Protein AF-A0A960XD65-F1 (afdb_monomer_lite)

Radius of gyration: 32.15 Å; chains: 1; bounding box: 104×64×82 Å

pLDDT: mean 71.73, std 25.84, range [21.05, 98.31]

Foldseek 3Di:
DDDDDDDDDDDDDDDDDPPPPPPPPDPDDDDDDDDDDDDDDDDPDPDPVVVVVVPDDDDDPPVVPPDDDDDDDDDPPVVVVVVVLVVVVVVVVVVVVCCVVDPDPPLVVVLVVLPPDDDPPDPVVVVVSVVVNVLSVVLVVCVVVVNPVVNVVSVVVVVVVRDDPVVVVVPPPPDPDDAPDVVVVVVLVVVQVVLVVCLVVLDLDDPDPPPDDVVVVVVVVVLLPQADEPQVVCVVVPHDLEAECAEAAQAERYENESHEYEQYEAECYECYEYESYEYAQYEYENYEAYEYECYEAHQYEYAFEYYPYEYANYEYHCYEQELYEQEQYEAHNYEDYQYEAEQYENENHEHHCYEYYCYEAYLYEHHNYHYHNYAYEVYENELYFCQVPDHHYYVYHHYRQFFEEEAEDASRCSRDDDLFVVVLLVVLGHRYPYDYLDDVADLVLVLVLLLVCQVVLLVPLPLAFSLLSLLVCLVPPGDRSVSLNVSLLSSLVRGLAYEAEDDDAAQQQGQDSHSVSHDSVSRSVHGSSNNNLLSNLLVCVVVVRAYEYEQNSQQSNQSNQSWHKDFDPPDDVQFDFAWDWWAFDPVLCVQQVLCVPPGTDIFGADHGMATDPVTDGQWDQGIDDPNGGAWIDDPRYTYGSTDLSVPLVPDVSSSSSSNVRRVSSSVSVVVD

Sequence (672 aa):
MENILNFNLLKIDYKSDELCKYARIAAGFISLNSTGSKVVAISNNYLSVIDHFINGEKLKAADCFISGTLIAISTPASQVYSMAKQTVVIAYYVLYRKWSEAGSHFIECAVSLSFLKLDQTHPEEAKVLKITSALAQKIYTSFKRDRLEFGCNLLQSAIKLYLSKDDFSKLKLKHFGKTLKQDELDLIQKRVDLAFTQSQQGQAIQFGKKGRNPELERAEADDVGHMFDIGGYLFANGYSNYLKGMIIKNGNGLHFRNLYMKECKFNYSQNIRITDSILDQCRFRDIVHVKAVRSIFSKCAFKGIAAACSFSNVSFVASELKNVAFLRVKFEDVIFANCNIKWAVFNGSEFVRSIFYKSQLIESSFFLAKVKASKIIMSNAIDSVFANADFLFQRSTRLNQKPVIAYPTDLSGFADWGNDPKKALRDTGAVLMPFDYYPNANDKMLKNELEKLQPKVQDSLNGRSIIVTLNELAEEGTKELAHIKKFIDQAVMYSDGIFLHGGANVSKCLYSQSPQNFNPENFRHISKRDLIDGLLAAEAAKQGVKAMGVCRGCQMLWAVHGGEIKTVDGAIHGGQYGDQKIEVSKEAQDLLPFLNGTEVINGYSCHGQMCDPSTKSALEIVLSYNGVPKAIVGKNVIATQFHPEEYYQTDPVNRGFYTSFVEQAKRRLTRN

Secondary structure (DSSP, 8-state):
-------PPPP----TTSTTSSTTS---------SSS---------STTTHHHHTT----TTTT-SSS----SS--HHHHHHHHHHHHHHHHHHHHHHHTTS-TTHHHHHHHGGG----TT-HHHHHHHHHHHHHHHHHHHHHTTT-HHHHHHHHHHHHHHHS-HHHHHHS-------PPPHHHHHHHHHHHHHHHHHHHHT------STT--HHHHHHHHHHHTTSEEHHHHHHHTT--SEEES-EEES-EEEEEES-EEES-EEES-EEEEEES-EEES-EEEEEES-EEES-EEES-EEEEEEES-EEES-EEES-EEEEEEEES-EEES-EEES-EEES-B-TT-EEES-EEES-EEES-B-TT-EEES-EEES-EEES-B-TT---EEES-EEE--S-EEEEE--GGGTT--SS-HHHHHHHTTPEEEEE-S--S--HHHHHHHHHHHHHHHHHT-SS--HHHHHHHHTTSS-SHHHHHHHHHHHHHHT-SEEEE---SPPPGGGT--SGGG--HHHHTT--HHHHHHHHHHHHHHHTT-EEEEETHHHHHHHHHTT--EEEPTT-GGGSEEEEEEEE--HHHHHHSGGGTT--EEEEEEEESEEE-TTS--SSEEEEEETTEEEEEEETTEEEESS-GGGTTTT-HHHHHHHHHHHHHHHHHHTT-

Structure (mmCIF, N/CA/C/O backbone):
data_AF-A0A960XD65-F1
#
_entry.id   AF-A0A960XD65-F1
#
loop_
_atom_site.group_PDB
_atom_site.id
_atom_site.type_symbol
_atom_site.label_atom_id
_atom_site.label_alt_id
_atom_site.label_comp_id
_atom_site.label_asym_id
_atom_site.label_entity_id
_atom_site.label_seq_id
_atom_site.pdbx_PDB_ins_code
_atom_site.Cartn_x
_atom_site.Cartn_y
_atom_site.Cartn_z
_atom_site.occupancy
_atom_site.B_iso_or_equiv
_atom_site.auth_seq_id
_atom_site.auth_comp_id
_atom_site.auth_asym_id
_atom_site.auth_atom_id
_atom_site.pdbx_PDB_model_num
ATOM 1 N N . MET A 1 1 ? -58.454 -36.891 -7.626 1.00 25.75 1 MET A N 1
ATOM 2 C CA . MET A 1 1 ? -57.033 -36.755 -7.997 1.00 25.75 1 MET A CA 1
ATOM 3 C C . MET A 1 1 ? -56.827 -35.292 -8.373 1.00 25.75 1 MET A C 1
ATOM 5 O O . MET A 1 1 ? -57.091 -34.934 -9.509 1.00 25.75 1 MET A O 1
ATOM 9 N N . GLU A 1 2 ? -56.872 -34.394 -7.381 1.00 22.38 2 GLU A N 1
ATOM 10 C CA . GLU A 1 2 ? -55.736 -33.912 -6.546 1.00 22.38 2 GLU A CA 1
ATOM 11 C C . GLU A 1 2 ? -54.944 -32.815 -7.288 1.00 22.38 2 GLU A C 1
ATOM 13 O O . GLU A 1 2 ? -54.491 -33.072 -8.392 1.00 22.38 2 GLU A O 1
ATOM 18 N N . ASN A 1 3 ? -54.707 -31.585 -6.813 1.00 24.66 3 ASN A N 1
ATOM 19 C CA . ASN A 1 3 ? -55.078 -30.812 -5.615 1.00 24.66 3 ASN A CA 1
ATOM 20 C C . ASN A 1 3 ? -54.937 -29.301 -5.991 1.00 24.66 3 ASN A C 1
ATOM 22 O O . ASN A 1 3 ? -53.985 -28.956 -6.682 1.00 24.66 3 ASN A O 1
ATOM 26 N N . ILE A 1 4 ? -55.951 -28.432 -5.811 1.00 24.69 4 ILE A N 1
ATOM 27 C CA . ILE A 1 4 ? -56.131 -27.412 -4.731 1.00 24.69 4 ILE A CA 1
ATOM 28 C C . ILE A 1 4 ? -54.881 -26.495 -4.572 1.00 24.69 4 ILE A C 1
ATOM 30 O O . ILE A 1 4 ? -53.819 -26.982 -4.213 1.00 24.69 4 ILE A O 1
ATOM 34 N N . LEU A 1 5 ? -54.906 -25.179 -4.861 1.00 23.05 5 LEU A N 1
ATOM 35 C CA . LEU A 1 5 ? -55.422 -24.122 -3.965 1.00 23.05 5 LEU A CA 1
ATOM 36 C C . LEU A 1 5 ? -55.604 -22.749 -4.649 1.00 23.05 5 LEU A C 1
ATOM 38 O O . LEU A 1 5 ? -54.666 -22.153 -5.171 1.00 23.05 5 LEU A O 1
ATOM 42 N N . ASN A 1 6 ? -56.828 -22.226 -4.522 1.00 22.23 6 ASN A N 1
ATOM 43 C CA . ASN A 1 6 ? -57.179 -20.804 -4.543 1.00 22.23 6 ASN A CA 1
ATOM 44 C C . ASN A 1 6 ? -56.507 -20.055 -3.380 1.00 22.23 6 ASN A C 1
ATOM 46 O O . ASN A 1 6 ? -56.466 -20.592 -2.276 1.00 22.23 6 ASN A O 1
ATOM 50 N N . PHE A 1 7 ? -56.161 -18.774 -3.565 1.00 22.80 7 PHE A N 1
ATOM 51 C CA . PHE A 1 7 ? -56.199 -17.801 -2.466 1.00 22.80 7 PHE A CA 1
ATOM 52 C C . PHE A 1 7 ? -56.784 -16.453 -2.905 1.00 22.80 7 PHE A C 1
ATOM 54 O O . PHE A 1 7 ? -56.480 -15.921 -3.970 1.00 22.80 7 PHE A O 1
ATOM 61 N N . ASN A 1 8 ? -57.681 -15.964 -2.048 1.00 22.33 8 ASN A N 1
ATOM 62 C CA . ASN A 1 8 ? -58.577 -14.826 -2.211 1.00 22.33 8 ASN A CA 1
ATOM 63 C C . ASN A 1 8 ? -57.886 -13.460 -2.077 1.00 22.33 8 ASN A C 1
ATOM 65 O O . ASN A 1 8 ? -56.951 -13.276 -1.302 1.00 22.33 8 ASN A O 1
ATOM 69 N N . LEU A 1 9 ? -58.463 -12.489 -2.789 1.00 21.94 9 LEU A N 1
ATOM 70 C CA . LEU A 1 9 ? -58.226 -11.049 -2.704 1.00 21.94 9 LEU A CA 1
ATOM 71 C C . LEU A 1 9 ? -58.611 -10.483 -1.324 1.00 21.94 9 LEU A C 1
ATOM 73 O O . LEU A 1 9 ? -59.763 -10.594 -0.908 1.00 21.94 9 LEU A O 1
ATOM 77 N N . LEU A 1 10 ? -57.677 -9.786 -0.671 1.00 21.05 10 LEU A N 1
ATOM 78 C CA . LEU A 1 10 ? -57.966 -8.831 0.402 1.00 21.05 10 LEU A CA 1
ATOM 79 C C . LEU A 1 10 ? -58.119 -7.433 -0.209 1.00 21.05 10 LEU A C 1
ATOM 81 O O . LEU A 1 10 ? -57.209 -6.908 -0.848 1.00 21.05 10 LEU A O 1
ATOM 85 N N . LYS A 1 11 ? -59.308 -6.858 -0.031 1.00 22.22 11 LYS A N 1
ATOM 86 C CA . LYS A 1 11 ? -59.713 -5.522 -0.475 1.00 22.22 11 LYS A CA 1
ATOM 87 C C . LYS A 1 11 ? -59.431 -4.546 0.674 1.00 22.22 11 LYS A C 1
ATOM 89 O O . LYS A 1 11 ? -59.982 -4.733 1.754 1.00 22.22 11 LYS A O 1
ATOM 94 N N . ILE A 1 12 ? -58.589 -3.535 0.461 1.00 23.55 12 ILE A N 1
ATOM 95 C CA . ILE A 1 12 ? -58.382 -2.442 1.424 1.00 23.55 12 ILE A CA 1
ATOM 96 C C . ILE A 1 12 ? -58.695 -1.125 0.705 1.00 23.55 12 ILE A C 1
ATOM 98 O O . ILE A 1 12 ? -57.983 -0.739 -0.218 1.00 23.55 12 ILE A O 1
ATOM 102 N N . ASP A 1 13 ? -59.787 -0.478 1.114 1.00 24.61 13 ASP A N 1
ATOM 103 C CA . ASP A 1 13 ? -60.181 0.871 0.694 1.00 24.61 13 ASP A CA 1
ATOM 104 C C . ASP A 1 13 ? -59.454 1.908 1.560 1.00 24.61 13 ASP A C 1
ATOM 106 O O . ASP A 1 13 ? -59.565 1.874 2.786 1.00 24.61 13 ASP A O 1
ATOM 110 N N . TYR A 1 14 ? -58.775 2.874 0.936 1.00 27.11 14 TYR A N 1
ATOM 111 C CA . TYR A 1 14 ? -58.336 4.098 1.612 1.00 27.11 14 TYR A CA 1
ATOM 112 C C . TYR A 1 14 ? -59.033 5.321 1.009 1.00 27.11 14 TYR A C 1
ATOM 114 O O . TYR A 1 14 ? -59.056 5.514 -0.207 1.00 27.11 14 TYR A O 1
ATOM 122 N N . LYS A 1 15 ? -59.614 6.137 1.897 1.00 27.23 15 LYS A N 1
ATOM 123 C CA . LYS A 1 15 ? -60.265 7.424 1.608 1.00 27.23 15 LYS A CA 1
ATOM 124 C C . LYS A 1 15 ? -59.225 8.504 1.264 1.00 27.23 15 LYS A C 1
ATOM 126 O O . LYS A 1 15 ? -58.103 8.480 1.759 1.00 27.23 15 LYS A O 1
ATOM 131 N N . SER A 1 16 ? -59.629 9.449 0.421 1.00 33.09 16 SER A N 1
ATOM 132 C CA . SER A 1 16 ? -58.805 10.281 -0.469 1.00 33.09 16 SER A CA 1
ATOM 133 C C . SER A 1 16 ? -57.951 11.408 0.131 1.00 33.09 16 SER A C 1
ATOM 135 O O . SER A 1 16 ? -57.302 12.102 -0.645 1.00 33.09 16 SER A O 1
ATOM 137 N N . ASP A 1 17 ? -57.879 11.611 1.449 1.00 31.31 17 ASP A N 1
ATOM 138 C CA . ASP A 1 17 ? -57.427 12.921 1.966 1.00 31.31 17 ASP A CA 1
ATOM 139 C C . ASP A 1 17 ? -56.048 12.946 2.664 1.00 31.31 17 ASP A C 1
ATOM 141 O O . ASP A 1 17 ? -55.579 14.015 3.049 1.00 31.31 17 ASP A O 1
ATOM 145 N N . GLU A 1 18 ? -55.312 11.830 2.742 1.00 31.73 18 GLU A N 1
ATOM 146 C CA . GLU A 1 18 ? -53.950 11.802 3.333 1.00 31.73 18 GLU A CA 1
ATOM 147 C C . GLU A 1 18 ? -52.783 11.753 2.318 1.00 31.73 18 GLU A C 1
ATOM 149 O O . GLU A 1 18 ? -51.611 11.738 2.698 1.00 31.73 18 GLU A O 1
ATOM 154 N N . LEU A 1 19 ? -53.049 11.809 1.008 1.00 30.69 19 LEU A N 1
ATOM 155 C CA . LEU A 1 19 ? -52.011 11.680 -0.034 1.00 30.69 19 LEU A CA 1
ATOM 156 C C . LEU A 1 19 ? -51.207 12.968 -0.323 1.00 30.69 19 LEU A C 1
ATOM 158 O O . LEU A 1 19 ? -50.214 12.931 -1.050 1.00 30.69 19 LEU A O 1
ATOM 162 N N . CYS A 1 20 ? -51.562 14.104 0.284 1.00 28.83 20 CYS A N 1
ATOM 163 C CA . CYS A 1 20 ? -50.952 15.403 -0.038 1.00 28.83 20 CYS A CA 1
ATOM 164 C C . CYS A 1 20 ? -49.719 15.803 0.796 1.00 28.83 20 CYS A C 1
ATOM 166 O O . CYS A 1 20 ? -49.149 16.861 0.535 1.00 28.83 20 CYS A O 1
ATOM 168 N N . LYS A 1 21 ? -49.243 14.992 1.756 1.00 27.97 21 LYS A N 1
ATOM 169 C CA . LYS A 1 21 ? -48.046 15.346 2.560 1.00 27.97 21 LYS A CA 1
ATOM 170 C C . LYS A 1 21 ? -46.742 14.625 2.193 1.00 27.97 21 LYS A C 1
ATOM 172 O O . LYS A 1 21 ? -45.686 15.096 2.601 1.00 27.97 21 LYS A O 1
ATOM 177 N N . TYR A 1 22 ? -46.767 13.595 1.342 1.00 27.50 22 TYR A N 1
ATOM 178 C CA . TYR A 1 22 ? -45.548 12.888 0.891 1.00 27.50 22 TYR A CA 1
ATOM 179 C C . TYR A 1 22 ? -45.169 13.101 -0.591 1.00 27.50 22 TYR A C 1
ATOM 181 O O . TYR A 1 22 ? -44.145 12.601 -1.057 1.00 27.50 22 TYR A O 1
ATOM 189 N N . ALA A 1 23 ? -45.911 13.922 -1.337 1.00 26.09 23 ALA A N 1
ATOM 190 C CA . ALA A 1 23 ? -45.722 14.125 -2.778 1.00 26.09 23 ALA A CA 1
ATOM 191 C C . ALA A 1 23 ? -44.668 15.194 -3.165 1.00 26.09 23 ALA A C 1
ATOM 193 O O . ALA A 1 23 ? -44.886 15.975 -4.090 1.00 26.09 23 ALA A O 1
ATOM 194 N N . ARG A 1 24 ? -43.508 15.255 -2.487 1.00 25.45 24 ARG A N 1
ATOM 195 C CA . ARG A 1 24 ? -42.388 16.140 -2.903 1.00 25.45 24 ARG A CA 1
ATOM 196 C C . ARG A 1 24 ? -41.047 15.463 -3.211 1.00 25.45 24 ARG A C 1
ATOM 198 O O . ARG A 1 24 ? -40.110 16.175 -3.549 1.00 25.45 24 ARG A O 1
ATOM 205 N N . ILE A 1 25 ? -40.936 14.127 -3.197 1.00 25.89 25 ILE A N 1
ATOM 206 C CA . ILE A 1 25 ? -39.687 13.427 -3.603 1.00 25.89 25 ILE A CA 1
ATOM 207 C C . ILE A 1 25 ? -39.894 12.310 -4.657 1.00 25.89 25 ILE A C 1
ATOM 209 O O . ILE A 1 25 ? -38.937 11.694 -5.109 1.00 25.89 25 ILE A O 1
ATOM 213 N N . ALA A 1 26 ? -41.102 12.108 -5.187 1.00 23.14 26 ALA A N 1
ATOM 214 C CA . ALA A 1 26 ? -41.317 11.182 -6.304 1.00 23.14 26 ALA A CA 1
ATOM 215 C C . ALA A 1 26 ? -42.251 11.798 -7.350 1.00 23.14 26 ALA A C 1
ATOM 217 O O . ALA A 1 26 ? -43.460 11.864 -7.154 1.00 23.14 26 ALA A O 1
ATOM 218 N N . ALA A 1 27 ? -41.696 12.257 -8.473 1.00 22.38 27 ALA A N 1
ATOM 219 C CA . ALA A 1 27 ? -42.492 12.627 -9.638 1.00 22.38 27 ALA A CA 1
ATOM 220 C C . ALA A 1 27 ? -42.887 11.352 -10.404 1.00 22.38 27 ALA A C 1
ATOM 222 O O . ALA A 1 27 ? -42.199 10.935 -11.332 1.00 22.38 27 ALA A O 1
ATOM 223 N N . GLY A 1 28 ? -43.981 10.716 -9.982 1.00 25.83 28 GLY A N 1
ATOM 224 C CA . GLY A 1 28 ? -44.727 9.734 -10.769 1.00 25.83 28 GLY A CA 1
ATOM 225 C C . GLY A 1 28 ? -46.112 10.302 -11.073 1.00 25.83 28 GLY A C 1
ATOM 226 O O . GLY A 1 28 ? -46.864 10.602 -10.151 1.00 25.83 28 GLY A O 1
ATOM 227 N N . PHE A 1 29 ? -46.438 10.499 -12.351 1.00 24.66 29 PHE A N 1
ATOM 228 C CA . PHE A 1 29 ? -47.764 10.959 -12.771 1.00 24.66 29 PHE A CA 1
ATOM 229 C C . PHE A 1 29 ? -48.794 9.828 -12.616 1.00 24.66 29 PHE A C 1
ATOM 231 O O . PHE A 1 29 ? -48.622 8.754 -13.187 1.00 24.66 29 PHE A O 1
ATOM 238 N N . ILE A 1 30 ? -49.879 10.091 -11.881 1.00 25.42 30 ILE A N 1
ATOM 239 C CA . ILE A 1 30 ? -51.104 9.279 -11.867 1.00 25.42 30 ILE A CA 1
ATOM 240 C C . ILE A 1 30 ? -52.086 9.925 -12.849 1.00 25.42 30 ILE A C 1
ATOM 242 O O . ILE A 1 30 ? -52.422 11.098 -12.702 1.00 25.42 30 ILE A O 1
ATOM 246 N N . SER A 1 31 ? -52.567 9.162 -13.831 1.00 25.36 31 SER A N 1
ATOM 247 C CA . SER A 1 31 ? -53.770 9.496 -14.597 1.00 25.36 31 SER A CA 1
ATOM 248 C C . SER A 1 31 ? -54.885 8.555 -14.150 1.00 25.36 31 SER A C 1
ATOM 250 O O . SER A 1 31 ? -54.771 7.338 -14.283 1.00 25.36 31 SER A O 1
ATOM 252 N N . LEU A 1 32 ? -55.947 9.127 -13.583 1.00 28.91 32 LEU A N 1
ATOM 253 C CA . LEU A 1 32 ? -57.238 8.465 -13.435 1.00 28.91 32 LEU A CA 1
ATOM 254 C C . LEU A 1 32 ? -57.980 8.608 -14.761 1.00 28.91 32 LEU A C 1
ATOM 256 O O . LEU A 1 32 ? -58.171 9.732 -15.224 1.00 28.91 32 LEU A O 1
ATOM 260 N N . ASN A 1 33 ? -58.462 7.503 -15.332 1.00 25.22 33 ASN A N 1
ATOM 261 C CA . ASN A 1 33 ? -59.689 7.597 -16.108 1.00 25.22 33 ASN A CA 1
ATOM 262 C C . ASN A 1 33 ? -60.569 6.350 -16.030 1.00 25.22 33 ASN A C 1
ATOM 264 O O . ASN A 1 33 ? -60.114 5.209 -15.963 1.00 25.22 33 ASN A O 1
ATOM 268 N N . SER A 1 34 ? -61.860 6.651 -15.982 1.00 32.50 34 SER A N 1
ATOM 269 C CA . SER A 1 34 ? -63.013 5.799 -15.757 1.00 32.50 34 SER A CA 1
ATOM 270 C C . SER A 1 34 ? -63.300 4.882 -16.942 1.00 32.50 34 SER A C 1
ATOM 272 O O . SER A 1 34 ? -63.688 5.374 -17.992 1.00 32.50 34 SER A O 1
ATOM 274 N N . THR A 1 35 ? -63.148 3.573 -16.741 1.00 27.47 35 THR A N 1
ATOM 275 C CA . THR A 1 35 ? -64.079 2.490 -17.122 1.00 27.47 35 THR A CA 1
ATOM 276 C C . THR A 1 35 ? -63.368 1.158 -16.886 1.00 27.47 35 THR A C 1
ATOM 278 O O . THR A 1 35 ? -62.387 0.865 -17.554 1.00 27.47 35 THR A O 1
ATOM 281 N N . GLY A 1 36 ? -63.876 0.362 -15.941 1.00 28.83 36 GLY A N 1
ATOM 282 C CA . GLY A 1 36 ? -63.729 -1.098 -15.906 1.00 28.83 36 GLY A CA 1
ATOM 283 C C . GLY A 1 36 ? -62.316 -1.701 -15.951 1.00 28.83 36 GLY A C 1
ATOM 284 O O . GLY A 1 36 ? -61.812 -2.040 -17.011 1.00 28.83 36 GLY A O 1
ATOM 285 N N . SER A 1 37 ? -61.797 -2.028 -14.764 1.00 29.58 37 SER A N 1
ATOM 286 C CA . SER A 1 37 ? -61.051 -3.274 -14.499 1.00 29.58 37 SER A CA 1
ATOM 287 C C . SER A 1 37 ? -59.657 -3.465 -15.130 1.00 29.58 37 SER A C 1
ATOM 289 O O . SER A 1 37 ? -59.508 -4.209 -16.094 1.00 29.58 37 SER A O 1
ATOM 291 N N . LYS A 1 38 ? -58.624 -2.915 -14.467 1.00 22.83 38 LYS A N 1
ATOM 292 C CA . LYS A 1 38 ? -57.350 -3.559 -14.035 1.00 22.83 38 LYS A CA 1
ATOM 293 C C . LYS A 1 38 ? -56.268 -2.487 -13.843 1.00 22.83 38 LYS A C 1
ATOM 295 O O . LYS A 1 38 ? -55.820 -1.872 -14.802 1.00 22.83 38 LYS A O 1
ATOM 300 N N . VAL A 1 39 ? -55.815 -2.303 -12.604 1.00 24.34 39 VAL A N 1
ATOM 301 C CA . VAL A 1 39 ? -54.606 -1.528 -12.285 1.00 24.34 39 VAL A CA 1
ATOM 302 C C . VAL A 1 39 ? -53.435 -2.507 -12.247 1.00 24.34 39 VAL A C 1
ATOM 304 O O . VAL A 1 39 ? -53.425 -3.411 -11.416 1.00 24.34 39 VAL A O 1
ATOM 307 N N . VAL A 1 40 ? -52.456 -2.345 -13.138 1.00 24.17 40 VAL A N 1
ATOM 308 C CA . VAL A 1 40 ? -51.145 -3.001 -13.020 1.00 24.17 40 VAL A CA 1
ATOM 309 C C . VAL A 1 40 ? -50.160 -1.941 -12.546 1.00 24.17 40 VAL A C 1
ATOM 311 O O . VAL A 1 40 ? -49.802 -1.036 -13.295 1.00 24.17 40 VAL A O 1
ATOM 314 N N . ALA A 1 41 ? -49.746 -2.032 -11.284 1.00 24.22 41 ALA A N 1
ATOM 315 C CA . ALA A 1 41 ? -48.636 -1.247 -10.767 1.00 24.22 41 ALA A CA 1
ATOM 316 C C . ALA A 1 41 ? -47.326 -1.886 -11.247 1.00 24.22 41 ALA A C 1
ATOM 318 O O . ALA A 1 41 ? -46.997 -3.002 -10.849 1.00 24.22 41 ALA A O 1
ATOM 319 N N . ILE A 1 42 ? -46.584 -1.194 -12.111 1.00 24.77 42 ILE A N 1
ATOM 320 C CA . ILE A 1 42 ? -45.235 -1.606 -12.512 1.00 24.77 42 ILE A CA 1
ATOM 321 C C . ILE A 1 42 ? -44.256 -0.926 -11.554 1.00 24.77 42 ILE A C 1
ATOM 323 O O . ILE A 1 42 ? -44.058 0.287 -11.616 1.00 24.77 42 ILE A O 1
ATOM 327 N N . SER A 1 43 ? -43.664 -1.699 -10.642 1.00 25.03 43 SER A N 1
ATOM 328 C CA . SER A 1 43 ? -42.515 -1.249 -9.857 1.00 25.03 43 SER A CA 1
ATOM 329 C C . SER A 1 43 ? -41.229 -1.454 -10.663 1.00 25.03 43 SER A C 1
ATOM 331 O O . SER A 1 43 ? -41.089 -2.416 -11.419 1.00 25.03 43 SER A O 1
ATOM 333 N N . ASN A 1 44 ? -40.281 -0.527 -10.520 1.00 29.19 44 ASN A N 1
ATOM 334 C CA . ASN A 1 44 ? -38.946 -0.642 -11.102 1.00 29.19 44 ASN A CA 1
ATOM 335 C C . ASN A 1 44 ? -38.203 -1.830 -10.472 1.00 29.19 44 ASN A C 1
ATOM 337 O O . ASN A 1 44 ? -37.522 -1.660 -9.467 1.00 29.19 44 ASN A O 1
ATOM 341 N N . ASN A 1 45 ? -38.298 -3.013 -11.075 1.00 26.97 45 ASN A N 1
ATOM 342 C CA . ASN A 1 45 ? -37.418 -4.139 -10.774 1.00 26.97 45 ASN A CA 1
ATOM 343 C C . ASN A 1 45 ? -36.957 -4.807 -12.075 1.00 26.97 45 ASN A C 1
ATOM 345 O O . ASN A 1 45 ? -37.582 -5.720 -12.598 1.00 26.97 45 ASN A O 1
ATOM 349 N N . TYR A 1 46 ? -35.812 -4.343 -12.577 1.00 28.62 46 TYR A N 1
ATOM 350 C CA . TYR A 1 46 ? -35.114 -4.873 -13.757 1.00 28.62 46 TYR A CA 1
ATOM 351 C C . TYR A 1 46 ? -34.382 -6.209 -13.506 1.00 28.62 46 TYR A C 1
ATOM 353 O O . TYR A 1 46 ? -33.738 -6.729 -14.414 1.00 28.62 46 TYR A O 1
ATOM 361 N N . LEU A 1 47 ? -34.439 -6.756 -12.287 1.00 27.70 47 LEU A N 1
ATOM 362 C CA . LEU A 1 47 ? -33.610 -7.892 -11.869 1.00 27.70 47 LEU A CA 1
ATOM 363 C C . LEU A 1 47 ? -34.241 -9.270 -12.140 1.00 27.70 47 LEU A C 1
ATOM 365 O O . LEU A 1 47 ? -33.507 -10.207 -12.424 1.00 27.70 47 LEU A O 1
ATOM 369 N N . SER A 1 48 ? -35.571 -9.413 -12.151 1.00 29.59 48 SER A N 1
ATOM 370 C CA . SER A 1 48 ? -36.208 -10.741 -12.263 1.00 29.59 48 SER A CA 1
ATOM 371 C C . SER A 1 48 ? -36.222 -11.334 -13.678 1.00 29.59 48 SER A C 1
ATOM 373 O O . SER A 1 48 ? -36.336 -12.545 -13.834 1.00 29.59 48 SER A O 1
ATOM 375 N N . VAL A 1 49 ? -36.067 -10.510 -14.718 1.00 30.66 49 VAL A N 1
ATOM 376 C CA . VAL A 1 49 ? -36.032 -10.977 -16.119 1.00 30.66 49 VAL A CA 1
ATOM 377 C C . VAL A 1 49 ? -34.631 -11.466 -16.520 1.00 30.66 49 VAL A C 1
ATOM 379 O O . VAL A 1 49 ? -34.487 -12.258 -17.447 1.00 30.66 49 VAL A O 1
ATOM 382 N N . ILE A 1 50 ? -33.588 -11.037 -15.800 1.00 31.78 50 ILE A N 1
ATOM 383 C CA . ILE A 1 50 ? -32.189 -11.380 -16.101 1.00 31.78 50 ILE A CA 1
ATOM 384 C C . ILE A 1 50 ? -31.821 -12.772 -15.561 1.00 31.78 50 ILE A C 1
ATOM 386 O O . ILE A 1 50 ? -31.087 -13.495 -16.234 1.00 31.78 50 ILE A O 1
ATOM 390 N N . ASP A 1 51 ? -32.392 -13.200 -14.430 1.00 27.97 51 ASP A N 1
ATOM 391 C CA . ASP A 1 51 ? -32.116 -14.531 -13.861 1.00 27.97 51 ASP A CA 1
ATOM 392 C C . ASP A 1 51 ? -32.606 -15.686 -14.753 1.00 27.97 51 ASP A C 1
ATOM 394 O O . ASP A 1 51 ? -31.993 -16.752 -14.780 1.00 27.97 51 ASP A O 1
ATOM 398 N N . HIS A 1 52 ? -33.643 -15.473 -15.570 1.00 30.86 52 HIS A N 1
ATOM 399 C CA . HIS A 1 52 ? -34.083 -16.477 -16.550 1.00 30.86 52 HIS A CA 1
ATOM 400 C C . HIS A 1 52 ? -33.142 -16.610 -17.757 1.00 30.86 52 HIS A C 1
ATOM 402 O O . HIS A 1 52 ? -33.131 -17.647 -18.416 1.00 30.86 52 HIS A O 1
ATOM 408 N N . PHE A 1 53 ? -32.312 -15.600 -18.037 1.00 31.25 53 PHE A N 1
ATOM 409 C CA . PHE A 1 53 ? -31.386 -15.619 -19.174 1.00 31.25 53 PHE A CA 1
ATOM 410 C C . PHE A 1 53 ? -30.114 -16.438 -18.894 1.00 31.25 53 PHE A C 1
ATOM 412 O O . PHE A 1 53 ? -29.447 -16.877 -19.828 1.00 31.25 53 PHE A O 1
ATOM 419 N N . ILE A 1 54 ? -29.781 -16.658 -17.616 1.00 32.78 54 ILE A N 1
ATOM 420 C CA . ILE A 1 54 ? -28.557 -17.358 -17.193 1.00 32.78 54 ILE A CA 1
ATOM 421 C C . ILE A 1 54 ? -28.754 -18.886 -17.130 1.00 32.78 54 ILE A C 1
ATOM 423 O O . ILE A 1 54 ? -27.786 -19.623 -17.295 1.00 32.78 54 ILE A O 1
ATOM 427 N N . ASN A 1 55 ? -29.993 -19.380 -17.011 1.00 29.98 55 ASN A N 1
ATOM 428 C CA . ASN A 1 55 ? -30.275 -20.812 -16.814 1.00 29.98 55 ASN A CA 1
ATOM 429 C C . ASN A 1 55 ? -30.772 -21.581 -18.057 1.00 29.98 55 ASN A C 1
ATOM 431 O O . ASN A 1 55 ? -31.213 -22.719 -17.940 1.00 29.98 55 ASN A O 1
ATOM 435 N N . GLY A 1 56 ? -30.629 -21.024 -19.263 1.00 30.53 56 GLY A N 1
ATOM 436 C CA . GLY A 1 56 ? -30.633 -21.828 -20.496 1.00 30.53 56 GLY A CA 1
ATOM 437 C C . GLY A 1 56 ? -31.991 -22.255 -21.071 1.00 30.53 56 GLY A C 1
ATOM 438 O O . GLY A 1 56 ? -32.004 -23.036 -22.024 1.00 30.53 56 GLY A O 1
ATOM 439 N N . GLU A 1 57 ? -33.122 -21.727 -20.599 1.00 31.56 57 GLU A N 1
ATOM 440 C CA . GLU A 1 57 ? -34.424 -21.980 -21.235 1.00 31.56 57 GLU A CA 1
ATOM 441 C C . GLU A 1 57 ? -34.796 -20.890 -22.256 1.00 31.56 57 GLU A C 1
ATOM 443 O O . GLU A 1 57 ? -34.762 -19.689 -21.986 1.00 31.56 57 GLU A O 1
ATOM 448 N N . LYS A 1 58 ? -35.150 -21.310 -23.479 1.00 29.86 58 LYS A N 1
ATOM 449 C CA . LYS A 1 58 ? -35.567 -20.413 -24.568 1.00 29.86 58 LYS A CA 1
ATOM 450 C C . LYS A 1 58 ? -36.971 -19.862 -24.303 1.00 29.86 58 LYS A C 1
ATOM 452 O O . LYS A 1 58 ? -37.957 -20.551 -24.557 1.00 29.86 58 LYS A O 1
ATOM 457 N N . LEU A 1 59 ? -37.074 -18.593 -23.913 1.00 29.55 59 LEU A N 1
ATOM 458 C CA . LEU A 1 59 ? -38.336 -17.851 -23.992 1.00 29.55 59 LEU A CA 1
ATOM 459 C C . LEU A 1 59 ? -38.731 -17.621 -25.461 1.00 29.55 59 LEU A C 1
ATOM 461 O O . LEU A 1 59 ? -37.919 -17.200 -26.290 1.00 29.55 59 LEU A O 1
ATOM 465 N N . LYS A 1 60 ? -39.991 -17.923 -25.797 1.00 28.75 60 LYS A N 1
ATOM 466 C CA . LYS A 1 60 ? -40.567 -17.668 -27.124 1.00 28.75 60 LYS A CA 1
ATOM 467 C C . LYS A 1 60 ? -40.783 -16.162 -27.291 1.00 28.75 60 LYS A C 1
ATOM 469 O O . LYS A 1 60 ? -41.289 -15.495 -26.398 1.00 28.75 60 LYS A O 1
ATOM 474 N N . ALA A 1 61 ? -40.442 -15.641 -28.469 1.00 27.09 61 ALA A N 1
ATOM 475 C CA . ALA A 1 61 ? -40.389 -14.213 -28.805 1.00 27.09 61 ALA A CA 1
ATOM 476 C C . ALA A 1 61 ? -41.698 -13.402 -28.619 1.00 27.09 61 ALA A C 1
ATOM 478 O O . ALA A 1 61 ? -41.694 -12.193 -28.835 1.00 27.09 61 ALA A O 1
ATOM 479 N N . ALA A 1 62 ? -42.808 -14.034 -28.228 1.00 26.58 62 ALA A N 1
ATOM 480 C CA . ALA A 1 62 ? -44.097 -13.377 -28.033 1.00 26.58 62 ALA A CA 1
ATOM 481 C C . ALA A 1 62 ? -44.237 -12.673 -26.666 1.00 26.58 62 ALA A C 1
ATOM 483 O O . ALA A 1 62 ? -45.002 -11.718 -26.567 1.00 26.58 62 ALA A O 1
ATOM 484 N N . ASP A 1 63 ? -43.463 -13.055 -25.643 1.00 27.16 63 ASP A N 1
ATOM 485 C CA . ASP A 1 63 ? -43.666 -12.541 -24.275 1.00 27.16 63 ASP A CA 1
ATOM 486 C C . ASP A 1 63 ? -42.876 -11.256 -23.952 1.00 27.16 63 ASP A C 1
ATOM 488 O O . ASP A 1 63 ? -43.124 -10.603 -22.941 1.00 27.16 63 ASP A O 1
ATOM 492 N N . CYS A 1 64 ? -41.971 -10.811 -24.832 1.00 27.50 64 CYS A N 1
ATOM 493 C CA . CYS A 1 64 ? -41.266 -9.527 -24.676 1.00 27.50 64 CYS A CA 1
ATOM 494 C C . CYS A 1 64 ? -42.045 -8.315 -25.221 1.00 27.50 64 CYS A C 1
ATOM 496 O O . CYS A 1 64 ? -41.534 -7.195 -25.195 1.00 27.50 64 CYS A O 1
ATOM 498 N N . PHE A 1 65 ? -43.267 -8.507 -25.725 1.00 25.19 65 PHE A N 1
ATOM 499 C CA . PHE A 1 65 ? -43.987 -7.472 -26.474 1.00 25.19 65 PHE A CA 1
ATOM 500 C C . PHE A 1 65 ? -44.758 -6.446 -25.625 1.00 25.19 65 PHE A C 1
ATOM 502 O O . PHE A 1 65 ? -45.401 -5.561 -26.184 1.00 25.19 65 PHE A O 1
ATOM 509 N N . ILE A 1 66 ? -44.672 -6.490 -24.291 1.00 27.42 66 ILE A N 1
ATOM 510 C CA . ILE A 1 66 ? -45.386 -5.552 -23.405 1.00 27.42 66 ILE A CA 1
ATOM 511 C C . ILE A 1 66 ? -44.400 -4.847 -22.469 1.00 27.42 66 ILE A C 1
ATOM 513 O O . ILE A 1 66 ? -44.382 -5.078 -21.268 1.00 27.42 66 ILE A O 1
ATOM 517 N N . SER A 1 67 ? -43.532 -3.992 -23.011 1.00 28.47 67 SER A N 1
ATOM 518 C CA . SER A 1 67 ? -42.752 -3.042 -22.191 1.00 28.47 67 SER A CA 1
ATOM 519 C C . SER A 1 67 ? -42.180 -1.870 -23.000 1.00 28.47 67 SER A C 1
ATOM 521 O O . SER A 1 67 ? -41.183 -1.252 -22.623 1.00 28.47 67 SER A O 1
ATOM 523 N N . GLY A 1 68 ? -42.787 -1.528 -24.130 1.00 29.17 68 GLY A N 1
ATOM 524 C CA . GLY A 1 68 ? -42.319 -0.390 -24.902 1.00 29.17 68 GLY A CA 1
ATOM 525 C C . GLY A 1 68 ? -43.324 -0.004 -25.958 1.00 29.17 68 GLY A C 1
ATOM 526 O O . GLY A 1 68 ? -43.286 -0.568 -27.044 1.00 29.17 68 GLY A O 1
ATOM 527 N N . THR A 1 69 ? -44.159 0.982 -25.619 1.00 27.17 69 THR A N 1
ATOM 528 C CA . THR A 1 69 ? -45.022 1.813 -26.486 1.00 27.17 69 THR A CA 1
ATOM 529 C C . THR A 1 69 ? -46.511 1.645 -26.191 1.00 27.17 69 THR A C 1
ATOM 531 O O . THR A 1 69 ? -47.106 0.662 -26.612 1.00 27.17 69 THR A O 1
ATOM 534 N N . LEU A 1 70 ? -47.106 2.640 -25.516 1.00 25.08 70 LEU A N 1
ATOM 535 C CA . LEU A 1 70 ? -48.376 3.294 -25.888 1.00 25.08 70 LEU A CA 1
ATOM 536 C C . LEU A 1 70 ? -48.818 4.277 -24.792 1.00 25.08 70 LEU A C 1
ATOM 538 O O . LEU A 1 70 ? -49.373 3.846 -23.793 1.00 25.08 70 LEU A O 1
ATOM 542 N N . ILE A 1 71 ? -48.635 5.585 -25.018 1.00 24.00 71 ILE A N 1
ATOM 543 C CA . ILE A 1 71 ? -49.671 6.600 -24.749 1.00 24.00 71 ILE A CA 1
ATOM 544 C C . ILE A 1 71 ? -49.547 7.666 -25.846 1.00 24.00 71 ILE A C 1
ATOM 546 O O . ILE A 1 71 ? -48.669 8.523 -25.804 1.00 24.00 71 ILE A O 1
ATOM 550 N N . ALA A 1 72 ? -50.437 7.600 -26.833 1.00 31.06 72 ALA A N 1
ATOM 551 C CA . ALA A 1 72 ? -50.809 8.734 -27.665 1.00 31.06 72 ALA A CA 1
ATOM 552 C C . ALA A 1 72 ? -52.275 9.030 -27.350 1.00 31.06 72 ALA A C 1
ATOM 554 O O . ALA A 1 72 ? -53.163 8.465 -27.977 1.00 31.06 72 ALA A O 1
ATOM 555 N N . ILE A 1 73 ? -52.533 9.855 -26.333 1.00 28.23 73 ILE A N 1
ATOM 556 C CA . ILE A 1 73 ? -53.857 10.447 -26.124 1.00 28.23 73 ILE A CA 1
ATOM 557 C C . ILE A 1 73 ? -53.661 11.926 -25.767 1.00 28.23 73 ILE A C 1
ATOM 559 O O . ILE A 1 73 ? -53.086 12.260 -24.736 1.00 28.23 73 ILE A O 1
ATOM 563 N N . SER A 1 74 ? -54.121 12.770 -26.697 1.00 28.42 74 SER A N 1
ATOM 564 C CA . SER A 1 74 ? -54.354 14.220 -26.614 1.00 28.42 74 SER A CA 1
ATOM 565 C C . SER A 1 74 ? -53.203 15.129 -26.159 1.00 28.42 74 SER A C 1
ATOM 567 O O . SER A 1 74 ? -53.392 15.964 -25.274 1.00 28.42 74 SER A O 1
ATOM 569 N N . THR A 1 75 ? -52.045 15.061 -26.818 1.00 29.33 75 THR A N 1
ATOM 570 C CA . THR A 1 75 ? -50.973 16.056 -26.627 1.00 29.33 75 THR A CA 1
ATOM 571 C C . THR A 1 75 ? -50.647 16.745 -27.956 1.00 29.33 75 THR A C 1
ATOM 573 O O . THR A 1 75 ? -50.523 16.050 -28.966 1.00 29.33 75 THR A O 1
ATOM 576 N N . PRO A 1 76 ? -50.514 18.088 -28.013 1.00 31.05 76 PRO A N 1
ATOM 577 C CA . PRO A 1 76 ? -50.228 18.793 -29.264 1.00 31.05 76 PRO A CA 1
ATOM 578 C C . PRO A 1 76 ? -48.924 18.301 -29.910 1.00 31.05 76 PRO A C 1
ATOM 580 O O . PRO A 1 76 ? -47.936 18.055 -29.212 1.00 31.05 76 PRO A O 1
ATOM 583 N N . ALA A 1 77 ? -48.898 18.207 -31.245 1.00 34.56 77 ALA A N 1
ATOM 584 C CA . ALA A 1 77 ? -47.797 17.635 -32.035 1.00 34.56 77 ALA A CA 1
ATOM 585 C C . ALA A 1 77 ? -46.399 18.213 -31.705 1.00 34.56 77 ALA A C 1
ATOM 587 O O . ALA A 1 77 ? -45.388 17.518 -31.803 1.00 34.56 77 ALA A O 1
ATOM 588 N N . SER A 1 78 ? -46.327 19.459 -31.229 1.00 36.06 78 SER A N 1
ATOM 589 C CA . SER A 1 78 ? -45.080 20.111 -30.810 1.00 36.06 78 SER A CA 1
ATOM 590 C C . SER A 1 78 ? -44.449 19.507 -29.544 1.00 36.06 78 SER A C 1
ATOM 592 O O . SER A 1 78 ? -43.224 19.514 -29.411 1.00 36.06 78 SER A O 1
ATOM 594 N N . GLN A 1 79 ? -45.241 18.935 -28.631 1.00 33.50 79 GLN A N 1
ATOM 595 C CA . GLN A 1 79 ? -44.736 18.272 -27.421 1.00 33.50 79 GLN A CA 1
ATOM 596 C C . GLN A 1 79 ? -44.335 16.815 -27.682 1.00 33.50 79 GLN A C 1
ATOM 598 O O . GLN A 1 79 ? -43.327 16.357 -27.139 1.00 33.50 79 GLN A O 1
ATOM 603 N N . VAL A 1 80 ? -45.034 16.123 -28.588 1.00 34.94 80 VAL A N 1
ATOM 604 C CA . VAL A 1 80 ? -44.661 14.771 -29.044 1.00 34.94 80 VAL A CA 1
ATOM 605 C C . VAL A 1 80 ? -43.286 14.790 -29.725 1.00 34.94 80 VAL A C 1
ATOM 607 O O . VAL A 1 80 ? -42.455 13.924 -29.461 1.00 34.94 80 VAL A O 1
ATOM 610 N N . TYR A 1 81 ? -42.983 15.835 -30.503 1.00 35.31 81 TYR A N 1
ATOM 611 C CA . TYR A 1 81 ? -41.683 16.008 -31.163 1.00 35.31 81 TYR A CA 1
ATOM 612 C C . TYR A 1 81 ? -40.516 16.209 -30.173 1.00 35.31 81 TYR A C 1
ATOM 614 O O . TYR A 1 81 ? -39.416 15.690 -30.377 1.00 35.31 81 TYR A O 1
ATOM 622 N N . SER A 1 82 ? -40.755 16.921 -29.066 1.00 35.56 82 SER A N 1
ATOM 623 C CA . SER A 1 82 ? -39.773 17.117 -27.987 1.00 35.56 82 SER A CA 1
ATOM 624 C C . SER A 1 82 ? -39.522 15.823 -27.202 1.00 35.56 82 SER A C 1
ATOM 626 O O . SER A 1 82 ? -38.371 15.439 -26.974 1.00 35.56 82 SER A O 1
ATOM 628 N N . MET A 1 83 ? -40.593 15.093 -26.869 1.00 31.52 83 MET A N 1
ATOM 629 C CA . MET A 1 83 ? -40.505 13.819 -26.149 1.00 31.52 83 MET A CA 1
ATOM 630 C C . MET A 1 83 ? -39.878 12.711 -27.004 1.00 31.52 83 MET A C 1
ATOM 632 O O . MET A 1 83 ? -39.064 11.941 -26.493 1.00 31.52 83 MET A O 1
ATOM 636 N N . ALA A 1 84 ? -40.160 12.659 -28.309 1.00 34.97 84 ALA A N 1
ATOM 637 C CA . ALA A 1 84 ? -39.511 11.730 -29.236 1.00 34.97 84 ALA A CA 1
ATOM 638 C C . ALA A 1 84 ? -38.003 12.016 -29.367 1.00 34.97 84 ALA A C 1
ATOM 640 O O . ALA A 1 84 ? -37.193 11.090 -29.297 1.00 34.97 84 ALA A O 1
ATOM 641 N N . LYS A 1 85 ? -37.600 13.297 -29.447 1.00 35.28 85 LYS A N 1
ATOM 642 C CA . LYS A 1 85 ? -36.182 13.710 -29.417 1.00 35.28 85 LYS A CA 1
ATOM 643 C C . LYS A 1 85 ? -35.470 13.224 -28.154 1.00 35.28 85 LYS A C 1
ATOM 645 O O . LYS A 1 85 ? -34.372 12.679 -28.241 1.00 35.28 85 LYS A O 1
ATOM 650 N N . GLN A 1 86 ? -36.086 13.408 -26.988 1.00 33.09 86 GLN A N 1
ATOM 651 C CA . GLN A 1 86 ? -35.493 13.009 -25.709 1.00 33.09 86 GLN A CA 1
ATOM 652 C C . GLN A 1 86 ? -35.438 11.484 -25.550 1.00 33.09 86 GLN A C 1
ATOM 654 O O . GLN A 1 86 ? -34.420 10.951 -25.114 1.00 33.09 86 GLN A O 1
ATOM 659 N N . THR A 1 87 ? -36.476 10.769 -25.986 1.00 34.22 87 THR A N 1
ATOM 660 C CA . THR A 1 87 ? -36.553 9.303 -25.884 1.00 34.22 87 THR A CA 1
ATOM 661 C C . THR A 1 87 ? -35.520 8.614 -26.779 1.00 34.22 87 THR A C 1
ATOM 663 O O . THR A 1 87 ? -34.860 7.675 -26.338 1.00 34.22 87 THR A O 1
ATOM 666 N N . VAL A 1 88 ? -35.289 9.120 -27.998 1.00 35.88 88 VAL A N 1
ATOM 667 C CA . VAL A 1 88 ? -34.251 8.596 -28.905 1.00 35.88 88 VAL A CA 1
ATOM 668 C C . VAL A 1 88 ? -32.849 8.838 -28.337 1.00 35.88 88 VAL A C 1
ATOM 670 O O . VAL A 1 88 ? -32.017 7.934 -28.349 1.00 35.88 88 VAL A O 1
ATOM 673 N N . VAL A 1 89 ? -32.581 10.017 -27.770 1.00 35.03 89 VAL A N 1
ATOM 674 C CA . VAL A 1 89 ? -31.272 10.326 -27.165 1.00 35.03 89 VAL A CA 1
ATOM 675 C C . VAL A 1 89 ? -31.000 9.453 -25.934 1.00 35.03 89 VAL A C 1
ATOM 677 O O . VAL A 1 89 ? -29.888 8.943 -25.782 1.00 35.03 89 VAL A O 1
ATOM 680 N N . ILE A 1 90 ? -32.009 9.217 -25.090 1.00 33.62 90 ILE A N 1
ATOM 681 C CA . ILE A 1 90 ? -31.884 8.362 -23.901 1.00 33.62 90 ILE A CA 1
ATOM 682 C C . ILE A 1 90 ? -31.698 6.892 -24.303 1.00 33.62 90 ILE A C 1
ATOM 684 O O . ILE A 1 90 ? -30.802 6.232 -23.777 1.00 33.62 90 ILE A O 1
ATOM 688 N N . ALA A 1 91 ? -32.463 6.392 -25.278 1.00 34.06 91 ALA A N 1
ATOM 689 C CA . ALA A 1 91 ? -32.329 5.020 -25.768 1.00 34.06 91 ALA A CA 1
AT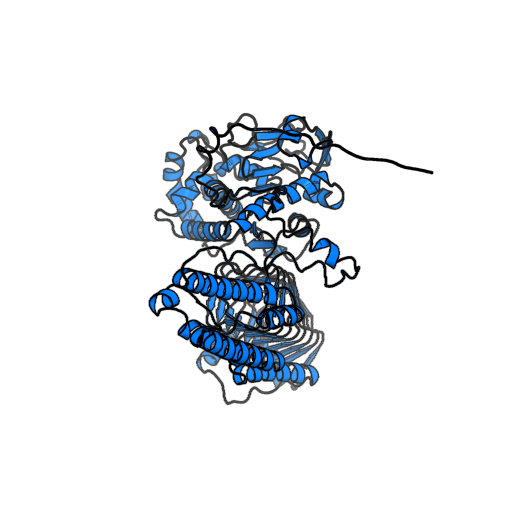OM 690 C C . ALA A 1 91 ? -30.927 4.749 -26.345 1.00 34.06 91 ALA A C 1
ATOM 692 O O . ALA A 1 91 ? -30.310 3.739 -26.007 1.00 34.06 91 ALA A O 1
ATOM 693 N N . TYR A 1 92 ? -30.369 5.677 -27.132 1.00 36.66 92 TYR A N 1
ATOM 694 C CA . TYR A 1 92 ? -29.010 5.549 -27.676 1.00 36.66 92 TYR A CA 1
ATOM 695 C C . TYR A 1 92 ? -27.914 5.666 -26.604 1.00 36.66 92 TYR A C 1
ATOM 697 O O . TYR A 1 92 ? -26.903 4.968 -26.689 1.00 36.66 92 TYR A O 1
ATOM 705 N N . TYR A 1 93 ? -28.107 6.496 -25.573 1.00 36.19 93 TYR A N 1
ATOM 706 C CA . TYR A 1 93 ? -27.159 6.620 -24.461 1.00 36.19 93 TYR A CA 1
ATOM 707 C C . TYR A 1 93 ? -27.121 5.355 -23.586 1.00 36.19 93 TYR A C 1
ATOM 709 O O . TYR A 1 93 ? -26.045 4.887 -23.209 1.00 36.19 93 TYR A O 1
ATOM 717 N N . VAL A 1 94 ? -28.286 4.754 -23.318 1.00 34.31 94 VAL A N 1
ATOM 718 C CA . VAL A 1 94 ? -28.408 3.495 -22.564 1.00 34.31 94 VAL A CA 1
ATOM 719 C C . VAL A 1 94 ? -27.850 2.313 -23.364 1.00 34.31 94 VAL A C 1
ATOM 721 O O . VAL A 1 94 ? -27.104 1.504 -22.810 1.00 34.31 94 VAL A O 1
ATOM 724 N N . LEU A 1 95 ? -28.128 2.245 -24.672 1.00 36.81 95 LEU A N 1
ATOM 725 C CA . LEU A 1 95 ? -27.571 1.227 -25.573 1.00 36.81 95 LEU A CA 1
ATOM 726 C C . LEU A 1 95 ? -26.039 1.315 -25.676 1.00 36.81 95 LEU A C 1
ATOM 728 O O . LEU A 1 95 ? -25.369 0.285 -25.672 1.00 36.81 95 LEU A O 1
ATOM 732 N N . TYR A 1 96 ? -25.468 2.524 -25.697 1.00 40.03 96 TYR A N 1
ATOM 733 C CA . TYR A 1 96 ? -24.015 2.721 -25.710 1.00 40.03 96 TYR A CA 1
ATOM 734 C C . TYR A 1 96 ? -23.351 2.321 -24.382 1.00 40.03 96 TYR A C 1
ATOM 736 O O . TYR A 1 96 ? -22.309 1.667 -24.398 1.00 40.03 96 TYR A O 1
ATOM 74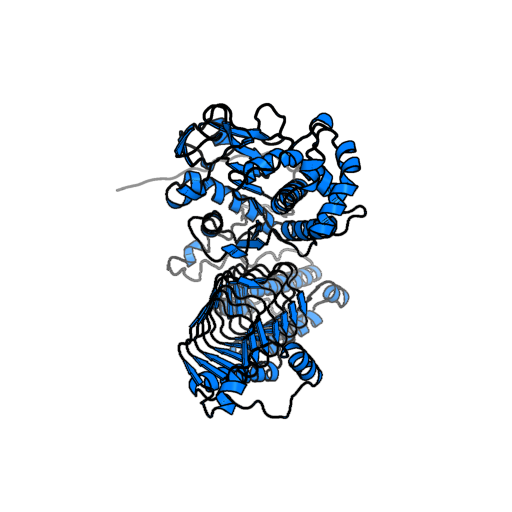4 N N . ARG A 1 97 ? -23.965 2.646 -23.231 1.00 34.09 97 ARG A N 1
ATOM 745 C CA . ARG A 1 97 ? -23.464 2.202 -21.915 1.00 34.09 97 ARG A CA 1
ATOM 746 C C . ARG A 1 97 ? -23.501 0.681 -21.761 1.00 34.09 97 ARG A C 1
ATOM 748 O O . ARG A 1 97 ? -22.565 0.116 -21.214 1.00 34.09 97 ARG A O 1
ATOM 755 N N . LYS A 1 98 ? -24.544 0.013 -22.264 1.00 36.09 98 LYS A N 1
ATOM 756 C CA . LYS A 1 98 ? -24.642 -1.453 -22.185 1.00 36.09 98 LYS A CA 1
ATOM 757 C C . LYS A 1 98 ? -23.804 -2.190 -23.236 1.00 36.09 98 LYS A C 1
ATOM 759 O O . LYS A 1 98 ? -23.432 -3.333 -22.997 1.00 36.09 98 LYS A O 1
ATOM 764 N N . TRP A 1 99 ? -23.412 -1.544 -24.340 1.00 38.91 99 TRP A N 1
ATOM 765 C CA . TRP A 1 99 ? -22.453 -2.115 -25.301 1.00 38.91 99 TRP A CA 1
ATOM 766 C C . TRP A 1 99 ? -21.042 -2.276 -24.716 1.00 38.91 99 TRP A C 1
ATOM 768 O O . TRP A 1 99 ? -20.334 -3.204 -25.101 1.00 38.91 99 TRP A O 1
ATOM 778 N N . SER A 1 100 ? -20.635 -1.445 -23.743 1.00 39.78 100 SER A N 1
ATOM 779 C CA . SER A 1 100 ? -19.374 -1.692 -23.025 1.00 39.78 100 SER A CA 1
ATOM 780 C C . SER A 1 100 ? -19.436 -2.896 -22.078 1.00 39.78 100 SER A C 1
ATOM 782 O O . SER A 1 100 ? -18.394 -3.315 -21.583 1.00 39.78 100 SER A O 1
ATOM 784 N N . GLU A 1 101 ? -20.629 -3.446 -21.826 1.00 35.12 101 GLU A N 1
ATOM 785 C CA . GLU A 1 101 ? -20.862 -4.535 -20.868 1.00 35.12 101 GLU A CA 1
ATOM 786 C C . GLU A 1 101 ? -21.280 -5.861 -21.535 1.00 35.12 101 GLU A C 1
ATOM 788 O O . GLU A 1 101 ? -20.941 -6.922 -21.018 1.00 35.12 101 GLU A O 1
ATOM 793 N N . ALA A 1 102 ? -21.957 -5.843 -22.690 1.00 34.38 102 ALA A N 1
ATOM 794 C CA . ALA A 1 102 ? -22.431 -7.048 -23.376 1.00 34.38 102 ALA A CA 1
ATOM 795 C C . ALA A 1 102 ? -22.158 -6.975 -24.889 1.00 34.38 102 ALA A C 1
ATOM 797 O O . ALA A 1 102 ? -22.629 -6.071 -25.579 1.00 34.38 102 ALA A O 1
ATOM 798 N N . GLY A 1 103 ? -21.382 -7.928 -25.412 1.00 38.03 103 GLY A N 1
ATOM 799 C CA . GLY A 1 103 ? -20.991 -7.995 -26.824 1.00 38.03 103 GLY A CA 1
ATOM 800 C C . GLY A 1 103 ? -22.153 -8.047 -27.836 1.00 38.03 103 GLY A C 1
ATOM 801 O O . GLY A 1 103 ? -23.315 -8.221 -27.485 1.00 38.03 103 GLY A O 1
ATOM 802 N N . SER A 1 104 ? -21.772 -7.891 -29.111 1.00 35.84 104 SER A N 1
ATOM 803 C CA . SER A 1 104 ? -22.489 -7.749 -30.406 1.00 35.84 104 SER A CA 1
ATOM 804 C C . SER A 1 104 ? -23.989 -8.080 -30.603 1.00 35.84 104 SER A C 1
ATOM 806 O O . SER A 1 104 ? -24.543 -7.619 -31.599 1.00 35.84 104 SER A O 1
ATOM 808 N N . HIS A 1 105 ? -24.684 -8.815 -29.735 1.00 35.78 105 HIS A N 1
ATOM 809 C CA . HIS A 1 105 ? -26.066 -9.277 -29.972 1.00 35.78 105 HIS A CA 1
ATOM 810 C C . HIS A 1 105 ? -27.156 -8.220 -29.708 1.00 35.78 105 HIS A C 1
ATOM 812 O O . HIS A 1 105 ? -28.276 -8.348 -30.193 1.00 35.78 105 HIS A O 1
ATOM 818 N N . PHE A 1 106 ? -26.845 -7.132 -28.999 1.00 35.00 106 PHE A N 1
ATOM 819 C CA . PHE A 1 106 ? -27.847 -6.127 -28.610 1.00 35.00 106 PHE A CA 1
ATOM 820 C C . PHE A 1 106 ? -28.326 -5.223 -29.770 1.00 35.00 106 PHE A C 1
ATOM 822 O O . PHE A 1 106 ? -29.375 -4.584 -29.683 1.00 35.00 106 PHE A O 1
ATOM 829 N N . ILE A 1 107 ? -27.571 -5.158 -30.873 1.00 37.97 107 ILE A N 1
ATOM 830 C CA . ILE A 1 107 ? -27.833 -4.227 -31.985 1.00 37.97 107 ILE A CA 1
ATOM 831 C C . ILE A 1 107 ? -28.924 -4.748 -32.941 1.00 37.97 107 ILE A C 1
ATOM 833 O O . ILE A 1 107 ? -29.636 -3.938 -33.536 1.00 37.97 107 ILE A O 1
ATOM 837 N N . GLU A 1 108 ? -29.133 -6.064 -33.057 1.00 33.00 108 GLU A N 1
ATOM 838 C CA . GLU A 1 108 ? -30.180 -6.617 -33.939 1.00 33.00 108 GLU A CA 1
ATOM 839 C C . GLU A 1 108 ? -31.606 -6.264 -33.468 1.00 33.00 108 GLU A C 1
ATOM 841 O O . GLU A 1 108 ? -32.483 -5.994 -34.294 1.00 33.00 108 GLU A O 1
ATOM 846 N N . CYS A 1 109 ? -31.830 -6.130 -32.156 1.00 32.44 109 CYS A N 1
ATOM 847 C CA . CYS A 1 109 ? -33.129 -5.720 -31.606 1.00 32.44 109 CYS A CA 1
ATOM 848 C C . CYS A 1 109 ? -33.418 -4.218 -31.787 1.00 32.44 109 CYS A C 1
ATOM 850 O O . CYS A 1 109 ? -34.548 -3.838 -32.091 1.00 32.44 109 CYS A O 1
ATOM 852 N N . ALA A 1 110 ? -32.409 -3.350 -31.649 1.00 38.47 110 ALA A N 1
ATOM 853 C CA . ALA A 1 110 ? -32.595 -1.896 -31.726 1.00 38.47 110 ALA A CA 1
ATOM 854 C C . ALA A 1 110 ? -32.869 -1.399 -33.159 1.00 38.47 110 ALA A C 1
ATOM 856 O O . ALA A 1 110 ? -33.629 -0.451 -33.357 1.00 38.47 110 ALA A O 1
ATOM 857 N N . VAL A 1 111 ? -32.295 -2.058 -34.171 1.00 36.16 111 VAL A N 1
ATOM 858 C CA . VAL A 1 111 ? -32.559 -1.731 -35.584 1.00 36.16 111 VAL A CA 1
ATOM 859 C C . VAL A 1 111 ? -33.954 -2.207 -36.012 1.00 36.16 111 VAL A C 1
ATOM 861 O O . VAL A 1 111 ? -34.613 -1.539 -36.808 1.00 36.16 111 VAL A O 1
ATOM 864 N N . SER A 1 112 ? -34.464 -3.286 -35.412 1.00 32.44 112 SER A N 1
ATOM 865 C CA . SER A 1 112 ? -35.812 -3.809 -35.682 1.00 32.44 112 SER A CA 1
ATOM 866 C C . SER A 1 112 ? -36.935 -2.881 -35.182 1.00 32.44 112 SER A C 1
ATOM 868 O O . SER A 1 112 ? -37.983 -2.787 -35.817 1.00 32.44 112 SER A O 1
ATOM 870 N N . LEU A 1 113 ? -36.693 -2.100 -34.120 1.00 35.88 113 LEU A N 1
ATOM 871 C CA . LEU A 1 113 ? -37.625 -1.078 -33.607 1.00 35.88 113 LEU A CA 1
ATOM 872 C C . LEU A 1 113 ? -37.883 0.082 -34.588 1.00 35.88 113 LEU A C 1
ATOM 874 O O . LEU A 1 113 ? -38.884 0.782 -34.458 1.00 35.88 113 LEU A O 1
ATOM 878 N N . SER A 1 114 ? -37.029 0.267 -35.601 1.00 39.09 114 SER A N 1
ATOM 879 C CA . SER A 1 114 ? -37.176 1.340 -36.600 1.00 39.09 114 SER A CA 1
ATOM 880 C C . SER A 1 114 ? -38.197 1.024 -37.707 1.00 39.09 114 SER A C 1
ATOM 882 O O . SER A 1 114 ? -38.389 1.841 -38.605 1.00 39.09 114 SER A O 1
ATOM 884 N N . PHE A 1 115 ? -38.843 -0.149 -37.663 1.00 31.92 115 PHE A N 1
ATOM 885 C CA . PHE A 1 115 ? -39.789 -0.619 -38.685 1.00 31.92 115 PHE A CA 1
ATOM 886 C C . PHE A 1 115 ? -41.256 -0.676 -38.225 1.00 31.92 115 PHE A C 1
ATOM 888 O O . PHE A 1 115 ? -42.106 -1.187 -38.958 1.00 31.92 115 PHE A O 1
ATOM 895 N N . LEU A 1 116 ? -41.595 -0.132 -37.050 1.00 34.19 116 LEU A N 1
ATOM 896 C CA . LEU A 1 116 ? -42.996 0.024 -36.649 1.00 34.19 116 LEU A CA 1
ATOM 897 C C . LEU A 1 116 ? -43.681 1.071 -37.544 1.00 34.19 116 LEU A C 1
ATOM 899 O O . LEU A 1 116 ? -43.285 2.236 -37.574 1.00 34.19 116 LEU A O 1
ATOM 903 N N . LYS A 1 117 ? -44.696 0.625 -38.299 1.00 36.66 117 LYS A N 1
ATOM 904 C CA . LYS A 1 117 ? -45.564 1.447 -39.157 1.00 36.66 117 LYS A CA 1
ATOM 905 C C . LYS A 1 117 ? -46.223 2.557 -38.327 1.00 36.66 117 LYS A C 1
ATOM 907 O O . LYS A 1 117 ? -47.230 2.314 -37.670 1.00 36.66 117 LYS A O 1
ATOM 912 N N . LEU A 1 118 ? -45.667 3.762 -38.388 1.00 39.12 118 LEU A N 1
ATOM 913 C CA . LEU A 1 118 ? -46.378 4.994 -38.057 1.00 39.12 118 LEU A CA 1
ATOM 914 C C . LEU A 1 118 ? -47.043 5.528 -39.330 1.00 39.12 118 LEU A C 1
ATOM 916 O O . LEU A 1 118 ? -46.500 5.388 -40.430 1.00 39.12 118 LEU A O 1
ATOM 920 N N . ASP A 1 119 ? -48.256 6.043 -39.163 1.00 37.25 119 ASP A N 1
ATOM 921 C CA . ASP A 1 119 ? -49.174 6.426 -40.232 1.00 37.25 119 ASP A CA 1
ATOM 922 C C . ASP A 1 119 ? -48.546 7.467 -41.184 1.00 37.25 119 ASP A C 1
ATOM 924 O O . ASP A 1 119 ? -47.967 8.460 -40.752 1.00 37.25 119 ASP A O 1
ATOM 928 N N . GLN A 1 120 ? -48.602 7.215 -42.497 1.00 39.09 120 GLN A N 1
ATOM 929 C CA . GLN A 1 120 ? -47.835 7.942 -43.529 1.00 39.09 120 GLN A CA 1
ATOM 930 C C . GLN A 1 120 ? -48.506 9.243 -44.001 1.00 39.09 120 GLN A C 1
ATOM 932 O O . GLN A 1 120 ? -48.240 9.730 -45.101 1.00 39.09 120 GLN A O 1
ATOM 937 N N . THR A 1 121 ? -49.395 9.814 -43.198 1.00 37.31 121 THR A N 1
ATOM 938 C CA . THR A 1 121 ? -50.277 10.908 -43.621 1.00 37.31 121 THR A CA 1
ATOM 939 C C . THR A 1 121 ? -49.640 12.299 -43.511 1.00 37.31 121 THR A C 1
ATOM 941 O O . THR A 1 121 ? -50.159 13.240 -44.110 1.00 37.31 121 THR A O 1
ATOM 944 N N . HIS A 1 122 ? -48.469 12.442 -42.868 1.00 44.53 122 HIS A N 1
ATOM 945 C CA . HIS A 1 122 ? -47.728 13.710 -42.798 1.00 44.53 122 HIS A CA 1
ATOM 946 C C . HIS A 1 122 ? -46.398 13.703 -43.599 1.00 44.53 122 HIS A C 1
ATOM 948 O O . HIS A 1 122 ? -45.481 12.938 -43.281 1.00 44.53 122 HIS A O 1
ATOM 954 N N . PRO A 1 123 ? -46.225 14.598 -44.603 1.00 43.16 123 PRO A N 1
ATOM 955 C CA . PRO A 1 123 ? -45.048 14.618 -45.489 1.00 43.16 123 PRO A CA 1
ATOM 956 C C . PRO A 1 123 ? -43.704 14.848 -44.782 1.00 43.16 123 PRO A C 1
ATOM 958 O O . PRO A 1 123 ? -42.679 14.320 -45.213 1.00 43.16 123 PRO A O 1
ATOM 961 N N . GLU A 1 124 ? -43.698 15.627 -43.699 1.00 42.69 124 GLU A N 1
ATOM 962 C CA . GLU A 1 124 ? -42.500 15.926 -42.902 1.00 42.69 124 GLU A CA 1
ATOM 963 C C . GLU A 1 124 ? -42.064 14.712 -42.058 1.00 42.69 124 GLU A C 1
ATOM 965 O O . GLU A 1 124 ? -40.876 14.392 -41.996 1.00 42.69 124 GLU A O 1
ATOM 970 N N . GLU A 1 125 ? -43.015 13.953 -41.502 1.00 39.09 125 GLU A N 1
ATOM 971 C CA . GLU A 1 125 ? -42.743 12.745 -40.708 1.00 39.09 125 GLU A CA 1
ATOM 972 C C . GLU A 1 125 ? -42.224 11.599 -41.583 1.00 39.09 125 GLU A C 1
ATOM 974 O O . GLU A 1 125 ? -41.243 10.942 -41.228 1.00 39.09 125 GLU A O 1
ATOM 979 N N . ALA A 1 126 ? -42.779 11.429 -42.788 1.00 41.81 126 ALA A N 1
ATOM 980 C CA . ALA A 1 126 ? -42.273 10.474 -43.774 1.00 41.81 126 ALA A CA 1
ATOM 981 C C . ALA A 1 126 ? -40.823 10.784 -44.198 1.00 41.81 126 ALA A C 1
ATOM 983 O O . ALA A 1 126 ? -40.026 9.870 -44.435 1.00 41.81 126 ALA A O 1
ATOM 984 N N . LYS A 1 127 ? -40.451 12.070 -44.260 1.00 43.00 127 LYS A N 1
ATOM 985 C CA . LYS A 1 127 ? -39.099 12.536 -44.604 1.00 43.00 127 LYS A CA 1
ATOM 986 C C . LYS A 1 127 ? -38.108 12.255 -43.475 1.00 43.00 127 LYS A C 1
ATOM 988 O O . LYS A 1 127 ? -37.023 11.731 -43.736 1.00 43.00 127 LYS A O 1
ATOM 993 N N . VAL A 1 128 ? -38.503 12.522 -42.229 1.00 42.47 128 VAL A N 1
ATOM 994 C CA . VAL A 1 128 ? -37.722 12.181 -41.032 1.00 42.47 128 VAL A CA 1
ATOM 995 C C . VAL A 1 128 ? -37.528 10.669 -40.950 1.00 42.47 128 VAL A C 1
ATOM 997 O O . VAL A 1 128 ? -36.391 10.215 -40.843 1.00 42.47 128 VAL A O 1
ATOM 1000 N N . LEU A 1 129 ? -38.575 9.860 -41.118 1.00 43.28 129 LEU A N 1
ATOM 1001 C CA . LEU A 1 129 ? -38.464 8.400 -41.047 1.00 43.28 129 LEU A CA 1
ATOM 1002 C C . LEU A 1 129 ? -37.498 7.836 -42.106 1.00 43.28 129 LEU A C 1
ATOM 1004 O O . LEU A 1 129 ? -36.652 6.997 -41.791 1.00 43.28 129 LEU A O 1
ATOM 1008 N N . LYS A 1 130 ? -37.551 8.358 -43.341 1.00 45.69 130 LYS A N 1
ATOM 1009 C CA . LYS A 1 130 ? -36.639 7.974 -44.435 1.00 45.69 130 LYS A CA 1
ATOM 1010 C C . LYS A 1 130 ? -35.180 8.295 -44.112 1.00 45.69 130 LYS A C 1
ATOM 1012 O O . LYS A 1 130 ? -34.296 7.481 -44.375 1.00 45.69 130 LYS A O 1
ATOM 1017 N N . ILE A 1 131 ? -34.927 9.465 -43.525 1.00 47.28 131 ILE A N 1
ATOM 1018 C CA . ILE A 1 131 ? -33.581 9.896 -43.128 1.00 47.28 131 ILE A CA 1
ATOM 1019 C C . ILE A 1 131 ? -33.076 9.054 -41.953 1.00 47.28 131 ILE A C 1
ATOM 1021 O O . ILE A 1 131 ? -31.930 8.611 -41.976 1.00 47.28 131 ILE A O 1
ATOM 1025 N N . THR A 1 132 ? -33.926 8.777 -40.962 1.00 45.09 132 THR A N 1
ATOM 1026 C CA . THR A 1 132 ? -33.539 8.034 -39.752 1.00 45.09 132 THR A CA 1
ATOM 1027 C C . THR A 1 132 ? -33.264 6.562 -40.065 1.00 45.09 132 THR A C 1
ATOM 1029 O O . THR A 1 132 ? -32.261 6.020 -39.611 1.00 45.09 132 THR A O 1
ATOM 1032 N N . SER A 1 133 ? -34.078 5.948 -40.930 1.00 44.09 133 SER A N 1
ATOM 1033 C CA . SER A 1 133 ? -33.873 4.594 -41.464 1.00 44.09 133 SER A CA 1
ATOM 1034 C C . SER A 1 133 ? -32.579 4.486 -42.285 1.00 44.09 133 SER A C 1
ATOM 1036 O O . SER A 1 133 ? -31.736 3.630 -42.010 1.00 44.09 133 SER A O 1
ATOM 1038 N N . ALA A 1 134 ? -32.337 5.416 -43.219 1.00 48.28 134 ALA A N 1
ATOM 1039 C CA . ALA A 1 134 ? -31.110 5.431 -44.019 1.00 48.28 134 ALA A CA 1
ATOM 1040 C C . ALA A 1 134 ? -29.846 5.659 -43.167 1.00 48.28 134 ALA A C 1
ATOM 1042 O O . ALA A 1 134 ? -28.783 5.097 -43.452 1.00 48.28 134 ALA A O 1
ATOM 1043 N N . LEU A 1 135 ? -29.953 6.471 -42.112 1.00 47.28 135 LEU A N 1
ATOM 1044 C CA . LEU A 1 135 ? -28.869 6.726 -41.171 1.00 47.28 135 LEU A CA 1
ATOM 1045 C C . LEU A 1 135 ? -28.596 5.496 -40.296 1.00 47.28 135 LEU A C 1
ATOM 1047 O O . LEU A 1 135 ? -27.445 5.078 -40.194 1.00 47.28 135 LEU A O 1
ATOM 1051 N N . ALA A 1 136 ? -29.638 4.873 -39.738 1.00 46.53 136 ALA A N 1
ATOM 1052 C CA . ALA A 1 136 ? -29.533 3.654 -38.940 1.00 46.53 136 ALA A CA 1
ATOM 1053 C C . ALA A 1 136 ? -28.913 2.506 -39.749 1.00 46.53 136 ALA A C 1
ATOM 1055 O O . ALA A 1 136 ? -28.016 1.819 -39.265 1.00 46.53 136 ALA A O 1
ATOM 1056 N N . GLN A 1 137 ? -29.299 2.359 -41.018 1.00 45.44 137 GLN A N 1
ATOM 1057 C CA . GLN A 1 137 ? -28.750 1.333 -41.899 1.00 45.44 137 GLN A CA 1
ATOM 1058 C C . GLN A 1 137 ? -27.280 1.601 -42.254 1.00 45.44 137 GLN A C 1
ATOM 1060 O O . GLN A 1 137 ? -26.461 0.681 -42.222 1.00 45.44 137 GLN A O 1
ATOM 1065 N N . LYS A 1 138 ? -26.885 2.858 -42.504 1.00 46.91 138 LYS A N 1
ATOM 1066 C CA . LYS A 1 138 ? -25.468 3.226 -42.708 1.00 46.91 138 LYS A CA 1
ATOM 1067 C C . LYS A 1 138 ? -24.623 3.034 -41.449 1.00 46.91 138 LYS A C 1
ATOM 1069 O O . LYS A 1 138 ? -23.490 2.566 -41.548 1.00 46.91 138 LYS A O 1
ATOM 1074 N N . ILE A 1 139 ? -25.174 3.354 -40.281 1.00 47.78 139 ILE A N 1
ATOM 1075 C CA . ILE A 1 139 ? -24.536 3.143 -38.979 1.00 47.78 139 ILE A CA 1
ATOM 1076 C C . ILE A 1 139 ? -24.331 1.642 -38.735 1.00 47.78 139 ILE A C 1
ATOM 1078 O O . ILE A 1 139 ? -23.202 1.218 -38.500 1.00 47.78 139 ILE A O 1
ATOM 1082 N N . TYR A 1 140 ? -25.375 0.826 -38.907 1.00 44.00 140 TYR A N 1
ATOM 1083 C CA . TYR A 1 140 ? -25.316 -0.635 -38.790 1.00 44.00 140 TYR A CA 1
ATOM 1084 C C . TYR A 1 140 ? -24.279 -1.253 -39.744 1.00 44.00 140 TYR A C 1
ATOM 1086 O O . TYR A 1 140 ? -23.456 -2.071 -39.336 1.00 44.00 140 TYR A O 1
ATOM 1094 N N . THR A 1 141 ? -24.241 -0.804 -41.003 1.00 44.16 141 THR A N 1
ATOM 1095 C CA . THR A 1 141 ? -23.296 -1.327 -42.007 1.00 44.16 141 THR A CA 1
ATOM 1096 C C . THR A 1 141 ? -21.842 -0.921 -41.719 1.00 44.16 141 THR A C 1
ATOM 1098 O O . THR A 1 141 ? -20.926 -1.700 -41.984 1.00 44.16 141 THR A O 1
ATOM 1101 N N . SER A 1 142 ? -21.605 0.268 -41.148 1.00 44.78 142 SER A N 1
ATOM 1102 C CA . SER A 1 142 ? -20.266 0.697 -40.704 1.00 44.78 142 SER A CA 1
ATOM 1103 C C . SER A 1 142 ? -19.807 -0.008 -39.428 1.00 44.78 142 SER A C 1
ATOM 1105 O O . SER A 1 142 ? -18.626 -0.343 -39.323 1.00 44.78 142 SER A O 1
ATOM 1107 N N . PHE A 1 143 ? -20.722 -0.293 -38.496 1.00 45.25 143 PHE A N 1
ATOM 1108 C CA . PHE A 1 143 ? -20.421 -1.081 -37.297 1.00 45.25 143 PHE A CA 1
ATOM 1109 C C . PHE A 1 143 ? -20.112 -2.546 -37.625 1.00 45.25 143 PHE A C 1
ATOM 1111 O O . PHE A 1 143 ? -19.194 -3.106 -37.041 1.00 45.25 143 PHE A O 1
ATOM 1118 N N . LYS A 1 144 ? -20.773 -3.141 -38.629 1.00 39.31 144 LYS A N 1
ATOM 1119 C CA . LYS A 1 144 ? -20.469 -4.501 -39.117 1.00 39.31 144 LYS A CA 1
ATOM 1120 C C . LYS A 1 144 ? -19.114 -4.614 -39.845 1.00 39.31 144 LYS A C 1
ATOM 1122 O O . LYS A 1 144 ? -18.655 -5.718 -40.111 1.00 39.31 144 LYS A O 1
ATOM 1127 N N . ARG A 1 145 ? -18.480 -3.486 -40.195 1.00 39.12 145 ARG A N 1
ATOM 1128 C CA . ARG A 1 145 ? -17.187 -3.406 -40.909 1.00 39.12 145 ARG A CA 1
ATOM 1129 C C . ARG A 1 145 ? -16.037 -2.874 -40.037 1.00 39.12 145 ARG A C 1
ATOM 1131 O O . ARG A 1 145 ? -15.048 -2.400 -40.591 1.00 39.12 145 ARG A O 1
ATOM 1138 N N . ASP A 1 146 ? -16.181 -2.882 -38.710 1.00 43.53 146 ASP A N 1
ATOM 1139 C CA . ASP A 1 146 ? -15.203 -2.355 -37.738 1.00 43.53 146 ASP A CA 1
ATOM 1140 C C . ASP A 1 146 ? -14.778 -0.885 -37.963 1.00 43.53 146 ASP A C 1
ATOM 1142 O O . ASP A 1 146 ? -13.726 -0.436 -37.505 1.00 43.53 146 ASP A O 1
ATOM 1146 N N . ARG A 1 147 ? -15.612 -0.067 -38.624 1.00 40.97 147 ARG A N 1
ATOM 1147 C CA . ARG A 1 147 ? -15.349 1.371 -38.833 1.00 40.97 147 ARG A CA 1
ATOM 1148 C C . ARG A 1 147 ? -16.055 2.229 -37.781 1.00 40.97 147 ARG A C 1
ATOM 1150 O O . ARG A 1 147 ? -16.908 3.058 -38.105 1.00 40.97 147 ARG A O 1
ATOM 1157 N N . LEU A 1 148 ? -15.664 2.045 -36.517 1.00 42.69 148 LEU A N 1
ATOM 1158 C CA . LEU A 1 148 ? -16.164 2.785 -35.340 1.00 42.69 148 LEU A CA 1
ATOM 1159 C C . LEU A 1 148 ? -16.108 4.316 -35.512 1.00 42.69 148 LEU A C 1
ATOM 1161 O O . LEU A 1 148 ? -17.029 5.023 -35.112 1.00 42.69 148 LEU A O 1
ATOM 1165 N N . GLU A 1 149 ? -15.067 4.832 -36.167 1.00 39.19 149 GLU A N 1
ATOM 1166 C CA . GLU A 1 149 ? -14.880 6.270 -36.404 1.00 39.19 149 GLU A CA 1
ATOM 1167 C C . GLU A 1 149 ? -15.955 6.864 -37.329 1.00 39.19 149 GLU A C 1
ATOM 1169 O O . GLU A 1 149 ? -16.470 7.952 -37.071 1.00 39.19 149 GLU A O 1
ATOM 1174 N N . PHE A 1 150 ? -16.371 6.127 -38.365 1.00 39.94 150 PHE A N 1
ATOM 1175 C CA . PHE A 1 150 ? -17.414 6.591 -39.281 1.00 39.94 150 PHE A CA 1
ATOM 1176 C C . PHE A 1 150 ? -18.790 6.586 -38.607 1.00 39.94 150 PHE A C 1
ATOM 1178 O O . PHE A 1 150 ? -19.554 7.530 -38.785 1.00 39.94 150 PHE A O 1
ATOM 1185 N N . GLY A 1 151 ? -19.083 5.568 -37.788 1.00 42.22 151 GLY A N 1
ATOM 1186 C CA . GLY A 1 151 ? -20.318 5.490 -37.000 1.00 42.22 151 GLY A CA 1
ATOM 1187 C C . GLY A 1 151 ? -20.439 6.629 -35.984 1.00 42.22 151 GLY A C 1
ATOM 1188 O O . GLY A 1 151 ? -21.467 7.302 -35.939 1.00 42.22 151 GLY A O 1
ATOM 1189 N N . CYS A 1 152 ? -19.369 6.915 -35.234 1.00 42.31 152 CYS A N 1
ATOM 1190 C CA . CYS A 1 152 ? -19.337 8.000 -34.249 1.00 42.31 152 CYS A CA 1
ATOM 1191 C C . CYS A 1 152 ? -19.407 9.398 -34.887 1.00 42.31 152 CYS A C 1
ATOM 1193 O O . CYS A 1 152 ? -20.104 10.267 -34.365 1.00 42.31 152 CYS A O 1
ATOM 1195 N N . ASN A 1 153 ? -18.752 9.617 -36.033 1.00 42.66 153 ASN A N 1
ATOM 1196 C CA . ASN A 1 153 ? -18.821 10.889 -36.763 1.00 42.66 153 ASN A CA 1
ATOM 1197 C C . ASN A 1 153 ? -20.205 11.125 -37.390 1.00 42.66 153 ASN A C 1
ATOM 1199 O O . ASN A 1 153 ? -20.680 12.265 -37.415 1.00 42.66 153 ASN A O 1
ATOM 1203 N N . LEU A 1 154 ? -20.888 10.059 -37.829 1.00 44.12 154 LEU A N 1
ATOM 1204 C CA . LEU A 1 154 ? -22.281 10.130 -38.278 1.00 44.12 154 LEU A CA 1
ATOM 1205 C C . LEU A 1 154 ? -23.219 10.451 -37.108 1.00 44.12 154 LEU A C 1
ATOM 1207 O O . LEU A 1 154 ? -24.094 11.301 -37.251 1.00 44.12 154 LEU A O 1
ATOM 1211 N N . LEU A 1 155 ? -22.998 9.824 -35.946 1.00 42.88 155 LEU A N 1
ATOM 1212 C CA . LEU A 1 155 ? -23.778 10.065 -34.731 1.00 42.88 155 LEU A CA 1
ATOM 1213 C C . LEU A 1 155 ? -23.588 11.503 -34.221 1.00 42.88 155 LEU A C 1
ATOM 1215 O O . LEU A 1 155 ? -24.563 12.182 -33.921 1.00 42.88 155 LEU A O 1
ATOM 1219 N N . GLN A 1 156 ? -22.353 12.014 -34.199 1.00 43.56 156 GLN A N 1
ATOM 1220 C CA . GLN A 1 156 ? -22.073 13.412 -33.852 1.00 43.56 156 GLN A CA 1
ATOM 1221 C C . GLN A 1 156 ? -22.699 14.395 -34.843 1.00 43.56 156 GLN A C 1
ATOM 1223 O O . GLN A 1 156 ? -23.226 15.425 -34.427 1.00 43.56 156 GLN A O 1
ATOM 1228 N N . SER A 1 157 ? -22.660 14.090 -36.141 1.00 45.12 157 SER A N 1
ATOM 1229 C CA . SER A 1 157 ? -23.297 14.921 -37.170 1.00 45.12 157 SER A CA 1
ATOM 1230 C C . SER A 1 157 ? -24.820 14.926 -37.025 1.00 45.12 157 SER A C 1
ATOM 1232 O O . SER A 1 157 ? -25.439 15.982 -37.123 1.00 45.12 157 SER A O 1
ATOM 1234 N N . ALA A 1 158 ? -25.420 13.777 -36.704 1.00 44.50 158 ALA A N 1
ATOM 1235 C CA . ALA A 1 158 ? -26.851 13.650 -36.449 1.00 44.50 158 ALA A CA 1
ATOM 1236 C C . ALA A 1 158 ? -27.284 14.378 -35.165 1.00 44.50 158 ALA A C 1
ATOM 1238 O O . ALA A 1 158 ? -28.290 15.081 -35.168 1.00 44.50 158 ALA A O 1
ATOM 1239 N N . ILE A 1 159 ? -26.492 14.299 -34.092 1.00 44.28 159 ILE A N 1
ATOM 1240 C CA . ILE A 1 159 ? -26.747 15.026 -32.840 1.00 44.28 159 ILE A CA 1
ATOM 1241 C C . ILE A 1 159 ? -26.612 16.545 -33.051 1.00 44.28 159 ILE A C 1
ATOM 1243 O O . ILE A 1 159 ? -27.447 17.303 -32.560 1.00 44.28 159 ILE A O 1
ATOM 1247 N N . LYS A 1 160 ? -25.624 17.000 -33.839 1.00 42.16 160 LYS A N 1
ATOM 1248 C CA . LYS A 1 160 ? -25.467 18.416 -34.231 1.00 42.16 160 LYS A CA 1
ATOM 1249 C C . LYS A 1 160 ? -26.625 18.947 -35.080 1.00 42.16 160 LYS A C 1
ATOM 1251 O O . LYS A 1 160 ? -26.908 20.136 -35.018 1.00 42.16 160 LYS A O 1
ATOM 1256 N N . LEU A 1 161 ? -27.277 18.089 -35.864 1.00 42.16 161 LEU A N 1
ATOM 1257 C CA . LEU A 1 161 ? -28.469 18.436 -36.644 1.00 42.16 161 LEU A CA 1
ATOM 1258 C C . LEU A 1 161 ? -29.735 18.555 -35.776 1.00 42.16 161 LEU A C 1
ATOM 1260 O O . LEU A 1 161 ? -30.678 19.229 -36.180 1.00 42.16 161 LEU A O 1
ATOM 1264 N N . TYR A 1 162 ? -29.769 17.922 -34.596 1.00 39.59 162 TYR A N 1
ATOM 1265 C CA . TYR A 1 162 ? -30.968 17.829 -33.753 1.00 39.59 162 TYR A CA 1
ATOM 1266 C C . TYR A 1 162 ? -30.932 18.690 -32.474 1.00 39.59 162 TYR A C 1
ATOM 1268 O O . TYR A 1 162 ? -32.002 18.974 -31.931 1.00 39.59 162 TYR A O 1
ATOM 1276 N N . LEU A 1 163 ? -29.770 19.141 -31.992 1.00 38.22 163 LEU A N 1
ATOM 1277 C CA . LEU A 1 163 ? -29.656 19.998 -30.799 1.00 38.22 163 LEU A CA 1
ATOM 1278 C C . LEU A 1 163 ? -29.308 21.449 -31.158 1.00 38.22 163 LEU A C 1
ATOM 1280 O O . LEU A 1 163 ? -28.524 21.702 -32.072 1.00 38.22 163 LEU A O 1
ATOM 1284 N N . SER A 1 164 ? -29.871 22.405 -30.412 1.00 45.72 164 SER A N 1
ATOM 1285 C CA . SER A 1 164 ? -29.457 23.809 -30.501 1.00 45.72 164 SER A CA 1
ATOM 1286 C C . SER A 1 164 ? -27.980 23.944 -30.087 1.00 45.72 164 SER A C 1
ATOM 1288 O O . SER A 1 164 ? -27.469 23.145 -29.293 1.00 45.72 164 SER A O 1
ATOM 1290 N N . LYS A 1 165 ? -27.268 24.952 -30.616 1.00 40.53 165 LYS A N 1
ATOM 1291 C CA . LYS A 1 165 ? -25.845 25.196 -30.292 1.00 40.53 165 LYS A CA 1
ATOM 1292 C C . LYS A 1 165 ? -25.590 25.316 -28.778 1.00 40.53 165 LYS A C 1
ATOM 1294 O O . LYS A 1 165 ? -24.525 24.900 -28.321 1.00 40.53 165 LYS A O 1
ATOM 1299 N N . ASP A 1 166 ? -26.566 25.817 -28.020 1.00 38.19 166 ASP A N 1
ATOM 1300 C CA . ASP A 1 166 ? -26.470 26.037 -26.572 1.00 38.19 166 ASP A CA 1
ATOM 1301 C C . ASP A 1 166 ? -26.737 24.784 -25.727 1.00 38.19 166 ASP A C 1
ATOM 1303 O O . ASP A 1 166 ? -26.216 24.667 -24.618 1.00 38.19 166 ASP A O 1
ATOM 1307 N N . ASP A 1 167 ? -27.487 23.806 -26.237 1.00 38.19 167 ASP A N 1
ATOM 1308 C CA . ASP A 1 167 ? -27.683 22.529 -25.535 1.00 38.19 167 ASP A CA 1
ATOM 1309 C C . ASP A 1 167 ? -26.509 21.572 -25.773 1.00 38.19 167 ASP A C 1
ATOM 1311 O O . ASP A 1 167 ? -26.114 20.813 -24.883 1.00 38.19 167 ASP A O 1
ATOM 1315 N N . PHE A 1 168 ? -25.878 21.656 -26.949 1.00 37.78 168 PHE A N 1
ATOM 1316 C CA . PHE A 1 168 ? -24.675 20.884 -27.262 1.00 37.78 168 PHE A CA 1
ATOM 1317 C C . PHE A 1 168 ? -23.463 21.322 -26.424 1.00 37.78 168 PHE A C 1
ATOM 1319 O O . PHE A 1 168 ? -22.649 20.487 -26.038 1.00 37.78 168 PHE A O 1
ATOM 1326 N N . SER A 1 169 ? -23.343 22.614 -26.101 1.00 38.09 169 SER A N 1
ATOM 1327 C CA . SER A 1 169 ? -22.250 23.137 -25.268 1.00 38.09 169 SER A CA 1
ATOM 1328 C C . SER A 1 169 ? -22.375 22.738 -23.787 1.00 38.09 169 SER A C 1
ATOM 1330 O O . SER A 1 169 ? -21.362 22.628 -23.091 1.00 38.09 169 SER A O 1
ATOM 1332 N N . LYS A 1 170 ? -23.597 22.449 -23.312 1.00 35.97 170 LYS A N 1
ATOM 1333 C CA . LYS A 1 170 ? -23.877 21.946 -21.953 1.00 35.97 170 LYS A CA 1
ATOM 1334 C C . LYS A 1 170 ? -23.605 20.449 -21.793 1.00 35.97 170 LYS A C 1
ATOM 1336 O O . LYS A 1 170 ? -23.273 20.003 -20.693 1.00 35.97 170 LYS A O 1
ATOM 1341 N N . LEU A 1 171 ? -23.667 19.676 -22.879 1.00 33.19 171 LEU A N 1
ATOM 1342 C CA . LEU A 1 171 ? -23.134 18.315 -22.932 1.00 33.19 171 LEU A CA 1
ATOM 1343 C C . LEU A 1 171 ? -21.604 18.388 -22.845 1.00 33.19 171 LEU A C 1
ATOM 1345 O O . LEU A 1 171 ? -20.903 18.473 -23.851 1.00 33.19 171 LEU A O 1
ATOM 1349 N N . LYS A 1 172 ? -21.061 18.339 -21.623 1.00 32.22 172 LYS A N 1
ATOM 1350 C CA . LYS A 1 172 ? -19.622 18.155 -21.374 1.00 32.22 172 LYS A CA 1
ATOM 1351 C C . LYS A 1 172 ? -19.182 16.755 -21.829 1.00 32.22 172 LYS A C 1
ATOM 1353 O O . LYS A 1 172 ? -18.807 15.915 -21.019 1.00 32.22 172 LYS A O 1
ATOM 1358 N N . LEU A 1 173 ? -19.156 16.513 -23.136 1.00 35.25 173 LEU A N 1
ATOM 1359 C CA . LEU A 1 173 ? -18.462 15.393 -23.767 1.00 35.25 173 LEU A CA 1
ATOM 1360 C C . LEU A 1 173 ? -16.954 15.682 -23.765 1.00 35.25 173 LEU A C 1
ATOM 1362 O O . LEU A 1 173 ? -16.306 15.809 -24.803 1.00 35.25 173 LEU A O 1
ATOM 1366 N N . LYS A 1 174 ? -16.372 15.829 -22.570 1.00 32.56 174 LYS A N 1
ATOM 1367 C CA . LYS A 1 174 ? -14.922 15.746 -22.414 1.00 32.56 174 LYS A CA 1
ATOM 1368 C C . LYS A 1 174 ? -14.562 14.272 -22.594 1.00 32.56 174 LYS A C 1
ATOM 1370 O O . LYS A 1 174 ? -14.884 13.472 -21.732 1.00 32.56 174 LYS A O 1
ATOM 1375 N N . HIS A 1 175 ? -13.856 13.977 -23.688 1.00 35.50 175 HIS A N 1
ATOM 1376 C CA . HIS A 1 175 ? -13.299 12.674 -24.099 1.00 35.50 175 HIS A CA 1
ATOM 1377 C C . HIS A 1 175 ? -14.148 11.853 -25.085 1.00 35.50 175 HIS A C 1
ATOM 1379 O O . HIS A 1 175 ? -14.548 10.730 -24.804 1.00 35.50 175 HIS A O 1
ATOM 1385 N N . PHE A 1 176 ? -14.280 12.347 -26.318 1.00 33.06 176 PHE A N 1
ATOM 1386 C CA . PHE A 1 176 ? -14.153 11.443 -27.465 1.00 33.06 176 PHE A CA 1
ATOM 1387 C C . PHE A 1 176 ? -12.663 11.360 -27.803 1.00 33.06 176 PHE A C 1
ATOM 1389 O O . PHE A 1 176 ? -12.049 12.356 -28.188 1.00 33.06 176 PHE A O 1
ATOM 1396 N N . GLY A 1 177 ? -12.057 10.209 -27.505 1.00 35.31 177 GLY A N 1
ATOM 1397 C CA . GLY A 1 177 ? -10.614 10.007 -27.566 1.00 35.31 177 GLY A CA 1
ATOM 1398 C C . GLY A 1 177 ? -10.044 10.348 -28.940 1.00 35.31 177 GLY A C 1
ATOM 1399 O O . GLY A 1 177 ? -10.576 9.922 -29.960 1.00 35.31 177 GLY A O 1
ATOM 1400 N N . LYS A 1 178 ? -8.922 11.078 -28.967 1.00 36.59 178 LYS A N 1
ATOM 1401 C CA . LYS A 1 178 ? -8.048 11.066 -30.143 1.00 36.59 178 LYS A CA 1
ATOM 1402 C C . LYS A 1 178 ? -7.686 9.605 -30.408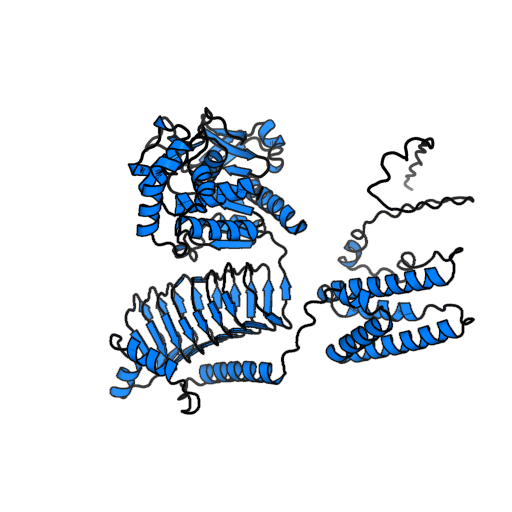 1.00 36.59 178 LYS A C 1
ATOM 1404 O O . LYS A 1 178 ? -7.063 8.960 -29.558 1.00 36.59 178 LYS A O 1
ATOM 1409 N N . THR A 1 179 ? -8.108 9.077 -31.550 1.00 41.78 179 THR A N 1
ATOM 1410 C CA . THR A 1 179 ? -7.663 7.781 -32.056 1.00 41.78 179 THR A CA 1
ATOM 1411 C C . THR A 1 179 ? -6.136 7.831 -32.147 1.00 41.78 179 THR A C 1
ATOM 1413 O O . THR A 1 179 ? -5.585 8.812 -32.653 1.00 41.78 179 THR A O 1
ATOM 1416 N N . LEU A 1 180 ? -5.432 6.829 -31.604 1.00 48.53 180 LEU A N 1
ATOM 1417 C CA . LEU A 1 180 ? -4.002 6.668 -31.896 1.00 48.53 180 LEU A CA 1
ATOM 1418 C C . LEU A 1 180 ? -3.840 6.653 -33.416 1.00 48.53 180 LEU A C 1
ATOM 1420 O O . LEU A 1 180 ? -4.562 5.918 -34.093 1.00 48.53 180 LEU A O 1
ATOM 1424 N N . LYS A 1 181 ? -2.898 7.439 -33.942 1.00 60.28 181 LYS A N 1
ATOM 1425 C CA . LYS A 1 181 ? -2.480 7.272 -35.335 1.00 60.28 181 LYS A CA 1
ATOM 1426 C C . LYS A 1 181 ? -1.919 5.858 -35.470 1.00 60.28 181 LYS A C 1
ATOM 1428 O O . LYS A 1 181 ? -1.162 5.432 -34.598 1.00 60.28 181 LYS A O 1
ATOM 1433 N N . GLN A 1 182 ? -2.300 5.143 -36.525 1.00 62.56 182 GLN A N 1
ATOM 1434 C CA . GLN A 1 182 ? -1.836 3.774 -36.764 1.00 62.56 182 GLN A CA 1
ATOM 1435 C C . GLN A 1 182 ? -0.299 3.695 -36.716 1.00 62.56 182 GLN A C 1
ATOM 1437 O O . GLN A 1 182 ? 0.240 2.818 -36.054 1.00 62.56 182 GLN A O 1
ATOM 1442 N N . ASP A 1 183 ? 0.381 4.722 -37.227 1.00 55.94 183 ASP A N 1
ATOM 1443 C CA . ASP A 1 183 ? 1.838 4.876 -37.175 1.00 55.94 183 ASP A CA 1
ATOM 1444 C C . ASP A 1 183 ? 2.437 4.806 -35.752 1.00 55.94 183 ASP A C 1
ATOM 1446 O O . ASP A 1 183 ? 3.525 4.264 -35.563 1.00 55.94 183 ASP A O 1
ATOM 1450 N N . GLU A 1 184 ? 1.749 5.335 -34.726 1.00 61.25 184 GLU A N 1
ATOM 1451 C CA . GLU A 1 184 ? 2.216 5.250 -33.330 1.00 61.25 184 GLU A CA 1
ATOM 1452 C C . GLU A 1 184 ? 2.120 3.810 -32.803 1.00 61.25 184 GLU A C 1
ATOM 1454 O O . GLU A 1 184 ? 3.021 3.345 -32.102 1.00 61.25 184 GLU A O 1
ATOM 1459 N N . LEU A 1 185 ? 1.040 3.097 -33.143 1.00 65.62 185 LEU A N 1
ATOM 1460 C CA . LEU A 1 185 ? 0.866 1.687 -32.784 1.00 65.62 185 LEU A CA 1
ATOM 1461 C C . LEU A 1 185 ? 1.884 0.808 -33.506 1.00 65.62 185 LEU A C 1
ATOM 1463 O O . LEU A 1 185 ? 2.485 -0.058 -32.873 1.00 65.62 185 LEU A O 1
ATOM 1467 N N . ASP A 1 186 ? 2.118 1.069 -34.789 1.00 68.44 186 ASP A N 1
ATOM 1468 C CA . ASP A 1 186 ? 3.084 0.338 -35.604 1.00 68.44 186 ASP A CA 1
ATOM 1469 C C . ASP A 1 186 ? 4.508 0.546 -35.080 1.00 68.44 186 ASP A C 1
ATOM 1471 O O . ASP A 1 186 ? 5.285 -0.404 -34.999 1.00 68.44 186 ASP A O 1
ATOM 1475 N N . LEU A 1 187 ? 4.851 1.759 -34.632 1.00 65.62 187 LEU A N 1
ATOM 1476 C CA . LEU A 1 187 ? 6.148 2.040 -34.017 1.00 65.62 187 LEU A CA 1
ATOM 1477 C C . LEU A 1 187 ? 6.335 1.295 -32.686 1.00 65.62 187 LEU A C 1
ATOM 1479 O O . LEU A 1 187 ? 7.408 0.738 -32.438 1.00 65.62 187 LEU A O 1
ATOM 1483 N N . ILE A 1 188 ? 5.307 1.270 -31.830 1.00 67.69 188 ILE A N 1
ATOM 1484 C CA . ILE A 1 188 ? 5.333 0.517 -30.567 1.00 67.69 188 ILE A CA 1
ATOM 1485 C C . ILE A 1 188 ? 5.465 -0.978 -30.859 1.00 67.69 188 ILE A C 1
ATOM 1487 O O . ILE A 1 188 ? 6.343 -1.629 -30.295 1.00 67.69 188 ILE A O 1
ATOM 1491 N N . GLN A 1 189 ? 4.643 -1.511 -31.763 1.00 69.44 189 GLN A N 1
ATOM 1492 C CA . GLN A 1 189 ? 4.667 -2.920 -32.144 1.00 69.44 189 GLN A CA 1
ATOM 1493 C C . GLN A 1 189 ? 6.029 -3.300 -32.736 1.00 69.44 189 GLN A C 1
ATOM 1495 O O . GLN A 1 189 ? 6.625 -4.270 -32.287 1.00 69.44 189 GLN A O 1
ATOM 1500 N N . LYS A 1 190 ? 6.605 -2.468 -33.609 1.00 71.00 190 LYS A N 1
ATOM 1501 C CA . LYS A 1 190 ? 7.953 -2.669 -34.155 1.00 71.00 190 LYS A CA 1
ATOM 1502 C C . LYS A 1 190 ? 9.031 -2.705 -33.070 1.00 71.00 190 LYS A C 1
ATOM 1504 O O . LYS A 1 190 ? 9.929 -3.539 -33.143 1.00 71.00 190 LYS A O 1
ATOM 1509 N N . ARG A 1 191 ? 8.966 -1.830 -32.055 1.00 66.81 191 ARG A N 1
ATOM 1510 C CA . ARG A 1 191 ? 9.898 -1.866 -30.907 1.00 66.81 191 ARG A CA 1
ATOM 1511 C C . ARG A 1 191 ? 9.750 -3.157 -30.102 1.00 66.81 191 ARG A C 1
ATOM 1513 O O . ARG A 1 191 ? 10.754 -3.717 -29.672 1.00 66.81 191 ARG A O 1
ATOM 1520 N N . VAL A 1 192 ? 8.519 -3.627 -29.915 1.00 68.44 192 VAL A N 1
ATOM 1521 C CA . VAL A 1 192 ? 8.214 -4.877 -29.208 1.00 68.44 192 VAL A CA 1
ATOM 1522 C C . VAL A 1 192 ? 8.710 -6.093 -29.992 1.00 68.44 192 VAL A C 1
ATOM 1524 O O . VAL A 1 192 ? 9.398 -6.937 -29.424 1.00 68.44 192 VAL A O 1
ATOM 1527 N N . ASP A 1 193 ? 8.431 -6.160 -31.292 1.00 72.19 193 ASP A N 1
ATOM 1528 C CA . ASP A 1 193 ? 8.849 -7.260 -32.166 1.00 72.19 193 ASP A CA 1
ATOM 1529 C C . ASP A 1 193 ? 10.372 -7.319 -32.291 1.00 72.19 193 ASP A C 1
ATOM 1531 O O . ASP A 1 193 ? 10.962 -8.398 -32.220 1.00 72.19 193 ASP A O 1
ATOM 1535 N N . LEU A 1 194 ? 11.024 -6.156 -32.395 1.00 68.31 194 LEU A N 1
ATOM 1536 C CA . LEU A 1 194 ? 12.479 -6.059 -32.372 1.00 68.31 194 LEU A CA 1
ATOM 1537 C C . LEU A 1 194 ? 13.039 -6.596 -31.051 1.00 68.31 194 LEU A C 1
ATOM 1539 O O . LEU A 1 194 ? 13.952 -7.414 -31.074 1.00 68.31 194 LEU A O 1
ATOM 1543 N N . ALA A 1 195 ? 12.460 -6.203 -29.915 1.00 64.31 195 ALA A N 1
ATOM 1544 C CA . ALA A 1 195 ? 12.889 -6.677 -28.605 1.00 64.31 195 ALA A CA 1
ATOM 1545 C C . ALA A 1 195 ? 12.717 -8.196 -28.432 1.00 64.31 195 ALA A C 1
ATOM 1547 O O . ALA A 1 195 ? 13.617 -8.861 -27.916 1.00 64.31 195 ALA A O 1
ATOM 1548 N N . PHE A 1 196 ? 11.605 -8.766 -28.906 1.00 66.62 196 PHE A N 1
ATOM 1549 C CA . PHE A 1 196 ? 11.406 -10.218 -28.924 1.00 66.62 196 PHE A CA 1
ATOM 1550 C C . PHE A 1 196 ? 12.411 -10.925 -29.833 1.00 66.62 196 PHE A C 1
ATOM 1552 O O . PHE A 1 196 ? 13.008 -11.918 -29.421 1.00 66.62 196 PHE A O 1
ATOM 1559 N N . THR A 1 197 ? 12.622 -10.407 -31.043 1.00 69.50 197 THR A N 1
ATOM 1560 C CA . THR A 1 197 ? 13.548 -10.988 -32.024 1.00 69.50 197 THR A CA 1
ATOM 1561 C C . THR A 1 197 ? 14.977 -10.983 -31.488 1.00 69.50 197 THR A C 1
ATOM 1563 O O . THR A 1 197 ? 15.644 -12.014 -31.492 1.00 69.50 197 THR A O 1
ATOM 1566 N N . GLN A 1 198 ? 15.427 -9.857 -30.931 1.00 66.12 198 GLN A N 1
ATOM 1567 C CA . GLN A 1 198 ? 16.755 -9.723 -30.329 1.00 66.12 198 GLN A CA 1
ATOM 1568 C C . GLN A 1 198 ? 16.931 -10.643 -29.112 1.00 66.12 198 GLN A C 1
ATOM 1570 O O . GLN A 1 198 ? 17.971 -11.284 -28.961 1.00 66.12 198 GLN A O 1
ATOM 1575 N N . SER A 1 199 ? 15.894 -10.772 -28.278 1.00 60.31 199 SER A N 1
ATOM 1576 C CA . SER A 1 199 ? 15.862 -11.730 -27.168 1.00 60.31 199 SER A CA 1
ATOM 1577 C C . SER A 1 199 ? 15.913 -13.189 -27.637 1.00 60.31 199 SER A C 1
ATOM 1579 O O . SER A 1 199 ? 16.410 -14.036 -26.907 1.00 60.31 199 SER A O 1
ATOM 1581 N N . GLN A 1 200 ? 15.402 -13.527 -28.821 1.00 63.50 200 GLN A N 1
ATOM 1582 C CA . GLN A 1 200 ? 15.495 -14.892 -29.351 1.00 63.50 200 GLN A CA 1
ATOM 1583 C C . GLN A 1 200 ? 16.847 -15.172 -30.011 1.00 63.50 200 GLN A C 1
ATOM 1585 O O . GLN A 1 200 ? 17.372 -16.275 -29.881 1.00 63.50 200 GLN A O 1
ATOM 1590 N N . GLN A 1 201 ? 17.413 -14.182 -30.700 1.00 63.38 201 GLN A N 1
ATOM 1591 C CA . GLN A 1 201 ? 18.649 -14.333 -31.468 1.00 63.38 201 GLN A CA 1
ATOM 1592 C C . GLN A 1 201 ? 19.919 -14.249 -30.611 1.00 63.38 201 GLN A C 1
ATOM 1594 O O . GLN A 1 201 ? 20.987 -14.624 -31.086 1.00 63.38 201 GLN A O 1
ATOM 1599 N N . GLY A 1 202 ? 19.840 -13.771 -29.362 1.00 55.84 202 GLY A N 1
ATOM 1600 C CA . GLY A 1 202 ? 21.006 -13.698 -28.472 1.00 55.84 202 GLY A CA 1
ATOM 1601 C C . GLY A 1 202 ? 22.070 -12.685 -28.908 1.00 55.84 202 GLY A C 1
ATOM 1602 O O . GLY A 1 202 ? 23.187 -12.715 -28.399 1.00 55.84 202 GLY A O 1
ATOM 1603 N N . GLN A 1 203 ? 21.747 -11.802 -29.856 1.00 54.00 203 GLN A N 1
ATOM 1604 C CA . GLN A 1 203 ? 22.670 -10.810 -30.398 1.00 54.00 203 GLN A CA 1
ATOM 1605 C C . GLN A 1 203 ? 22.361 -9.436 -29.800 1.00 54.00 203 GLN A C 1
ATOM 1607 O O . GLN A 1 203 ? 21.301 -8.858 -30.047 1.00 54.00 203 GLN A O 1
ATOM 1612 N N . ALA A 1 204 ? 23.298 -8.895 -29.017 1.00 44.06 204 ALA A N 1
ATOM 1613 C CA . ALA A 1 204 ? 23.264 -7.485 -28.646 1.00 44.06 204 ALA A CA 1
ATOM 1614 C C . ALA A 1 204 ? 23.557 -6.646 -29.900 1.00 44.06 204 ALA A C 1
ATOM 1616 O O . ALA A 1 204 ? 24.619 -6.782 -30.508 1.00 44.06 204 ALA A O 1
ATOM 1617 N N . ILE A 1 205 ? 22.614 -5.801 -30.318 1.00 42.78 205 ILE A N 1
ATOM 1618 C CA . ILE A 1 205 ? 22.834 -4.890 -31.445 1.00 42.78 205 ILE A CA 1
ATOM 1619 C C . ILE A 1 205 ? 23.502 -3.614 -30.927 1.00 42.78 205 ILE A C 1
ATOM 1621 O O . ILE A 1 205 ? 23.002 -2.985 -29.996 1.00 42.78 205 ILE A O 1
ATOM 1625 N N . GLN A 1 206 ? 24.586 -3.190 -31.587 1.00 41.62 206 GLN A N 1
ATOM 1626 C CA . GLN A 1 206 ? 25.085 -1.817 -31.503 1.00 41.62 206 GLN A CA 1
ATOM 1627 C C . GLN A 1 206 ? 23.951 -0.856 -31.879 1.00 41.62 206 GLN A C 1
ATOM 1629 O O . GLN A 1 206 ? 23.596 -0.749 -33.056 1.00 41.62 206 GLN A O 1
ATOM 1634 N N . PHE A 1 207 ? 23.385 -0.138 -30.907 1.00 36.03 207 PHE A N 1
ATOM 1635 C CA . PHE A 1 207 ? 22.464 0.957 -31.202 1.00 36.03 207 PHE A CA 1
ATOM 1636 C C . PHE A 1 207 ? 23.162 1.930 -32.166 1.00 36.03 207 PHE A C 1
ATOM 1638 O O . PHE A 1 207 ? 24.189 2.534 -31.843 1.00 36.03 207 PHE A O 1
ATOM 1645 N N . GLY A 1 208 ? 22.649 2.013 -33.398 1.00 35.59 208 GLY A N 1
ATOM 1646 C CA . GLY A 1 208 ? 23.252 2.799 -34.469 1.00 35.59 208 GLY A CA 1
ATOM 1647 C C . GLY A 1 208 ? 23.473 4.252 -34.041 1.00 35.59 208 GLY A C 1
ATOM 1648 O O . GLY A 1 208 ? 22.643 4.848 -33.362 1.00 35.59 208 GLY A O 1
ATOM 1649 N N . LYS A 1 209 ? 24.598 4.842 -34.466 1.00 37.59 209 LYS A N 1
ATOM 1650 C CA . LYS A 1 209 ? 25.048 6.210 -34.124 1.00 37.59 209 LYS A CA 1
ATOM 1651 C C . LYS A 1 209 ? 24.005 7.329 -34.333 1.00 37.59 209 LYS A C 1
ATOM 1653 O O . LYS A 1 209 ? 24.187 8.419 -33.799 1.00 37.59 209 LYS A O 1
ATOM 1658 N N . LYS A 1 210 ? 22.930 7.100 -35.093 1.00 36.34 210 LYS A N 1
ATOM 1659 C CA . LYS A 1 210 ? 21.858 8.078 -35.335 1.00 36.34 210 LYS A CA 1
ATOM 1660 C C . LYS A 1 210 ? 20.779 7.971 -34.254 1.00 36.34 210 LYS A C 1
ATOM 1662 O O . LYS A 1 210 ? 19.942 7.079 -34.309 1.00 36.34 210 LYS A O 1
ATOM 1667 N N . GLY A 1 211 ? 20.801 8.901 -33.300 1.00 42.22 211 GLY A N 1
ATOM 1668 C CA . GLY A 1 211 ? 19.799 9.007 -32.227 1.00 42.22 211 GLY A CA 1
ATOM 1669 C C . GLY A 1 211 ? 20.367 9.277 -30.830 1.00 42.22 211 GLY A C 1
ATOM 1670 O O . GLY A 1 211 ? 19.612 9.303 -29.863 1.00 42.22 211 GLY A O 1
ATOM 1671 N N . ARG A 1 212 ? 21.685 9.467 -30.706 1.00 50.03 212 ARG A N 1
ATOM 1672 C CA . ARG A 1 212 ? 22.349 9.790 -29.438 1.00 50.03 212 ARG A CA 1
ATOM 1673 C C . ARG A 1 212 ? 21.899 11.163 -28.941 1.00 50.03 212 ARG A C 1
ATOM 1675 O O . ARG A 1 212 ? 22.094 12.154 -29.639 1.00 50.03 212 ARG A O 1
ATOM 1682 N N . ASN A 1 213 ? 21.293 11.212 -27.755 1.00 49.31 213 ASN A N 1
ATOM 1683 C CA . ASN A 1 213 ? 21.035 12.464 -27.050 1.00 49.31 213 ASN A CA 1
ATOM 1684 C C . ASN A 1 213 ? 22.310 12.850 -26.265 1.00 49.31 213 ASN A C 1
ATOM 1686 O O . ASN A 1 213 ? 22.649 12.138 -25.316 1.00 49.31 213 ASN A O 1
ATOM 1690 N N . PRO A 1 214 ? 22.998 13.952 -26.617 1.00 49.00 214 PRO A N 1
ATOM 1691 C CA . PRO A 1 214 ? 24.261 14.350 -25.987 1.00 49.00 214 PRO A CA 1
ATOM 1692 C C . PRO A 1 214 ? 24.144 14.693 -24.496 1.00 49.00 214 PRO A C 1
ATOM 1694 O O . PRO A 1 214 ? 25.139 14.660 -23.774 1.00 49.00 214 PRO A O 1
ATOM 1697 N N . GLU A 1 215 ? 22.949 15.063 -24.029 1.00 47.78 215 GLU A N 1
ATOM 1698 C CA . GLU A 1 215 ? 22.695 15.354 -22.613 1.00 47.78 215 GLU A CA 1
ATOM 1699 C C . GLU A 1 215 ? 22.577 14.072 -21.792 1.00 47.78 215 GLU A C 1
ATOM 1701 O O . GLU A 1 215 ? 23.116 14.003 -20.688 1.00 47.78 215 GLU A O 1
ATOM 1706 N N . LEU A 1 216 ? 21.936 13.037 -22.356 1.00 48.88 216 LEU A N 1
ATOM 1707 C CA . LEU A 1 216 ? 21.917 11.716 -21.735 1.00 48.88 216 LEU A CA 1
ATOM 1708 C C . LEU A 1 216 ? 23.345 11.184 -21.636 1.00 48.88 216 LEU A C 1
ATOM 1710 O O . LEU A 1 216 ? 23.739 10.818 -20.541 1.00 48.88 216 LEU A O 1
ATOM 1714 N N . GLU A 1 217 ? 24.134 11.231 -22.719 1.00 56.22 217 GLU A N 1
ATOM 1715 C CA . GLU A 1 217 ? 25.533 10.762 -22.734 1.00 56.22 217 GLU A CA 1
ATOM 1716 C C . GLU A 1 217 ? 26.414 11.439 -21.673 1.00 56.22 217 GLU A C 1
ATOM 1718 O O . GLU A 1 217 ? 27.149 10.744 -20.973 1.00 56.22 217 GLU A O 1
ATOM 1723 N N . ARG A 1 218 ? 26.309 12.767 -21.507 1.00 55.12 218 ARG A N 1
ATOM 1724 C CA . ARG A 1 218 ? 27.028 13.496 -20.446 1.00 55.12 218 ARG A CA 1
ATOM 1725 C C . ARG A 1 218 ? 26.625 13.019 -19.050 1.00 55.12 218 ARG A C 1
ATOM 1727 O O . ARG A 1 218 ? 27.491 12.669 -18.258 1.00 55.12 218 ARG A O 1
ATOM 1734 N N . ALA A 1 219 ? 25.323 12.894 -18.793 1.00 50.53 219 ALA A N 1
ATOM 1735 C CA . ALA A 1 219 ? 24.824 12.366 -17.525 1.00 50.53 219 ALA A CA 1
ATOM 1736 C C . ALA A 1 219 ? 25.195 10.885 -17.290 1.00 50.53 219 ALA A C 1
ATOM 1738 O O . ALA A 1 219 ? 25.232 10.437 -16.145 1.00 50.53 219 ALA A O 1
ATOM 1739 N N . GLU A 1 220 ? 25.451 10.097 -18.345 1.00 58.62 220 GLU A N 1
ATOM 1740 C CA . GLU A 1 220 ? 25.986 8.738 -18.196 1.00 58.62 220 GLU A CA 1
ATOM 1741 C C . GLU A 1 220 ? 27.465 8.743 -17.830 1.00 58.62 220 GLU A C 1
ATOM 1743 O O . GLU A 1 220 ? 27.856 7.983 -16.950 1.00 58.62 220 GLU A O 1
ATOM 1748 N N . ALA A 1 221 ? 28.269 9.583 -18.482 1.00 58.44 221 ALA A N 1
ATOM 1749 C CA . ALA A 1 221 ? 29.710 9.644 -18.267 1.00 58.44 221 ALA A CA 1
ATOM 1750 C C . ALA A 1 221 ? 30.072 10.102 -16.843 1.00 58.44 221 ALA A C 1
ATOM 1752 O O . ALA A 1 221 ? 30.922 9.479 -16.207 1.00 58.44 221 ALA A O 1
ATOM 1753 N N . ASP A 1 222 ? 29.379 11.118 -16.320 1.00 56.47 222 ASP A N 1
ATOM 1754 C CA . ASP A 1 222 ? 29.650 11.691 -14.991 1.00 56.47 222 ASP A CA 1
ATOM 1755 C C . ASP A 1 222 ? 29.356 10.710 -13.836 1.00 56.47 222 ASP A C 1
ATOM 1757 O O . ASP A 1 222 ? 29.927 10.805 -12.754 1.00 56.47 222 ASP A O 1
ATOM 1761 N N . ASP A 1 223 ? 28.479 9.733 -14.069 1.00 59.00 223 ASP A N 1
ATOM 1762 C CA . ASP A 1 223 ? 27.943 8.813 -13.056 1.00 59.00 223 ASP A CA 1
ATOM 1763 C C . ASP A 1 223 ? 28.673 7.446 -13.063 1.00 59.00 223 ASP A C 1
ATOM 1765 O O . ASP A 1 223 ? 28.489 6.634 -12.160 1.00 59.00 223 ASP A O 1
ATOM 1769 N N . VAL A 1 224 ? 29.517 7.177 -14.075 1.00 61.41 224 VAL A N 1
ATOM 1770 C CA . VAL A 1 224 ? 30.263 5.907 -14.250 1.00 61.41 224 VAL A CA 1
ATOM 1771 C C . VAL A 1 224 ? 31.645 5.923 -13.582 1.00 61.41 224 VAL A C 1
ATOM 1773 O O . VAL A 1 224 ? 32.196 4.856 -13.324 1.00 61.41 224 VAL A O 1
ATOM 1776 N N . GLY A 1 225 ? 32.193 7.093 -13.230 1.00 58.75 225 GLY A N 1
ATOM 1777 C CA . GLY A 1 225 ? 33.574 7.259 -12.735 1.00 58.75 225 GLY A CA 1
ATOM 1778 C C . GLY A 1 225 ? 33.977 6.434 -11.496 1.00 58.75 225 GLY A C 1
ATOM 1779 O O . GLY A 1 225 ? 35.165 6.326 -11.205 1.00 58.75 225 GLY A O 1
ATOM 1780 N N . HIS A 1 226 ? 33.021 5.812 -10.796 1.00 70.69 226 HIS A N 1
ATOM 1781 C CA . HIS A 1 226 ? 33.251 4.961 -9.621 1.00 70.69 226 HIS A CA 1
ATOM 1782 C C . HIS A 1 226 ? 32.698 3.526 -9.751 1.00 70.69 226 HIS A C 1
ATOM 1784 O O . HIS A 1 226 ? 32.681 2.791 -8.765 1.00 70.69 226 HIS A O 1
ATOM 1790 N N . MET A 1 227 ? 32.222 3.115 -10.932 1.00 87.94 227 MET A N 1
ATOM 1791 C CA . MET A 1 227 ? 31.581 1.810 -11.144 1.00 87.94 227 MET A CA 1
ATOM 1792 C C . MET A 1 227 ? 32.480 0.846 -11.925 1.00 87.94 227 MET A C 1
ATOM 1794 O O . MET A 1 227 ? 33.192 1.247 -12.843 1.00 87.94 227 MET A O 1
ATOM 1798 N N . PHE A 1 228 ? 32.412 -0.450 -11.610 1.00 89.25 228 PHE A N 1
ATOM 1799 C CA . PHE A 1 228 ? 33.121 -1.478 -12.373 1.00 89.25 228 PHE A CA 1
ATOM 1800 C C . PHE A 1 228 ? 32.352 -1.829 -13.655 1.00 89.25 228 PHE A C 1
ATOM 1802 O O . PHE A 1 228 ? 31.267 -2.416 -13.591 1.00 89.25 228 PHE A O 1
ATOM 1809 N N . ASP A 1 229 ? 32.910 -1.474 -14.817 1.00 90.56 229 ASP A N 1
ATOM 1810 C CA . ASP A 1 229 ? 32.340 -1.787 -16.134 1.00 90.56 229 ASP A CA 1
ATOM 1811 C C . ASP A 1 229 ? 32.658 -3.226 -16.556 1.00 90.56 229 ASP A C 1
ATOM 1813 O O . ASP A 1 229 ? 33.714 -3.529 -17.116 1.00 90.56 229 ASP A O 1
ATOM 1817 N N . ILE A 1 230 ? 31.694 -4.113 -16.320 1.00 89.69 230 ILE A N 1
ATOM 1818 C CA . ILE A 1 230 ? 31.790 -5.537 -16.647 1.00 89.69 230 ILE A CA 1
ATOM 1819 C C . ILE A 1 230 ? 31.860 -5.738 -18.160 1.00 89.69 230 ILE A C 1
ATOM 1821 O O . ILE A 1 230 ? 32.619 -6.577 -18.637 1.00 89.69 230 ILE A O 1
ATOM 1825 N N . GLY A 1 231 ? 31.092 -4.968 -18.931 1.00 84.88 231 GLY A N 1
ATOM 1826 C CA . GLY A 1 231 ? 31.077 -5.096 -20.387 1.00 84.88 231 GLY A CA 1
ATOM 1827 C C . GLY A 1 231 ? 32.394 -4.660 -21.015 1.00 84.88 231 GLY A C 1
ATOM 1828 O O . GLY A 1 231 ? 32.955 -5.375 -21.847 1.00 84.88 231 GLY A O 1
ATOM 1829 N N . GLY A 1 232 ? 32.915 -3.517 -20.568 1.00 84.69 232 GLY A N 1
ATOM 1830 C CA . GLY A 1 232 ? 34.231 -3.022 -20.961 1.00 84.69 232 GLY A CA 1
ATOM 1831 C C . GLY A 1 232 ? 35.349 -3.992 -20.587 1.00 84.69 232 GLY A C 1
ATOM 1832 O O . GLY A 1 232 ? 36.204 -4.280 -21.422 1.00 84.69 232 GLY A O 1
ATOM 1833 N N . TYR A 1 233 ? 35.303 -4.554 -19.375 1.00 86.94 233 TYR A N 1
ATOM 1834 C CA . TYR A 1 233 ? 36.268 -5.555 -18.923 1.00 86.94 233 TYR A CA 1
ATOM 1835 C C . TYR A 1 233 ? 36.249 -6.815 -19.797 1.00 86.94 233 TYR A C 1
ATOM 1837 O O . TYR A 1 233 ? 37.302 -7.260 -20.251 1.00 86.94 233 TYR A O 1
ATOM 1845 N N . LEU A 1 234 ? 35.068 -7.378 -20.076 1.00 81.88 234 LEU A N 1
ATOM 1846 C CA . LEU A 1 234 ? 34.942 -8.570 -20.919 1.00 81.88 234 LEU A CA 1
ATOM 1847 C C . LEU A 1 234 ? 35.488 -8.316 -22.326 1.00 81.88 234 LEU A C 1
ATOM 1849 O O . LEU A 1 234 ? 36.298 -9.099 -22.816 1.00 81.88 234 LEU A O 1
ATOM 1853 N N . PHE A 1 235 ? 35.111 -7.188 -22.933 1.00 81.75 235 PHE A N 1
ATOM 1854 C CA . PHE A 1 235 ? 35.586 -6.800 -24.258 1.00 81.75 235 PHE A CA 1
ATOM 1855 C C . PHE A 1 235 ? 37.110 -6.626 -24.307 1.00 81.75 235 PHE A C 1
ATOM 1857 O O . PHE A 1 235 ? 37.760 -7.175 -25.194 1.00 81.75 235 PHE A O 1
ATOM 1864 N N . ALA A 1 236 ? 37.691 -5.909 -23.339 1.00 82.06 236 ALA A N 1
ATOM 1865 C CA . ALA A 1 236 ? 39.133 -5.661 -23.277 1.00 82.06 236 ALA A CA 1
ATOM 1866 C C . ALA A 1 236 ? 39.960 -6.950 -23.137 1.00 82.06 236 ALA A C 1
ATOM 1868 O O . ALA A 1 236 ? 41.114 -6.986 -23.553 1.00 82.06 236 ALA A O 1
ATOM 1869 N N . ASN A 1 237 ? 39.364 -8.010 -22.586 1.00 86.81 237 ASN A N 1
ATOM 1870 C CA . ASN A 1 237 ? 40.000 -9.313 -22.410 1.00 86.81 237 ASN A CA 1
ATOM 1871 C C . ASN A 1 237 ? 39.576 -10.344 -23.477 1.00 86.81 237 ASN A C 1
ATOM 1873 O O . ASN A 1 237 ? 39.846 -11.531 -23.324 1.00 86.81 237 ASN A O 1
ATOM 1877 N N . GLY A 1 238 ? 38.907 -9.915 -24.555 1.00 84.31 238 GLY A N 1
ATOM 1878 C CA . GLY A 1 238 ? 38.532 -10.788 -25.672 1.00 84.31 238 GLY A CA 1
ATOM 1879 C C . GLY A 1 238 ? 37.382 -11.760 -25.382 1.00 84.31 238 GLY A C 1
ATOM 1880 O O . GLY A 1 238 ? 37.164 -12.692 -26.155 1.00 84.31 238 GLY A O 1
ATOM 1881 N N . TYR A 1 239 ? 36.630 -11.561 -24.297 1.00 80.38 239 TYR A N 1
ATOM 1882 C CA . TYR A 1 239 ? 35.454 -12.371 -23.986 1.00 80.38 239 TYR A CA 1
ATOM 1883 C C . TYR A 1 239 ? 34.220 -11.913 -24.768 1.00 80.38 239 TYR A C 1
ATOM 1885 O O . TYR A 1 239 ? 34.063 -10.742 -25.121 1.00 80.38 239 TYR A O 1
ATOM 1893 N N . SER A 1 240 ? 33.288 -12.845 -24.989 1.00 86.50 240 SER A N 1
ATOM 1894 C CA . SER A 1 240 ? 31.971 -12.515 -25.541 1.00 86.50 240 SER A CA 1
ATOM 1895 C C . SER A 1 240 ? 31.171 -11.626 -24.584 1.00 86.50 240 SER A C 1
ATOM 1897 O O . SER A 1 240 ? 31.307 -11.727 -23.366 1.00 86.50 240 SER A O 1
ATOM 1899 N N . ASN A 1 241 ? 30.248 -10.835 -25.125 1.00 83.19 241 ASN A N 1
ATOM 1900 C CA . ASN A 1 241 ? 29.311 -10.024 -24.347 1.00 83.19 241 ASN A CA 1
ATOM 1901 C C . ASN A 1 241 ? 28.065 -10.798 -23.867 1.00 83.19 241 ASN A C 1
ATOM 1903 O O . ASN A 1 241 ? 27.056 -10.192 -23.503 1.00 83.19 241 ASN A O 1
ATOM 1907 N N . TYR A 1 242 ? 28.124 -12.130 -23.883 1.00 87.62 242 TYR A N 1
ATOM 1908 C CA . TYR A 1 242 ? 27.047 -13.022 -23.476 1.00 87.62 242 TYR A CA 1
ATOM 1909 C C . TYR A 1 242 ? 27.291 -13.554 -22.060 1.00 87.62 242 TYR A C 1
ATOM 1911 O O . TYR A 1 242 ? 28.290 -14.221 -21.802 1.00 87.62 242 TYR A O 1
ATOM 1919 N N . LEU A 1 243 ? 26.353 -13.302 -21.147 1.00 87.19 243 LEU A N 1
ATOM 1920 C CA . LEU A 1 243 ? 26.362 -13.827 -19.781 1.00 87.19 243 LEU A CA 1
ATOM 1921 C C . LEU A 1 243 ? 25.130 -14.698 -19.554 1.00 87.19 243 LEU A C 1
ATOM 1923 O O . LEU A 1 243 ? 24.008 -14.270 -19.819 1.00 87.19 243 LEU A O 1
ATOM 1927 N N . LYS A 1 244 ? 25.314 -15.904 -19.011 1.00 91.31 244 LYS A N 1
ATOM 1928 C CA . LYS A 1 244 ? 24.205 -16.806 -18.680 1.00 91.31 244 LYS A CA 1
ATOM 1929 C C . LYS A 1 244 ? 24.280 -17.292 -17.240 1.00 91.31 244 LYS A C 1
ATOM 1931 O O . LYS A 1 244 ? 25.339 -17.701 -16.780 1.00 91.31 244 LYS A O 1
ATOM 1936 N N . GLY A 1 245 ? 23.143 -17.279 -16.545 1.00 88.94 245 GLY A N 1
ATOM 1937 C CA . GLY A 1 245 ? 22.979 -17.918 -15.236 1.00 88.94 245 GLY A CA 1
ATOM 1938 C C . GLY A 1 245 ? 23.759 -17.261 -14.094 1.00 88.94 245 GLY A C 1
ATOM 1939 O O . GLY A 1 245 ? 23.846 -17.829 -13.008 1.00 88.94 245 GLY A O 1
ATOM 1940 N N . MET A 1 246 ? 24.318 -16.070 -14.314 1.00 92.19 246 MET A N 1
ATOM 1941 C CA . MET A 1 246 ? 25.087 -15.350 -13.305 1.00 92.19 246 MET A CA 1
ATOM 1942 C C . MET A 1 246 ? 24.189 -14.964 -12.126 1.00 92.19 246 MET A C 1
ATOM 1944 O O . MET A 1 246 ? 23.090 -14.438 -12.310 1.00 92.19 246 MET A O 1
ATOM 1948 N N . ILE A 1 247 ? 24.663 -15.199 -10.903 1.00 94.19 247 ILE A N 1
ATOM 1949 C CA . ILE A 1 247 ? 23.949 -14.837 -9.677 1.00 94.19 247 ILE A CA 1
ATOM 1950 C C . ILE A 1 247 ? 24.730 -13.740 -8.966 1.00 94.19 247 ILE A C 1
ATOM 1952 O O . ILE A 1 247 ? 25.820 -13.974 -8.457 1.00 94.19 247 ILE A O 1
ATOM 1956 N N . ILE A 1 248 ? 24.126 -12.563 -8.883 1.00 91.56 248 ILE A N 1
ATOM 1957 C CA . ILE A 1 248 ? 24.639 -11.416 -8.150 1.00 91.56 248 ILE A CA 1
ATOM 1958 C C . ILE A 1 248 ? 23.825 -11.297 -6.866 1.00 91.56 248 ILE A C 1
ATOM 1960 O O . ILE A 1 248 ? 22.609 -11.090 -6.891 1.00 91.56 248 ILE A O 1
ATOM 1964 N N . LYS A 1 249 ? 24.498 -11.484 -5.732 1.00 91.56 249 LYS A N 1
ATOM 1965 C CA . LYS A 1 249 ? 23.942 -11.265 -4.394 1.00 91.56 249 LYS A CA 1
ATOM 1966 C C . LYS A 1 249 ? 24.680 -10.092 -3.774 1.00 91.56 249 LYS A C 1
ATOM 1968 O O . LYS A 1 249 ? 25.906 -10.102 -3.791 1.00 91.56 249 LYS A O 1
ATOM 1973 N N . ASN A 1 250 ? 23.951 -9.120 -3.231 1.00 88.44 250 ASN A N 1
ATOM 1974 C CA . ASN A 1 250 ? 24.538 -7.926 -2.617 1.00 88.44 250 ASN A CA 1
ATOM 1975 C C . ASN A 1 250 ? 25.480 -7.162 -3.567 1.00 88.44 250 ASN A C 1
ATOM 1977 O O . ASN A 1 250 ? 26.482 -6.595 -3.136 1.00 88.44 250 ASN A O 1
ATOM 1981 N N . GLY A 1 251 ? 25.188 -7.179 -4.875 1.00 85.12 251 GLY A N 1
ATOM 1982 C CA . GLY A 1 251 ? 25.993 -6.462 -5.862 1.00 85.12 251 GLY A CA 1
ATOM 1983 C C . GLY A 1 251 ? 25.932 -4.958 -5.616 1.00 85.12 251 GLY A C 1
ATOM 1984 O O . GLY A 1 251 ? 24.857 -4.435 -5.329 1.00 85.12 251 GLY A O 1
ATOM 1985 N N . ASN A 1 252 ? 27.070 -4.276 -5.729 1.00 90.75 252 ASN A N 1
ATOM 1986 C CA . ASN A 1 252 ? 27.180 -2.834 -5.534 1.00 90.75 252 ASN A CA 1
ATOM 1987 C C . ASN A 1 252 ? 28.185 -2.236 -6.524 1.00 90.75 252 ASN A C 1
ATOM 1989 O O . ASN A 1 252 ? 29.250 -2.814 -6.725 1.00 90.75 252 ASN A O 1
ATOM 1993 N N . GLY A 1 253 ? 27.852 -1.093 -7.130 1.00 90.69 253 GLY A N 1
ATOM 1994 C CA . GLY A 1 253 ? 28.773 -0.347 -7.993 1.00 90.69 253 GLY A CA 1
ATOM 1995 C C . GLY A 1 253 ? 29.111 -1.061 -9.305 1.00 90.69 253 GLY A C 1
ATOM 1996 O O . GLY A 1 253 ? 30.243 -0.983 -9.774 1.00 90.69 253 GLY A O 1
ATOM 1997 N N . LEU A 1 254 ? 28.150 -1.783 -9.890 1.00 92.62 254 LEU A N 1
ATOM 1998 C CA . LEU A 1 254 ? 28.361 -2.592 -11.097 1.00 92.62 254 LEU A CA 1
ATOM 1999 C C . LEU A 1 254 ? 27.711 -1.953 -12.320 1.00 92.62 254 LEU A C 1
ATOM 2001 O O . LEU A 1 254 ? 26.527 -1.609 -12.290 1.00 92.62 254 LEU A O 1
ATOM 2005 N N . HIS A 1 255 ? 28.460 -1.856 -13.416 1.00 94.44 255 HIS A N 1
ATOM 2006 C CA . HIS A 1 255 ? 27.961 -1.374 -14.698 1.00 94.44 255 HIS A CA 1
ATOM 2007 C C . HIS A 1 255 ? 27.960 -2.501 -15.739 1.00 94.44 255 HIS A C 1
ATOM 2009 O O . HIS A 1 255 ? 28.995 -3.015 -16.152 1.00 94.44 255 HIS A O 1
ATOM 2015 N N . PHE A 1 256 ? 26.759 -2.885 -16.165 1.00 93.38 256 PHE A N 1
ATOM 2016 C CA . PHE A 1 256 ? 26.491 -3.831 -17.243 1.00 93.38 256 PHE A CA 1
ATOM 2017 C C . PHE A 1 256 ? 26.268 -3.053 -18.541 1.00 93.38 256 PHE A C 1
ATOM 2019 O O . PHE A 1 256 ? 25.177 -2.526 -18.778 1.00 93.38 256 PHE A O 1
ATOM 2026 N N . ARG A 1 257 ? 27.312 -2.942 -19.365 1.00 91.44 257 ARG A N 1
ATOM 2027 C CA . ARG A 1 257 ? 27.284 -2.189 -20.623 1.00 91.44 257 ARG A CA 1
ATOM 2028 C C . ARG A 1 257 ? 27.396 -3.111 -21.830 1.00 91.44 257 ARG A C 1
ATOM 2030 O O . ARG A 1 257 ? 28.345 -3.879 -21.915 1.00 91.44 257 ARG A O 1
ATOM 2037 N N . ASN A 1 258 ? 26.497 -2.967 -22.803 1.00 87.75 258 ASN A N 1
ATOM 2038 C CA . ASN A 1 258 ? 26.555 -3.704 -24.071 1.00 87.75 258 ASN A CA 1
ATOM 2039 C C . ASN A 1 258 ? 26.552 -5.240 -23.901 1.00 87.75 258 ASN A C 1
ATOM 2041 O O . ASN A 1 258 ? 27.282 -5.952 -24.593 1.00 87.75 258 ASN A O 1
ATOM 2045 N N . LEU A 1 259 ? 25.751 -5.747 -22.958 1.00 87.50 259 LEU A N 1
ATOM 2046 C CA . LEU A 1 259 ? 25.686 -7.170 -22.618 1.00 87.50 259 LEU A CA 1
ATOM 2047 C C . LEU A 1 259 ? 24.365 -7.808 -23.049 1.00 87.50 259 LEU A C 1
ATOM 2049 O O . LEU A 1 259 ? 23.298 -7.200 -22.957 1.00 87.50 259 LEU A O 1
ATOM 2053 N N . TYR A 1 260 ? 24.436 -9.078 -23.434 1.00 89.62 260 TYR A N 1
ATOM 2054 C CA . TYR A 1 260 ? 23.289 -9.975 -23.472 1.00 89.62 260 TYR A CA 1
ATOM 2055 C C . TYR A 1 260 ? 23.331 -10.877 -22.238 1.00 89.62 260 TYR A C 1
ATOM 2057 O O . TYR A 1 260 ? 24.229 -11.702 -22.093 1.00 89.62 260 TYR A O 1
ATOM 2065 N N . MET A 1 261 ? 22.365 -10.729 -21.337 1.00 92.50 261 MET A N 1
ATOM 2066 C CA . MET A 1 261 ? 22.290 -11.479 -20.087 1.00 92.50 261 MET A CA 1
ATOM 2067 C C . MET A 1 261 ? 21.062 -12.379 -20.076 1.00 92.50 261 MET A C 1
ATOM 2069 O O . MET A 1 261 ? 19.941 -11.889 -20.191 1.00 92.50 261 MET A O 1
ATOM 2073 N N . LYS A 1 262 ? 21.260 -13.684 -19.891 1.00 91.62 262 LYS A N 1
ATOM 2074 C CA . LYS A 1 262 ? 20.187 -14.677 -19.865 1.00 91.62 262 LYS A CA 1
ATOM 2075 C C . LYS A 1 262 ? 20.118 -15.410 -18.538 1.00 91.62 262 LYS A C 1
ATOM 2077 O O . LYS A 1 262 ? 21.130 -15.906 -18.054 1.00 91.62 262 LYS A O 1
ATOM 2082 N N . GLU A 1 263 ? 18.922 -15.533 -17.970 1.00 94.88 263 GLU A N 1
ATOM 2083 C CA . GLU A 1 263 ? 18.679 -16.297 -16.732 1.00 94.88 263 GLU A CA 1
ATOM 2084 C C . GLU A 1 263 ? 19.520 -15.810 -15.528 1.00 94.88 263 GLU A C 1
ATOM 2086 O O . GLU A 1 263 ? 19.722 -16.540 -14.554 1.00 94.88 263 GLU A O 1
ATOM 2091 N N . CYS A 1 264 ? 20.011 -14.567 -15.567 1.00 95.19 264 CYS A N 1
ATOM 2092 C CA . CYS A 1 264 ? 20.798 -13.980 -14.485 1.00 95.19 264 CYS A CA 1
ATOM 2093 C C . CYS A 1 264 ? 19.896 -13.536 -13.323 1.00 95.19 264 CYS A C 1
ATOM 2095 O O . CYS A 1 264 ? 18.732 -13.170 -13.510 1.00 95.19 264 CYS A O 1
ATOM 2097 N N . LYS A 1 265 ? 20.426 -13.547 -12.100 1.00 96.31 265 LYS A N 1
ATOM 2098 C CA . LYS A 1 265 ? 19.689 -13.196 -10.878 1.00 96.31 265 LYS A CA 1
ATOM 2099 C C . LYS A 1 265 ? 20.376 -12.046 -10.157 1.00 96.31 265 LYS A C 1
ATOM 2101 O O . LYS A 1 265 ? 21.557 -12.146 -9.851 1.00 96.31 265 LYS A O 1
ATOM 2106 N N . PHE A 1 266 ? 19.612 -11.017 -9.827 1.00 94.94 266 PHE A N 1
ATOM 2107 C CA . PHE A 1 266 ? 20.028 -9.845 -9.067 1.00 94.94 266 PHE A CA 1
ATOM 2108 C C . PHE A 1 266 ? 19.245 -9.836 -7.761 1.00 94.94 266 PHE A C 1
ATOM 2110 O O . PHE A 1 266 ? 18.039 -9.596 -7.772 1.00 94.94 266 PHE A O 1
ATOM 2117 N N . ASN A 1 267 ? 19.907 -10.147 -6.651 1.00 93.06 267 ASN A N 1
ATOM 2118 C CA . ASN A 1 267 ? 19.274 -10.209 -5.337 1.00 93.06 267 ASN A CA 1
ATOM 2119 C C . ASN A 1 267 ? 19.932 -9.199 -4.403 1.00 93.06 267 ASN A C 1
ATOM 2121 O O . ASN A 1 267 ? 21.164 -9.193 -4.294 1.00 93.06 267 ASN A O 1
ATOM 2125 N N . TYR A 1 268 ? 19.124 -8.389 -3.719 1.00 90.31 268 TYR A N 1
ATOM 2126 C CA . TYR A 1 268 ? 19.581 -7.459 -2.679 1.00 90.31 268 TYR A CA 1
ATOM 2127 C C . TYR A 1 268 ? 20.678 -6.516 -3.183 1.00 90.31 268 TYR A C 1
ATOM 2129 O O . TYR A 1 268 ? 21.655 -6.242 -2.495 1.00 90.31 268 TYR A O 1
ATOM 2137 N N . SER A 1 269 ? 20.590 -6.121 -4.453 1.00 88.69 269 SER A N 1
ATOM 2138 C CA . SER A 1 269 ? 21.673 -5.418 -5.137 1.00 88.69 269 SER A CA 1
ATOM 2139 C C . SER A 1 269 ? 21.352 -3.940 -5.296 1.00 88.69 269 SER A C 1
ATOM 2141 O O . SER A 1 269 ? 20.207 -3.562 -5.548 1.00 88.69 269 SER A O 1
ATOM 2143 N N . GLN A 1 270 ? 22.380 -3.110 -5.178 1.00 90.06 270 GLN A N 1
ATOM 2144 C CA . GLN A 1 270 ? 22.265 -1.661 -5.176 1.00 90.06 270 GLN A CA 1
ATOM 2145 C C . GLN A 1 270 ? 23.258 -1.005 -6.132 1.00 90.06 270 GLN A C 1
ATOM 2147 O O . GLN A 1 270 ? 24.255 -1.617 -6.502 1.00 90.06 270 GLN A O 1
ATOM 2152 N N . ASN A 1 271 ? 22.991 0.237 -6.537 1.00 90.12 271 ASN A N 1
ATOM 2153 C CA . ASN A 1 271 ? 23.879 1.021 -7.405 1.00 90.12 271 ASN A CA 1
ATOM 2154 C C . ASN A 1 271 ? 24.322 0.219 -8.639 1.00 90.12 271 ASN A C 1
ATOM 2156 O O . ASN A 1 271 ? 25.513 0.038 -8.898 1.00 90.12 271 ASN A O 1
ATOM 2160 N N . ILE A 1 272 ? 23.346 -0.333 -9.362 1.00 92.62 272 ILE A N 1
ATOM 2161 C CA . ILE A 1 272 ? 23.587 -1.069 -10.602 1.00 92.62 272 ILE A CA 1
ATOM 2162 C C . ILE A 1 272 ? 23.238 -0.173 -11.778 1.00 92.62 272 ILE A C 1
ATOM 2164 O O . ILE A 1 272 ? 22.154 0.411 -11.834 1.00 92.62 272 ILE A O 1
ATOM 2168 N N . ARG A 1 273 ? 24.126 -0.137 -12.767 1.00 93.75 273 ARG A N 1
ATOM 2169 C CA . ARG A 1 273 ? 23.878 0.514 -14.045 1.00 93.75 273 ARG A CA 1
ATOM 2170 C C . ARG A 1 273 ? 23.757 -0.527 -15.148 1.00 93.75 273 ARG A C 1
ATOM 2172 O O . ARG A 1 273 ? 24.572 -1.437 -15.238 1.00 93.75 273 ARG A O 1
ATOM 2179 N N . ILE A 1 274 ? 22.746 -0.388 -15.994 1.00 94.25 274 ILE A N 1
ATOM 2180 C CA . ILE A 1 274 ? 22.500 -1.256 -17.146 1.00 94.25 274 ILE A CA 1
ATOM 2181 C C . ILE A 1 274 ? 22.343 -0.354 -18.366 1.00 94.25 274 ILE A C 1
ATOM 2183 O O . ILE A 1 274 ? 21.389 0.415 -18.446 1.00 94.25 274 ILE A O 1
ATOM 2187 N N . THR A 1 275 ? 23.271 -0.409 -19.313 1.00 91.88 275 THR A N 1
ATOM 2188 C CA . THR A 1 275 ? 23.203 0.418 -20.526 1.00 91.88 275 THR A CA 1
ATOM 2189 C C . THR A 1 275 ? 23.362 -0.434 -21.763 1.00 91.88 275 THR A C 1
ATOM 2191 O O . THR A 1 275 ? 24.221 -1.318 -21.804 1.00 91.88 275 THR A O 1
ATOM 2194 N N . ASP A 1 276 ? 22.560 -0.145 -22.784 1.00 86.19 276 ASP A N 1
ATOM 2195 C CA . ASP A 1 276 ? 22.668 -0.785 -24.096 1.00 86.19 276 ASP A CA 1
ATOM 2196 C C . ASP A 1 276 ? 22.641 -2.322 -24.010 1.00 86.19 276 ASP A C 1
ATOM 2198 O O . ASP A 1 276 ? 23.358 -3.007 -24.731 1.00 86.19 276 ASP A O 1
ATOM 2202 N N . SER A 1 277 ? 21.873 -2.871 -23.064 1.00 89.12 277 SER A N 1
ATOM 2203 C CA . SER A 1 277 ? 21.920 -4.294 -22.716 1.00 89.12 277 SER A CA 1
ATOM 2204 C C . SER A 1 277 ? 20.558 -4.968 -22.843 1.00 89.12 277 SER A C 1
ATOM 2206 O O . SER A 1 277 ? 19.502 -4.349 -22.683 1.00 89.12 277 SER A O 1
ATOM 2208 N N . ILE A 1 278 ? 20.587 -6.272 -23.107 1.00 89.69 278 ILE A N 1
ATOM 2209 C CA . ILE A 1 278 ? 19.405 -7.130 -23.176 1.00 89.69 278 ILE A CA 1
ATOM 2210 C C . ILE A 1 278 ? 19.445 -8.094 -22.002 1.00 89.69 278 ILE A C 1
ATOM 2212 O O . ILE A 1 278 ? 20.451 -8.748 -21.747 1.00 89.69 278 ILE A O 1
ATOM 2216 N N . LEU A 1 279 ? 18.329 -8.181 -21.294 1.00 93.75 279 LEU A N 1
ATOM 2217 C CA . LEU A 1 279 ? 18.119 -9.064 -20.168 1.00 93.75 279 LEU A CA 1
ATOM 2218 C C . LEU A 1 279 ? 16.956 -9.977 -20.515 1.00 93.75 279 LEU A C 1
ATOM 2220 O O . LEU A 1 279 ? 15.830 -9.507 -20.637 1.00 93.75 279 LEU A O 1
ATOM 2224 N N . ASP A 1 280 ? 17.232 -11.261 -20.687 1.00 91.06 280 ASP A N 1
ATOM 2225 C CA . ASP A 1 280 ? 16.253 -12.283 -21.044 1.00 91.06 280 ASP A CA 1
ATOM 2226 C C . ASP A 1 280 ? 16.083 -13.264 -19.884 1.00 91.06 280 ASP A C 1
ATOM 2228 O O . ASP A 1 280 ? 17.042 -13.887 -19.428 1.00 91.06 280 ASP A O 1
ATOM 2232 N N . GLN A 1 281 ? 14.857 -13.409 -19.385 1.00 94.44 281 GLN A N 1
ATOM 2233 C CA . GLN A 1 281 ? 14.524 -14.333 -18.292 1.00 94.44 281 GLN A CA 1
ATOM 2234 C C . GLN A 1 281 ? 15.322 -14.081 -17.002 1.00 94.44 281 GLN A C 1
ATOM 2236 O O . GLN A 1 281 ? 15.491 -14.970 -16.163 1.00 94.44 281 GLN A O 1
ATOM 2241 N N . CYS A 1 282 ? 15.803 -12.852 -16.819 1.00 95.88 282 CYS A N 1
ATOM 2242 C CA . CYS A 1 282 ? 16.510 -12.442 -15.614 1.00 95.88 282 CYS A CA 1
ATOM 2243 C C . CYS A 1 282 ? 15.532 -12.185 -14.459 1.00 95.88 282 CYS A C 1
ATOM 2245 O O . CYS A 1 282 ? 14.363 -11.844 -14.657 1.00 95.88 282 CYS A O 1
ATOM 2247 N N . ARG A 1 283 ? 16.013 -12.334 -13.224 1.00 96.12 283 ARG A N 1
ATOM 2248 C CA . ARG A 1 283 ? 15.215 -12.104 -12.013 1.00 96.12 283 ARG A CA 1
ATOM 2249 C C . ARG A 1 283 ? 15.823 -11.010 -11.159 1.00 96.12 283 ARG A C 1
ATOM 2251 O O . ARG A 1 283 ? 17.024 -11.027 -10.910 1.00 96.12 283 ARG A O 1
ATOM 2258 N N . PHE A 1 284 ? 14.970 -10.128 -10.666 1.00 93.94 284 PHE A N 1
ATOM 2259 C CA . PHE A 1 284 ? 15.314 -9.019 -9.791 1.00 93.94 284 PHE A CA 1
ATOM 2260 C C . PHE A 1 284 ? 14.540 -9.156 -8.488 1.00 93.94 284 PHE A C 1
ATOM 2262 O O . PHE A 1 284 ? 13.315 -9.303 -8.495 1.00 93.94 284 PHE A O 1
ATOM 2269 N N . ARG A 1 285 ? 15.264 -9.124 -7.376 1.00 92.31 285 ARG A N 1
ATOM 2270 C CA . ARG A 1 285 ? 14.704 -9.132 -6.032 1.00 92.31 285 ARG A CA 1
ATOM 2271 C C . ARG A 1 285 ? 15.379 -8.054 -5.206 1.00 92.31 285 ARG A C 1
ATOM 2273 O O . ARG A 1 285 ? 16.603 -8.082 -5.095 1.00 92.31 285 ARG A O 1
ATOM 2280 N N . ASP A 1 286 ? 14.572 -7.175 -4.621 1.00 88.81 286 ASP A N 1
ATOM 2281 C CA . ASP A 1 286 ? 15.013 -6.142 -3.677 1.00 88.81 286 ASP A CA 1
ATOM 2282 C C . ASP A 1 286 ? 16.198 -5.345 -4.227 1.00 88.81 286 ASP A C 1
ATOM 2284 O O . ASP A 1 286 ? 17.339 -5.461 -3.778 1.00 88.81 286 ASP A O 1
ATOM 2288 N N . ILE A 1 287 ? 15.916 -4.586 -5.283 1.00 88.75 287 ILE A N 1
ATOM 2289 C CA . ILE A 1 287 ? 16.894 -3.762 -5.978 1.00 88.75 287 ILE A CA 1
ATOM 2290 C C . ILE A 1 287 ? 16.718 -2.287 -5.633 1.00 88.75 287 ILE A C 1
ATOM 2292 O O . ILE A 1 287 ? 15.607 -1.764 -5.546 1.00 88.75 287 ILE A O 1
ATOM 2296 N N . VAL A 1 288 ? 17.833 -1.589 -5.455 1.00 88.06 288 VAL A N 1
ATOM 2297 C CA . VAL A 1 288 ? 17.831 -0.171 -5.078 1.00 88.06 288 VAL A CA 1
ATOM 2298 C C . VAL A 1 288 ? 18.811 0.588 -5.964 1.00 88.06 288 VAL A C 1
ATOM 2300 O O . VAL A 1 288 ? 19.851 0.059 -6.341 1.00 88.06 288 VAL A O 1
ATOM 2303 N N . HIS A 1 289 ? 18.492 1.823 -6.348 1.00 88.50 289 HIS A N 1
ATOM 2304 C CA . HIS A 1 289 ? 19.382 2.648 -7.178 1.00 88.50 289 HIS A CA 1
ATOM 2305 C C . HIS A 1 289 ? 19.813 1.973 -8.492 1.00 88.50 289 HIS A C 1
ATOM 2307 O O . HIS A 1 289 ? 20.950 2.118 -8.941 1.00 88.50 289 HIS A O 1
ATOM 2313 N N . VAL A 1 290 ? 18.903 1.226 -9.127 1.00 90.94 290 VAL A N 1
ATOM 2314 C CA . VAL A 1 290 ? 19.155 0.654 -10.453 1.00 90.94 290 VAL A CA 1
ATOM 2315 C C . VAL A 1 290 ? 18.826 1.682 -11.524 1.00 90.94 290 VAL A C 1
ATOM 2317 O O . VAL A 1 290 ? 17.692 2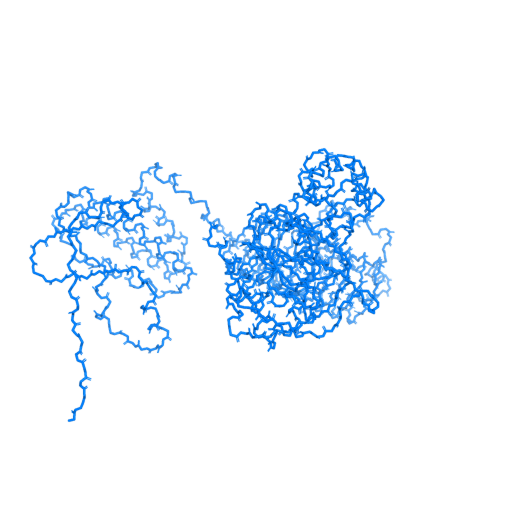.155 -11.622 1.00 90.94 290 VAL A O 1
ATOM 2320 N N . LYS A 1 291 ? 19.817 2.017 -12.347 1.00 94.69 291 LYS A N 1
ATOM 2321 C CA . LYS A 1 291 ? 19.654 2.884 -13.515 1.00 94.69 291 LYS A CA 1
ATOM 2322 C C . LYS A 1 291 ? 19.780 2.044 -14.776 1.00 94.69 291 LYS A C 1
ATOM 2324 O O . LYS A 1 291 ? 20.840 1.478 -15.035 1.00 94.69 291 LYS A O 1
ATOM 2329 N N . ALA A 1 292 ? 18.717 1.971 -15.567 1.00 94.12 292 ALA A N 1
ATOM 2330 C CA . ALA A 1 292 ? 18.734 1.288 -16.850 1.00 94.12 292 ALA A CA 1
ATOM 2331 C C . ALA A 1 292 ? 18.435 2.260 -17.991 1.00 94.12 292 ALA A C 1
ATOM 2333 O O . ALA A 1 292 ? 17.443 2.991 -17.953 1.00 94.12 292 ALA A O 1
ATOM 2334 N N . VAL A 1 293 ? 19.282 2.250 -19.018 1.00 91.69 293 VAL A N 1
ATOM 2335 C CA . VAL A 1 293 ? 19.159 3.140 -20.173 1.00 91.69 293 VAL A CA 1
ATOM 2336 C C . VAL A 1 293 ? 19.304 2.348 -21.467 1.00 91.69 293 VAL A C 1
ATOM 2338 O O . VAL A 1 293 ? 20.164 1.471 -21.560 1.00 91.69 293 VAL A O 1
ATOM 2341 N N . ARG A 1 294 ? 18.446 2.624 -22.460 1.00 88.06 294 ARG A N 1
ATOM 2342 C CA . ARG A 1 294 ? 18.480 1.973 -23.791 1.00 88.06 294 ARG A CA 1
ATOM 2343 C C . ARG A 1 294 ? 18.592 0.445 -23.690 1.00 88.06 294 ARG A C 1
ATOM 2345 O O . ARG A 1 294 ? 19.443 -0.176 -24.312 1.00 88.06 294 ARG A O 1
ATOM 2352 N N . SER A 1 295 ? 17.781 -0.158 -22.827 1.00 89.75 295 SER A N 1
ATOM 2353 C CA . SER A 1 295 ? 17.904 -1.576 -22.474 1.00 89.75 295 SER A CA 1
ATOM 2354 C C . SER A 1 295 ? 16.563 -2.296 -22.547 1.00 89.75 295 SER A C 1
ATOM 2356 O O . SER A 1 295 ? 15.497 -1.678 -22.461 1.00 89.75 295 SER A O 1
ATOM 2358 N N . ILE A 1 296 ? 16.614 -3.615 -22.711 1.00 90.56 296 ILE A N 1
ATOM 2359 C CA . ILE A 1 296 ? 15.433 -4.464 -22.884 1.00 90.56 296 ILE A CA 1
ATOM 2360 C C . ILE A 1 296 ? 15.391 -5.498 -21.766 1.00 90.56 296 ILE A C 1
ATOM 2362 O O . ILE A 1 296 ? 16.356 -6.222 -21.550 1.00 90.56 296 ILE A O 1
ATOM 2366 N N . PHE A 1 297 ? 14.249 -5.591 -21.092 1.00 93.69 297 PHE A N 1
ATOM 2367 C CA . PHE A 1 297 ? 13.939 -6.610 -20.098 1.00 93.69 297 PHE A CA 1
ATOM 2368 C C . PHE A 1 297 ? 12.859 -7.516 -20.690 1.00 93.69 297 PHE A C 1
ATOM 2370 O O . PHE A 1 297 ? 11.676 -7.182 -20.684 1.00 93.69 297 PHE A O 1
ATOM 2377 N N . SER A 1 298 ? 13.274 -8.643 -21.253 1.00 91.00 298 SER A N 1
ATOM 2378 C CA . SER A 1 298 ? 12.415 -9.637 -21.888 1.00 91.00 298 SER A CA 1
ATOM 2379 C C . SER A 1 298 ? 12.160 -10.784 -20.920 1.00 91.00 298 SER A C 1
ATOM 2381 O O . SER A 1 298 ? 13.098 -11.383 -20.397 1.00 91.00 298 SER A O 1
ATOM 2383 N N . LYS A 1 299 ? 10.887 -11.098 -20.658 1.00 93.38 299 LYS A N 1
ATOM 2384 C CA . LYS A 1 299 ? 10.473 -12.209 -19.782 1.00 93.38 299 LYS A CA 1
ATOM 2385 C C . LYS A 1 299 ? 11.126 -12.171 -18.396 1.00 93.38 299 LYS A C 1
ATOM 2387 O O . LYS A 1 299 ? 11.322 -13.205 -17.760 1.00 93.38 299 LYS A O 1
ATOM 2392 N N . CYS A 1 300 ? 11.484 -10.978 -17.930 1.00 95.62 300 CYS A N 1
ATOM 2393 C CA . CYS A 1 300 ? 12.116 -10.790 -16.636 1.00 95.62 300 CYS A CA 1
ATOM 2394 C C . CYS A 1 300 ? 11.067 -10.834 -15.526 1.00 95.62 300 CYS A C 1
ATOM 2396 O O . CYS A 1 300 ? 9.906 -10.482 -15.739 1.00 95.62 300 CYS A O 1
ATOM 2398 N N . ALA A 1 301 ? 11.489 -11.226 -14.328 1.00 95.12 301 ALA A N 1
ATOM 2399 C CA . ALA A 1 301 ? 10.643 -11.195 -13.143 1.00 95.12 301 ALA A CA 1
ATOM 2400 C C . ALA A 1 301 ? 11.194 -10.210 -12.115 1.00 95.12 301 ALA A C 1
ATOM 2402 O O . ALA A 1 301 ? 12.385 -10.243 -11.804 1.00 95.12 301 ALA A O 1
ATOM 2403 N N . PHE A 1 302 ? 10.316 -9.379 -11.562 1.00 91.94 302 PHE A N 1
ATOM 2404 C CA . PHE A 1 302 ? 10.632 -8.474 -10.462 1.00 91.94 302 PHE A CA 1
ATOM 2405 C C . PHE A 1 302 ? 9.784 -8.844 -9.247 1.00 91.94 302 PHE A C 1
ATOM 2407 O O . PHE A 1 302 ? 8.577 -9.047 -9.372 1.00 91.94 302 PHE A O 1
ATOM 2414 N N . LYS A 1 303 ? 10.421 -8.933 -8.079 1.00 87.75 303 LYS A N 1
ATOM 2415 C CA . LYS A 1 303 ? 9.776 -9.160 -6.780 1.00 87.75 303 LYS A CA 1
ATOM 2416 C C . LYS A 1 303 ? 10.416 -8.232 -5.745 1.00 87.75 303 LYS A C 1
ATOM 2418 O O . LYS A 1 303 ? 11.595 -7.909 -5.872 1.00 87.75 303 LYS A O 1
ATOM 2423 N N . GLY A 1 304 ? 9.676 -7.861 -4.704 1.00 84.19 304 GLY A N 1
ATOM 2424 C CA . GLY A 1 304 ? 10.256 -7.074 -3.618 1.00 84.19 304 GLY A CA 1
ATOM 2425 C C . GLY A 1 304 ? 10.262 -5.596 -3.949 1.00 84.19 304 GLY A C 1
ATOM 2426 O O . GLY A 1 304 ? 9.352 -5.092 -4.611 1.00 84.19 304 GLY A O 1
ATOM 2427 N N . ILE A 1 305 ? 11.294 -4.903 -3.501 1.00 81.62 305 ILE A N 1
ATOM 2428 C CA . ILE A 1 305 ? 11.421 -3.464 -3.708 1.00 81.62 305 ILE A CA 1
ATOM 2429 C C . ILE A 1 305 ? 12.215 -3.171 -4.980 1.00 81.62 305 ILE A C 1
ATOM 2431 O O . ILE A 1 305 ? 13.219 -3.815 -5.274 1.00 81.62 305 ILE A O 1
ATOM 2435 N N . ALA A 1 306 ? 11.783 -2.147 -5.707 1.00 81.12 306 ALA A N 1
ATOM 2436 C CA . ALA A 1 306 ? 12.576 -1.423 -6.686 1.00 81.12 306 ALA A CA 1
ATOM 2437 C C . ALA A 1 306 ? 12.528 0.070 -6.327 1.00 81.12 306 ALA A C 1
ATOM 2439 O O . ALA A 1 306 ? 11.621 0.792 -6.743 1.00 81.12 306 ALA A O 1
ATOM 2440 N N . ALA A 1 307 ? 13.471 0.532 -5.505 1.00 82.06 307 ALA A N 1
ATOM 2441 C CA . ALA A 1 307 ? 13.457 1.890 -4.952 1.00 82.06 307 ALA A CA 1
ATOM 2442 C C . ALA A 1 307 ? 14.533 2.772 -5.583 1.00 82.06 307 ALA A C 1
ATOM 2444 O O . ALA A 1 307 ? 15.628 2.308 -5.906 1.00 82.06 307 ALA A O 1
ATOM 2445 N N . ALA A 1 308 ? 14.210 4.057 -5.761 1.00 82.75 308 ALA A N 1
ATOM 2446 C CA . ALA A 1 308 ? 15.127 5.064 -6.305 1.00 82.75 308 ALA A CA 1
ATOM 2447 C C . ALA A 1 308 ? 15.796 4.642 -7.632 1.00 82.75 308 ALA A C 1
ATOM 2449 O O . ALA A 1 308 ? 16.938 5.001 -7.924 1.00 82.75 308 ALA A O 1
ATOM 2450 N N . CYS A 1 309 ? 15.075 3.846 -8.423 1.00 90.12 309 CYS A N 1
ATOM 2451 C CA . CYS A 1 309 ? 15.502 3.382 -9.733 1.00 90.12 309 CYS A CA 1
ATOM 2452 C C . CYS A 1 309 ? 15.115 4.396 -10.821 1.00 90.12 309 CYS A C 1
ATOM 2454 O O . CYS A 1 309 ? 14.193 5.200 -10.651 1.00 90.12 309 CYS A O 1
ATOM 2456 N N . SER A 1 310 ? 15.795 4.329 -11.964 1.00 95.00 310 SER A N 1
ATOM 2457 C CA . SER A 1 310 ? 15.467 5.126 -13.148 1.00 95.00 310 SER A CA 1
ATOM 2458 C C . SER A 1 310 ? 15.576 4.278 -14.404 1.00 95.00 310 SER A C 1
ATOM 2460 O O . SER A 1 310 ? 16.588 3.619 -14.631 1.00 95.00 310 SER A O 1
ATOM 2462 N N . PHE A 1 311 ? 14.544 4.327 -15.235 1.00 95.56 311 PHE A N 1
ATOM 2463 C CA . PHE A 1 311 ? 14.456 3.615 -16.500 1.00 95.56 311 PHE A CA 1
ATOM 2464 C C . PHE A 1 311 ? 14.218 4.632 -17.613 1.00 95.56 311 PHE A C 1
ATOM 2466 O O . PHE A 1 311 ? 13.186 5.302 -17.618 1.00 95.56 311 PHE A O 1
ATOM 2473 N N . SER A 1 312 ? 15.160 4.734 -18.551 1.00 93.69 312 SER A N 1
ATOM 2474 C CA . SER A 1 312 ? 15.112 5.713 -19.643 1.00 93.69 312 SER A CA 1
ATOM 2475 C C . SER A 1 312 ? 15.298 5.022 -20.990 1.00 93.69 312 SER A C 1
ATOM 2477 O O . SER A 1 312 ? 16.305 4.353 -21.219 1.00 93.69 312 SER A O 1
ATOM 2479 N N . ASN A 1 313 ? 14.340 5.167 -21.907 1.00 88.56 313 ASN A N 1
ATOM 2480 C CA . ASN A 1 313 ? 14.332 4.435 -23.181 1.00 88.56 313 ASN A CA 1
ATOM 2481 C C . ASN A 1 313 ? 14.419 2.908 -22.990 1.00 88.56 313 ASN A C 1
ATOM 2483 O O . ASN A 1 313 ? 15.146 2.214 -23.703 1.00 88.56 313 ASN A O 1
ATOM 2487 N N . VAL A 1 314 ? 13.697 2.386 -21.999 1.00 91.50 314 VAL A N 1
ATOM 2488 C CA . VAL A 1 314 ? 13.688 0.959 -21.648 1.00 91.50 314 VAL A CA 1
ATOM 2489 C C . VAL A 1 314 ? 12.420 0.283 -22.159 1.00 91.50 314 VAL A C 1
ATOM 2491 O O . VAL A 1 314 ? 11.365 0.903 -22.294 1.00 91.50 314 VAL A O 1
ATOM 2494 N N . SER A 1 315 ? 12.497 -1.009 -22.464 1.00 91.94 315 SER A N 1
ATOM 2495 C CA . SER A 1 315 ? 11.314 -1.815 -22.770 1.00 91.94 315 SER A CA 1
ATOM 2496 C C . SER A 1 315 ? 11.255 -3.054 -21.887 1.00 91.94 315 SER A C 1
ATOM 2498 O O . SER A 1 315 ? 12.153 -3.889 -21.923 1.00 91.94 315 SER A O 1
ATOM 2500 N N . PHE A 1 316 ? 10.181 -3.170 -21.110 1.00 94.19 316 PHE A N 1
ATOM 2501 C CA . PHE A 1 316 ? 9.778 -4.395 -20.436 1.00 94.19 316 PHE A CA 1
ATOM 2502 C C . PHE A 1 316 ? 8.839 -5.148 -21.368 1.00 94.19 316 PHE A C 1
ATOM 2504 O O . PHE A 1 316 ? 7.795 -4.629 -21.755 1.00 94.19 316 PHE A O 1
ATOM 2511 N N . VAL A 1 317 ? 9.214 -6.360 -21.753 1.00 90.88 317 VAL A N 1
ATOM 2512 C CA . VAL A 1 317 ? 8.487 -7.157 -22.740 1.00 90.88 317 VAL A CA 1
ATOM 2513 C C . VAL A 1 317 ? 8.169 -8.511 -22.136 1.00 90.88 317 VAL A C 1
ATOM 2515 O O . VAL A 1 317 ? 9.066 -9.174 -21.619 1.00 90.88 317 VAL A O 1
ATOM 2518 N N . ALA A 1 318 ? 6.896 -8.911 -22.157 1.00 92.12 318 ALA A N 1
ATOM 2519 C CA . ALA A 1 318 ? 6.423 -10.183 -21.598 1.00 92.12 318 ALA A CA 1
ATOM 2520 C C . ALA A 1 318 ? 6.909 -10.448 -20.158 1.00 92.12 318 ALA A C 1
ATOM 2522 O O . ALA A 1 318 ? 7.125 -11.592 -19.768 1.00 92.12 318 ALA A O 1
ATOM 2523 N N . SER A 1 319 ? 7.157 -9.381 -19.393 1.00 94.88 319 SER A N 1
ATOM 2524 C CA . SER A 1 319 ? 7.760 -9.461 -18.062 1.00 94.88 319 SER A CA 1
ATOM 2525 C C . SER A 1 319 ? 6.701 -9.584 -16.968 1.00 94.88 319 SER A C 1
ATOM 2527 O O . SER A 1 319 ? 5.594 -9.051 -17.083 1.00 94.88 319 SER A O 1
ATOM 2529 N N . GLU A 1 320 ? 7.077 -10.267 -15.893 1.00 95.38 320 GLU A N 1
ATOM 2530 C CA . GLU A 1 320 ? 6.250 -10.553 -14.725 1.00 95.38 320 GLU A CA 1
ATOM 2531 C C . GLU A 1 320 ? 6.587 -9.562 -13.601 1.00 95.38 320 GLU A C 1
ATOM 2533 O O . GLU A 1 320 ? 7.642 -9.636 -12.968 1.00 95.38 320 GLU A O 1
ATOM 2538 N N . LEU A 1 321 ? 5.678 -8.618 -13.358 1.00 93.56 321 LEU A N 1
ATOM 2539 C CA . LEU A 1 321 ? 5.801 -7.569 -12.346 1.00 93.56 321 LEU A CA 1
ATOM 2540 C C . LEU A 1 321 ? 4.749 -7.815 -11.260 1.00 93.56 321 LEU A C 1
ATOM 2542 O O . LEU A 1 321 ? 3.729 -7.129 -11.188 1.00 93.56 321 LEU A O 1
ATOM 2546 N N . LYS A 1 322 ? 4.973 -8.853 -10.448 1.00 88.56 322 LYS A N 1
ATOM 2547 C CA . LYS A 1 322 ? 4.033 -9.300 -9.412 1.00 88.56 322 LYS A CA 1
ATOM 2548 C C . LYS A 1 322 ? 4.567 -9.003 -8.020 1.00 88.56 322 LYS A C 1
ATOM 2550 O O . LYS A 1 322 ? 5.691 -9.389 -7.714 1.00 88.56 322 LYS A O 1
ATOM 2555 N N . ASN A 1 323 ? 3.745 -8.390 -7.164 1.00 85.06 323 ASN A N 1
ATOM 2556 C CA . ASN A 1 323 ? 4.127 -8.045 -5.784 1.00 85.06 323 ASN A CA 1
ATOM 2557 C C . ASN A 1 323 ? 5.460 -7.271 -5.718 1.00 85.06 323 ASN A C 1
ATOM 2559 O O . ASN A 1 323 ? 6.322 -7.552 -4.882 1.00 85.06 323 ASN A O 1
ATOM 2563 N N . VAL A 1 324 ? 5.650 -6.343 -6.656 1.00 89.81 324 VAL A N 1
ATOM 2564 C CA . VAL A 1 324 ? 6.822 -5.467 -6.720 1.00 89.81 324 VAL A CA 1
ATOM 2565 C C . VAL A 1 324 ? 6.425 -4.044 -6.353 1.00 89.81 324 VAL A C 1
ATOM 2567 O O . VAL A 1 324 ? 5.407 -3.533 -6.822 1.00 89.81 324 VAL A O 1
ATOM 2570 N N . ALA A 1 325 ? 7.244 -3.400 -5.530 1.00 90.69 325 ALA A N 1
ATOM 2571 C CA . ALA A 1 325 ? 7.084 -2.014 -5.126 1.00 90.69 325 ALA A CA 1
ATOM 2572 C C . ALA A 1 325 ? 8.096 -1.122 -5.861 1.00 90.69 325 ALA A C 1
ATOM 2574 O O . ALA A 1 325 ? 9.239 -0.976 -5.437 1.00 90.69 325 ALA A O 1
ATOM 2575 N N . PHE A 1 326 ? 7.665 -0.515 -6.968 1.00 91.69 326 PHE A N 1
ATOM 2576 C CA . PHE A 1 326 ? 8.367 0.569 -7.654 1.00 91.69 326 PHE A CA 1
ATOM 2577 C C . PHE A 1 326 ? 8.076 1.897 -6.947 1.00 91.69 326 PHE A C 1
ATOM 2579 O O . PHE A 1 326 ? 7.113 2.604 -7.258 1.00 91.69 326 PHE A O 1
ATOM 2586 N N . LEU A 1 327 ? 8.906 2.230 -5.963 1.00 88.19 327 LEU A N 1
ATOM 2587 C CA . LEU A 1 327 ? 8.705 3.407 -5.121 1.00 88.19 327 LEU A CA 1
ATOM 2588 C C . LEU A 1 327 ? 9.508 4.583 -5.652 1.00 88.19 327 LEU A C 1
ATOM 2590 O O . LEU A 1 327 ? 10.742 4.545 -5.660 1.00 88.19 327 LEU A O 1
ATOM 2594 N N . ARG A 1 328 ? 8.796 5.643 -6.063 1.00 87.44 328 ARG A N 1
ATOM 2595 C CA . ARG A 1 328 ? 9.402 6.898 -6.550 1.00 87.44 328 ARG A CA 1
ATOM 2596 C C . ARG A 1 328 ? 10.395 6.653 -7.690 1.00 87.44 328 ARG A C 1
ATOM 2598 O O . ARG A 1 328 ? 11.450 7.279 -7.766 1.00 87.44 328 ARG A O 1
ATOM 2605 N N . VAL A 1 329 ? 10.060 5.704 -8.557 1.00 93.56 329 VAL A N 1
ATOM 2606 C CA . VAL A 1 329 ? 10.875 5.318 -9.706 1.00 93.56 329 VAL A CA 1
ATOM 2607 C C . VAL A 1 329 ? 10.568 6.241 -10.870 1.00 93.56 329 VAL A C 1
ATOM 2609 O O . VAL A 1 329 ? 9.421 6.635 -11.080 1.00 93.56 329 VAL A O 1
ATOM 2612 N N . LYS A 1 330 ? 11.595 6.585 -11.642 1.00 96.50 330 LYS A N 1
ATOM 2613 C CA . LYS A 1 330 ? 11.430 7.365 -12.868 1.00 96.50 330 LYS A CA 1
ATOM 2614 C C . LYS A 1 330 ? 11.340 6.435 -14.070 1.00 96.50 330 LYS A C 1
ATOM 2616 O O . LYS A 1 330 ? 12.234 5.623 -14.293 1.00 96.50 330 LYS A O 1
ATOM 2621 N N . PHE A 1 331 ? 10.273 6.578 -14.841 1.00 97.25 331 PHE A N 1
ATOM 2622 C CA . PHE A 1 331 ? 10.044 5.900 -16.108 1.00 97.25 331 PHE A CA 1
ATOM 2623 C C . PHE A 1 331 ? 9.930 6.957 -17.206 1.00 97.25 331 PHE A C 1
ATOM 2625 O O . PHE A 1 331 ? 8.925 7.663 -17.314 1.00 97.25 331 PHE A O 1
ATOM 2632 N N . GLU A 1 332 ? 10.974 7.084 -18.016 1.00 96.06 332 GLU A N 1
ATOM 2633 C CA . GLU A 1 332 ? 11.036 8.008 -19.143 1.00 96.06 332 GLU A CA 1
ATOM 2634 C C . GLU A 1 332 ? 11.161 7.237 -20.459 1.00 96.06 332 GLU A C 1
ATOM 2636 O O . GLU A 1 332 ? 12.077 6.437 -20.643 1.00 96.06 332 GLU A O 1
ATOM 2641 N N . ASP A 1 333 ? 10.217 7.452 -21.377 1.00 90.88 333 ASP A N 1
ATOM 2642 C CA . ASP A 1 333 ? 10.159 6.740 -22.662 1.00 90.88 333 ASP A CA 1
ATOM 2643 C C . ASP A 1 333 ? 10.158 5.204 -22.501 1.00 90.88 333 ASP A C 1
ATOM 2645 O O . ASP A 1 333 ? 10.743 4.459 -23.303 1.00 90.88 333 ASP A O 1
ATOM 2649 N N . VAL A 1 334 ? 9.505 4.724 -21.436 1.00 95.19 334 VAL A N 1
ATOM 2650 C CA . VAL A 1 334 ? 9.436 3.302 -21.087 1.00 95.19 334 VAL A CA 1
ATOM 2651 C C . VAL A 1 334 ? 8.211 2.649 -21.704 1.00 95.19 334 VAL A C 1
ATOM 2653 O O . VAL A 1 334 ? 7.106 3.185 -21.644 1.00 95.19 334 VAL A O 1
ATOM 2656 N N . ILE A 1 335 ? 8.392 1.451 -22.254 1.00 93.88 335 ILE A N 1
ATOM 2657 C CA . ILE A 1 335 ? 7.293 0.617 -22.745 1.00 93.88 335 ILE A CA 1
ATOM 2658 C C . ILE A 1 335 ? 7.171 -0.628 -21.866 1.00 93.88 335 ILE A C 1
ATOM 2660 O O . ILE A 1 335 ? 8.131 -1.380 -21.730 1.00 93.88 335 ILE A O 1
ATOM 2664 N N . PHE A 1 336 ? 5.981 -0.868 -21.323 1.00 96.00 336 PHE A N 1
ATOM 2665 C CA . PHE A 1 336 ? 5.574 -2.131 -20.710 1.00 96.00 336 PHE A CA 1
ATOM 2666 C C . PHE A 1 336 ? 4.664 -2.862 -21.695 1.00 96.00 336 PHE A C 1
ATOM 2668 O O . PHE A 1 336 ? 3.496 -2.507 -21.843 1.00 96.00 336 PHE A O 1
ATOM 2675 N N . ALA A 1 337 ? 5.202 -3.836 -22.421 1.00 92.44 337 ALA A N 1
ATOM 2676 C CA . ALA A 1 337 ? 4.507 -4.540 -23.488 1.00 92.44 337 ALA A CA 1
ATOM 2677 C C . ALA A 1 337 ? 4.216 -5.990 -23.109 1.00 92.44 337 ALA A C 1
ATOM 2679 O O . ALA A 1 337 ? 5.132 -6.758 -22.813 1.00 92.44 337 ALA A O 1
ATOM 2680 N N . ASN A 1 338 ? 2.947 -6.390 -23.198 1.00 93.00 338 ASN A N 1
ATOM 2681 C CA . ASN A 1 338 ? 2.498 -7.740 -22.846 1.00 93.00 338 ASN A CA 1
ATOM 2682 C C . ASN A 1 338 ? 2.905 -8.142 -21.417 1.00 93.00 338 ASN A C 1
ATOM 2684 O O . ASN A 1 338 ? 3.195 -9.305 -21.148 1.00 93.00 338 ASN A O 1
ATOM 2688 N N . CYS A 1 339 ? 2.994 -7.171 -20.507 1.00 95.81 339 CYS A N 1
ATOM 2689 C CA . CYS A 1 339 ? 3.425 -7.405 -19.139 1.00 95.81 339 CYS A CA 1
ATOM 2690 C C . CYS A 1 339 ? 2.269 -7.893 -18.271 1.00 95.81 339 CYS A C 1
ATOM 2692 O O . CYS A 1 339 ? 1.119 -7.464 -18.411 1.00 95.81 339 CYS A O 1
ATOM 2694 N N . ASN A 1 340 ? 2.615 -8.752 -17.319 1.00 95.62 340 ASN A N 1
ATOM 2695 C CA . ASN A 1 340 ? 1.718 -9.207 -16.274 1.00 95.62 340 ASN A CA 1
ATOM 2696 C C . ASN A 1 340 ? 2.016 -8.428 -14.994 1.00 95.62 340 ASN A C 1
ATOM 2698 O O . ASN A 1 340 ? 2.961 -8.743 -14.269 1.00 95.62 340 ASN A O 1
ATOM 2702 N N . ILE A 1 341 ? 1.245 -7.374 -14.755 1.00 95.88 341 ILE A N 1
ATOM 2703 C CA . ILE A 1 341 ? 1.436 -6.434 -13.655 1.00 95.88 341 ILE A CA 1
ATOM 2704 C C . ILE A 1 341 ? 0.309 -6.676 -12.655 1.00 95.88 341 ILE A C 1
ATOM 2706 O O . ILE A 1 341 ? -0.826 -6.260 -12.874 1.00 95.88 341 ILE A O 1
ATOM 2710 N N . LYS A 1 342 ? 0.598 -7.405 -11.574 1.00 92.19 342 LYS A N 1
ATOM 2711 C CA . LYS A 1 342 ? -0.407 -7.707 -10.544 1.00 92.19 342 LYS A CA 1
ATOM 2712 C C . LYS A 1 342 ? 0.102 -7.328 -9.176 1.00 92.19 342 LYS A C 1
ATOM 2714 O O . LYS A 1 342 ? 1.222 -7.697 -8.820 1.00 92.19 342 LYS A O 1
ATOM 2719 N N . TRP A 1 343 ? -0.711 -6.610 -8.408 1.00 90.00 343 TRP A N 1
ATOM 2720 C CA . TRP A 1 343 ? -0.335 -6.170 -7.060 1.00 90.00 343 TRP A CA 1
ATOM 2721 C C . TRP A 1 343 ? 0.967 -5.365 -7.028 1.00 90.00 343 TRP A C 1
ATOM 2723 O O . TRP A 1 343 ? 1.660 -5.320 -6.012 1.00 90.00 343 TRP A O 1
ATOM 2733 N N . ALA A 1 344 ? 1.326 -4.763 -8.161 1.00 92.75 344 ALA A N 1
ATOM 2734 C CA . ALA A 1 344 ? 2.478 -3.889 -8.251 1.00 92.75 344 ALA A CA 1
ATOM 2735 C C . ALA A 1 344 ? 2.110 -2.503 -7.723 1.00 92.75 344 ALA A C 1
ATOM 2737 O O . ALA A 1 344 ? 1.015 -1.997 -7.992 1.00 92.75 344 ALA A O 1
ATOM 2738 N N . VAL A 1 345 ? 3.043 -1.897 -7.001 1.00 92.62 345 VAL A N 1
ATOM 2739 C CA . VAL A 1 345 ? 2.901 -0.578 -6.390 1.00 92.62 345 VAL A CA 1
ATOM 2740 C C . VAL A 1 345 ? 3.837 0.376 -7.117 1.00 92.62 345 VAL A C 1
ATOM 2742 O O . VAL A 1 345 ? 5.042 0.175 -7.107 1.00 92.62 345 VAL A O 1
ATOM 2745 N N . PHE A 1 346 ? 3.289 1.413 -7.738 1.00 94.12 346 PHE A N 1
ATOM 2746 C CA . PHE A 1 346 ? 4.010 2.468 -8.457 1.00 94.12 346 PHE A CA 1
ATOM 2747 C C . PHE A 1 346 ? 3.904 3.816 -7.737 1.00 94.12 346 PHE A C 1
ATOM 2749 O O . PHE A 1 346 ? 3.951 4.879 -8.359 1.00 94.12 346 PHE A O 1
ATOM 2756 N N . ASN A 1 347 ? 3.709 3.792 -6.421 1.00 90.56 347 ASN A N 1
ATOM 2757 C CA . ASN A 1 347 ? 3.379 4.991 -5.668 1.00 90.56 347 ASN A CA 1
ATOM 2758 C C . ASN A 1 347 ? 4.481 6.052 -5.756 1.00 90.56 347 ASN A C 1
ATOM 2760 O O . ASN A 1 347 ? 5.672 5.763 -5.596 1.00 90.56 347 ASN A O 1
ATOM 2764 N N . GLY A 1 348 ? 4.071 7.295 -6.012 1.00 89.88 348 GLY A N 1
ATOM 2765 C CA . GLY A 1 348 ? 4.983 8.427 -6.176 1.00 89.88 348 GLY A CA 1
ATOM 2766 C C . GLY A 1 348 ? 5.944 8.322 -7.368 1.00 89.88 348 GLY A C 1
ATOM 2767 O O . GLY A 1 348 ? 6.828 9.169 -7.488 1.00 89.88 348 GLY A O 1
ATOM 2768 N N . SER A 1 349 ? 5.818 7.297 -8.219 1.00 94.12 349 SER A N 1
ATOM 2769 C CA . SER A 1 349 ? 6.659 7.127 -9.407 1.00 94.12 349 SER A CA 1
ATOM 2770 C C . SER A 1 349 ? 6.297 8.134 -10.496 1.00 94.12 349 SER A C 1
ATOM 2772 O O . SER A 1 349 ? 5.168 8.617 -10.577 1.00 94.12 349 SER A O 1
ATOM 2774 N N . GLU A 1 350 ? 7.265 8.459 -11.345 1.00 96.50 350 GLU A N 1
ATOM 2775 C CA . GLU A 1 350 ? 7.119 9.436 -12.420 1.00 96.50 350 GLU A CA 1
ATOM 2776 C C . GLU A 1 350 ? 7.090 8.717 -13.767 1.00 96.50 350 GLU A C 1
ATOM 2778 O O . GLU A 1 350 ? 7.986 7.940 -14.079 1.00 96.50 350 GLU A O 1
ATOM 2783 N N . PHE A 1 351 ? 6.071 8.991 -14.576 1.00 97.75 351 PHE A N 1
ATOM 2784 C CA . PHE A 1 351 ? 5.881 8.417 -15.902 1.00 97.75 351 PHE A CA 1
ATOM 2785 C C . PHE A 1 351 ? 5.867 9.527 -16.943 1.00 97.75 351 PHE A C 1
ATOM 2787 O O . PHE A 1 351 ? 4.866 10.231 -17.103 1.00 97.75 351 PHE A O 1
ATOM 2794 N N . VAL A 1 352 ? 6.951 9.647 -17.700 1.00 95.75 352 VAL A N 1
ATOM 2795 C CA . VAL A 1 352 ? 7.095 10.610 -18.793 1.00 95.75 352 VAL A CA 1
ATOM 2796 C C . VAL A 1 352 ? 7.132 9.851 -20.112 1.00 95.75 352 VAL A C 1
ATOM 2798 O O . VAL A 1 352 ? 8.003 9.008 -20.311 1.00 95.75 352 VAL A O 1
ATOM 2801 N N . ARG A 1 353 ? 6.173 10.125 -21.008 1.00 93.19 353 ARG A N 1
ATOM 2802 C CA . ARG A 1 353 ? 6.068 9.484 -22.337 1.00 93.19 353 ARG A CA 1
ATOM 2803 C C . ARG A 1 353 ? 6.116 7.947 -22.279 1.00 93.19 353 ARG A C 1
ATOM 2805 O O . ARG A 1 353 ? 6.595 7.290 -23.198 1.00 93.19 353 ARG A O 1
ATOM 2812 N N . SER A 1 354 ? 5.624 7.373 -21.185 1.00 95.31 354 SER A N 1
ATOM 2813 C CA . SER A 1 354 ? 5.657 5.934 -20.937 1.00 95.31 354 SER A CA 1
ATOM 2814 C C . SER A 1 354 ? 4.345 5.273 -21.342 1.00 95.31 354 SER A C 1
ATOM 2816 O O . SER A 1 354 ? 3.276 5.885 -21.293 1.00 95.31 354 SER A O 1
ATOM 2818 N N . ILE A 1 355 ? 4.417 4.019 -21.772 1.00 94.12 355 ILE A N 1
ATOM 2819 C CA . ILE A 1 355 ? 3.287 3.314 -22.372 1.00 94.12 355 ILE A CA 1
ATOM 2820 C C . ILE A 1 355 ? 3.141 1.931 -21.754 1.00 94.12 355 ILE A C 1
ATOM 2822 O O . ILE A 1 355 ? 4.066 1.126 -21.799 1.00 94.12 355 ILE A O 1
ATOM 2826 N N . PHE A 1 356 ? 1.945 1.627 -21.260 1.00 95.88 356 PHE A N 1
ATOM 2827 C CA . PHE A 1 356 ? 1.514 0.253 -21.013 1.00 95.88 356 PHE A CA 1
ATOM 2828 C C . PHE A 1 356 ? 0.749 -0.232 -22.242 1.00 95.88 356 PHE A C 1
ATOM 2830 O O . PHE A 1 356 ? -0.257 0.366 -22.614 1.00 95.88 356 PHE A O 1
ATOM 2837 N N . TYR A 1 357 ? 1.234 -1.280 -22.898 1.00 92.94 357 TYR A N 1
ATOM 2838 C CA . TYR A 1 357 ? 0.678 -1.816 -24.137 1.00 92.94 357 TYR A CA 1
ATOM 2839 C C . TYR A 1 357 ? 0.351 -3.298 -23.975 1.00 92.94 357 TYR A C 1
ATOM 2841 O O . TYR A 1 357 ? 1.211 -4.074 -23.552 1.00 92.94 357 TYR A O 1
ATOM 2849 N N . LYS A 1 358 ? -0.885 -3.699 -24.298 1.00 92.62 358 LYS A N 1
ATOM 2850 C CA . LYS A 1 358 ? -1.347 -5.099 -24.196 1.00 92.62 358 LYS A CA 1
ATOM 2851 C C . LYS A 1 358 ? -1.040 -5.756 -22.844 1.00 92.62 358 LYS A C 1
ATOM 2853 O O . LYS A 1 358 ? -0.771 -6.949 -22.770 1.00 92.62 358 LYS A O 1
ATOM 2858 N N . SER A 1 359 ? -1.032 -4.970 -21.771 1.00 95.00 359 SER A N 1
ATOM 2859 C CA . SER A 1 359 ? -0.615 -5.421 -20.444 1.00 95.00 359 SER A CA 1
ATOM 2860 C C . SER A 1 359 ? -1.816 -5.627 -19.526 1.00 95.00 359 SER A C 1
ATOM 2862 O O . SER A 1 359 ? -2.875 -5.020 -19.699 1.00 95.00 359 SER A O 1
ATOM 2864 N N . GLN A 1 360 ? -1.649 -6.497 -18.535 1.00 94.88 360 GLN A N 1
ATOM 2865 C CA . GLN A 1 360 ? -2.611 -6.672 -17.451 1.00 94.88 360 GLN A CA 1
ATOM 2866 C C . GLN A 1 360 ? -2.123 -5.875 -16.250 1.00 94.88 360 GLN A C 1
ATOM 2868 O O . GLN A 1 360 ? -1.008 -6.107 -15.804 1.00 94.88 360 GLN A O 1
ATOM 2873 N N . LEU A 1 361 ? -2.941 -4.952 -15.753 1.00 95.44 361 LEU A N 1
ATOM 2874 C CA . LEU A 1 361 ? -2.718 -4.168 -14.545 1.00 95.44 361 LEU A CA 1
ATOM 2875 C C . LEU A 1 361 ? -3.835 -4.540 -13.567 1.00 95.44 361 LEU A C 1
ATOM 2877 O O . LEU A 1 361 ? -4.945 -4.027 -13.664 1.00 95.44 361 LEU A O 1
ATOM 2881 N N . ILE A 1 362 ? -3.591 -5.517 -12.701 1.00 93.06 362 ILE A N 1
ATOM 2882 C CA . ILE A 1 362 ? -4.626 -6.077 -11.822 1.00 93.06 362 ILE A CA 1
ATOM 2883 C C . ILE A 1 362 ? -4.284 -5.758 -10.376 1.00 93.06 362 ILE A C 1
ATOM 2885 O O . ILE A 1 362 ? -3.199 -6.109 -9.912 1.00 93.06 362 ILE A O 1
ATOM 2889 N N . GLU A 1 363 ? -5.212 -5.120 -9.663 1.00 92.12 363 GLU A N 1
ATOM 2890 C CA . GLU A 1 363 ? -5.040 -4.766 -8.249 1.00 92.12 363 GLU A CA 1
ATOM 2891 C C . GLU A 1 363 ? -3.720 -4.022 -7.977 1.00 92.12 363 GLU A C 1
ATOM 2893 O O . GLU A 1 363 ? -3.050 -4.229 -6.965 1.00 92.12 363 GLU A O 1
ATOM 2898 N N . SER A 1 364 ? -3.321 -3.173 -8.928 1.00 93.81 364 SER A N 1
ATOM 2899 C CA . SER A 1 364 ? -2.095 -2.384 -8.881 1.00 93.81 364 SER A CA 1
ATOM 2900 C C . SER A 1 364 ? -2.369 -0.959 -8.420 1.00 93.81 364 SER A C 1
ATOM 2902 O O . SER A 1 364 ? -3.404 -0.380 -8.744 1.00 93.81 364 SER A O 1
ATOM 2904 N N . SER A 1 365 ? -1.417 -0.370 -7.698 1.00 93.56 365 SER A N 1
ATOM 2905 C CA . SER A 1 365 ? -1.541 0.988 -7.165 1.00 93.56 365 SER A CA 1
ATOM 2906 C C . SER A 1 365 ? -0.630 1.963 -7.898 1.00 93.56 365 SER A C 1
ATOM 2908 O O . SER A 1 365 ? 0.568 1.731 -8.017 1.00 93.56 365 SER A O 1
ATOM 2910 N N . PHE A 1 366 ? -1.196 3.083 -8.335 1.00 94.31 366 PHE A N 1
ATOM 2911 C CA . PHE A 1 366 ? -0.516 4.249 -8.901 1.00 94.31 366 PHE A CA 1
ATOM 2912 C C . PHE A 1 366 ? -0.750 5.489 -8.026 1.00 94.31 366 PHE A C 1
ATOM 2914 O O . PHE A 1 366 ? -0.843 6.605 -8.533 1.00 94.31 366 PHE A O 1
ATOM 2921 N N . PHE A 1 367 ? -0.890 5.304 -6.710 1.00 92.81 367 PHE A N 1
ATOM 2922 C CA . PHE A 1 367 ? -1.169 6.394 -5.779 1.00 92.81 367 PHE A CA 1
ATOM 2923 C C . PHE A 1 367 ? -0.093 7.485 -5.858 1.00 92.81 367 PHE A C 1
ATOM 2925 O O . PHE A 1 367 ? 1.097 7.235 -5.644 1.00 92.81 367 PHE A O 1
ATOM 2932 N N . LEU A 1 368 ? -0.521 8.702 -6.198 1.00 91.50 368 LEU A N 1
ATOM 2933 C CA . LEU A 1 368 ? 0.334 9.877 -6.388 1.00 91.50 368 LEU A CA 1
ATOM 2934 C C . LEU A 1 368 ? 1.428 9.699 -7.451 1.00 91.50 368 LEU A C 1
ATOM 2936 O O . LEU A 1 368 ? 2.456 10.378 -7.401 1.00 91.50 368 LEU A O 1
ATOM 2940 N N . ALA A 1 369 ? 1.226 8.799 -8.416 1.00 93.75 369 ALA A N 1
ATOM 2941 C CA . ALA A 1 369 ? 2.113 8.702 -9.564 1.00 93.75 369 ALA A CA 1
ATOM 2942 C C . ALA A 1 369 ? 1.997 9.968 -10.428 1.00 93.75 369 ALA A C 1
ATOM 2944 O O . ALA A 1 369 ? 0.902 10.392 -10.792 1.00 93.75 369 ALA A O 1
ATOM 2945 N N . LYS A 1 370 ? 3.129 10.570 -10.797 1.00 95.00 370 LYS A N 1
ATOM 2946 C CA . LYS A 1 370 ? 3.150 11.756 -11.662 1.00 95.00 370 LYS A CA 1
ATOM 2947 C C . LYS A 1 370 ? 3.157 11.315 -13.115 1.00 95.00 370 LYS A C 1
ATOM 2949 O O . LYS A 1 370 ? 4.104 10.672 -13.557 1.00 95.00 370 LYS A O 1
ATOM 2954 N N . VAL A 1 371 ? 2.132 11.683 -13.874 1.00 95.69 371 VAL A N 1
ATOM 2955 C CA . VAL A 1 371 ? 1.946 11.194 -15.245 1.00 95.69 371 VAL A CA 1
ATOM 2956 C C . VAL A 1 371 ? 2.017 12.354 -16.237 1.00 95.69 371 VAL A C 1
ATOM 2958 O O . VAL A 1 371 ? 1.236 13.296 -16.163 1.00 95.69 371 VAL A O 1
ATOM 2961 N N . LYS A 1 372 ? 2.954 12.294 -17.190 1.00 94.88 372 LYS A N 1
ATOM 2962 C CA . LYS A 1 372 ? 3.125 13.290 -18.258 1.00 94.88 372 LYS A CA 1
ATOM 2963 C C . LYS A 1 372 ? 3.210 12.609 -19.617 1.00 94.88 372 LYS A C 1
ATOM 2965 O O . LYS A 1 372 ? 4.175 11.908 -19.907 1.00 94.88 372 LYS A O 1
ATOM 2970 N N . ALA A 1 373 ? 2.222 12.865 -20.474 1.00 91.38 373 ALA A N 1
ATOM 2971 C CA . ALA A 1 373 ? 2.155 12.324 -21.837 1.00 91.38 373 ALA A CA 1
ATOM 2972 C C . ALA A 1 373 ? 2.270 10.784 -21.914 1.00 91.38 373 ALA A C 1
ATOM 2974 O O . ALA A 1 373 ? 2.761 10.247 -22.905 1.00 91.38 373 ALA A O 1
ATOM 2975 N N . SER A 1 374 ? 1.816 10.080 -20.876 1.00 94.38 374 SER A N 1
ATOM 2976 C CA . SER A 1 374 ? 1.895 8.620 -20.771 1.00 94.38 374 SER A CA 1
ATOM 2977 C C . SER A 1 374 ? 0.525 7.976 -20.999 1.00 94.38 374 SER A C 1
ATOM 2979 O O . SER A 1 374 ? -0.517 8.579 -20.726 1.00 94.38 374 SER A O 1
ATOM 2981 N N . LYS A 1 375 ? 0.519 6.756 -21.542 1.00 92.81 375 LYS A N 1
ATOM 2982 C CA . LYS A 1 375 ? -0.681 6.108 -22.095 1.00 92.81 375 LYS A CA 1
ATOM 2983 C C . LYS A 1 375 ? -0.840 4.668 -21.592 1.00 92.81 375 LYS A C 1
ATOM 2985 O O . LYS A 1 375 ? 0.145 3.971 -21.360 1.00 92.81 375 LYS A O 1
ATOM 2990 N N . ILE A 1 376 ? -2.086 4.206 -21.492 1.00 92.50 376 ILE A N 1
ATOM 2991 C CA . ILE A 1 376 ? -2.457 2.801 -21.268 1.00 92.50 376 ILE A CA 1
ATOM 2992 C C . ILE A 1 376 ? -3.278 2.336 -22.473 1.00 92.50 376 ILE A C 1
ATOM 2994 O O . ILE A 1 376 ? -4.420 2.756 -22.676 1.00 92.50 376 ILE A O 1
ATOM 2998 N N . ILE A 1 377 ? -2.697 1.466 -23.291 1.00 88.94 377 ILE A N 1
ATOM 2999 C CA . ILE A 1 377 ? -3.185 1.105 -24.623 1.00 88.94 377 ILE A CA 1
ATOM 3000 C C . ILE A 1 377 ? -3.459 -0.397 -24.697 1.00 88.94 377 ILE A C 1
ATOM 3002 O O . ILE A 1 377 ? -2.594 -1.200 -24.342 1.00 88.94 377 ILE A O 1
ATOM 3006 N N . MET A 1 378 ? -4.635 -0.793 -25.195 1.00 87.50 378 MET A N 1
ATOM 3007 C CA . MET A 1 378 ? -5.019 -2.206 -25.368 1.00 87.50 378 MET A CA 1
ATOM 3008 C C . MET A 1 378 ? -4.810 -3.058 -24.110 1.00 87.50 378 MET A C 1
ATOM 3010 O O . MET A 1 378 ? -4.494 -4.239 -24.198 1.00 87.50 378 MET A O 1
ATOM 3014 N N . SER A 1 379 ? -4.914 -2.440 -22.938 1.00 90.69 379 SER A N 1
ATOM 3015 C CA . SER A 1 379 ? -4.543 -3.038 -21.658 1.00 90.69 379 SER A CA 1
ATOM 3016 C C . SER A 1 379 ? -5.763 -3.140 -20.752 1.00 90.69 379 SER A C 1
ATOM 3018 O O . SER A 1 379 ? -6.729 -2.390 -20.903 1.00 90.69 379 SER A O 1
ATOM 3020 N N . ASN A 1 380 ? -5.709 -4.055 -19.791 1.00 89.06 380 ASN A N 1
ATOM 3021 C CA . ASN A 1 380 ? -6.784 -4.250 -18.824 1.00 89.06 380 ASN A CA 1
ATOM 3022 C C . ASN A 1 380 ? -6.317 -3.773 -17.457 1.00 89.06 380 ASN A C 1
ATOM 3024 O O . ASN A 1 380 ? -5.417 -4.377 -16.881 1.00 89.06 380 ASN A O 1
ATOM 3028 N N . ALA A 1 381 ? -6.931 -2.705 -16.959 1.00 91.38 381 ALA A N 1
ATOM 3029 C CA . ALA A 1 381 ? -6.726 -2.187 -15.619 1.00 91.38 381 ALA A CA 1
ATOM 3030 C C . ALA A 1 381 ? -7.928 -2.556 -14.740 1.00 91.38 381 ALA A C 1
ATOM 3032 O O . ALA A 1 381 ? -8.935 -1.845 -14.727 1.00 91.38 381 ALA A O 1
ATOM 3033 N N . ILE A 1 382 ? -7.838 -3.703 -14.069 1.00 90.44 382 ILE A N 1
ATOM 3034 C CA . ILE A 1 382 ? -8.915 -4.252 -13.236 1.00 90.44 382 ILE A CA 1
ATOM 3035 C C . ILE A 1 382 ? -8.566 -4.003 -11.774 1.00 90.44 382 ILE A C 1
ATOM 3037 O O . ILE A 1 382 ? -7.441 -4.283 -11.354 1.00 90.44 382 ILE A O 1
ATOM 3041 N N . ASP A 1 383 ? -9.518 -3.454 -11.025 1.00 91.06 383 ASP A N 1
ATOM 3042 C CA . ASP A 1 383 ? -9.424 -3.170 -9.595 1.00 91.06 383 ASP A CA 1
ATOM 3043 C C . ASP A 1 383 ? -8.129 -2.427 -9.227 1.00 91.06 383 ASP A C 1
ATOM 3045 O O . ASP A 1 383 ? -7.524 -2.664 -8.193 1.00 91.06 383 ASP A O 1
ATOM 3049 N N . SER A 1 384 ? -7.664 -1.538 -10.108 1.00 92.50 384 SER A N 1
ATOM 3050 C CA . SER A 1 384 ? -6.398 -0.819 -9.952 1.00 92.50 384 SER A CA 1
ATOM 3051 C C . SER A 1 384 ? -6.629 0.635 -9.546 1.00 92.50 384 SER A C 1
ATOM 3053 O O . SER A 1 384 ? -7.550 1.312 -10.017 1.00 92.50 384 SER A O 1
ATOM 3055 N N . VAL A 1 385 ? -5.761 1.141 -8.676 1.00 91.88 385 VAL A N 1
ATOM 3056 C CA . VAL A 1 385 ? -5.871 2.473 -8.081 1.00 91.88 385 VAL A CA 1
ATOM 3057 C C . VAL A 1 385 ? -5.094 3.480 -8.925 1.00 91.88 385 VAL A C 1
ATOM 3059 O O . VAL A 1 385 ? -3.871 3.422 -8.987 1.00 91.88 385 VAL A O 1
ATOM 3062 N N . PHE A 1 386 ? -5.791 4.440 -9.539 1.00 90.81 386 PHE A N 1
ATOM 3063 C CA . PHE A 1 386 ? -5.199 5.569 -10.280 1.00 90.81 386 PHE A CA 1
ATOM 3064 C C . PHE A 1 386 ? -5.501 6.891 -9.572 1.00 90.81 386 PHE A C 1
ATOM 3066 O O . PHE A 1 386 ? -6.159 7.781 -10.110 1.00 90.81 386 PHE A O 1
ATOM 3073 N N . ALA A 1 387 ? -5.076 6.976 -8.319 1.00 87.88 387 ALA A N 1
ATOM 3074 C CA . ALA A 1 387 ? -5.293 8.128 -7.462 1.00 87.88 387 ALA A CA 1
ATOM 3075 C C . ALA A 1 387 ? -4.281 9.232 -7.795 1.00 87.88 387 ALA A C 1
ATOM 3077 O O . ALA A 1 387 ? -3.087 9.082 -7.525 1.00 87.88 387 ALA A O 1
ATOM 3078 N N . ASN A 1 388 ? -4.770 10.325 -8.391 1.00 84.75 388 ASN A N 1
ATOM 3079 C CA . ASN A 1 388 ? -3.957 11.426 -8.919 1.00 84.75 388 ASN A CA 1
ATOM 3080 C C . ASN A 1 388 ? -2.947 10.986 -10.005 1.00 84.75 388 ASN A C 1
ATOM 3082 O O . ASN A 1 388 ? -1.827 11.490 -10.050 1.00 84.75 388 ASN A O 1
ATOM 3086 N N . ALA A 1 389 ? -3.333 10.018 -10.846 1.00 87.94 389 ALA A N 1
ATOM 3087 C CA . ALA A 1 389 ? -2.493 9.441 -11.898 1.00 87.94 389 ALA A CA 1
ATOM 3088 C C . ALA A 1 389 ? -3.208 9.459 -13.262 1.00 87.94 389 ALA A C 1
ATOM 3090 O O . ALA A 1 389 ? -3.899 8.509 -13.644 1.00 87.94 389 ALA A O 1
ATOM 3091 N N . ASP A 1 390 ? -3.017 10.544 -14.013 1.00 88.69 390 ASP A N 1
ATOM 3092 C CA . ASP A 1 390 ? -3.772 10.852 -15.235 1.00 88.69 390 ASP A CA 1
ATOM 3093 C C . ASP A 1 390 ? -3.197 10.187 -16.496 1.00 88.69 390 ASP A C 1
ATOM 3095 O O . ASP A 1 390 ? -2.674 10.835 -17.407 1.00 88.69 390 ASP A O 1
ATOM 3099 N N . PHE A 1 391 ? -3.294 8.860 -16.572 1.00 89.50 391 PHE A N 1
ATOM 3100 C CA . PHE A 1 391 ? -2.984 8.135 -17.806 1.00 89.50 391 PHE A CA 1
ATOM 3101 C C . PHE A 1 391 ? -4.074 8.321 -18.863 1.00 89.50 391 PHE A C 1
ATOM 3103 O O . PHE A 1 391 ? -5.269 8.241 -18.576 1.00 89.50 391 PHE A O 1
ATOM 3110 N N . LEU A 1 392 ? -3.665 8.464 -20.125 1.00 87.56 392 LEU A N 1
ATOM 3111 C CA . LEU A 1 392 ? -4.594 8.393 -21.250 1.00 87.56 392 LEU A CA 1
ATOM 3112 C C . LEU A 1 392 ? -4.895 6.925 -21.592 1.00 87.56 392 LEU A C 1
ATOM 3114 O O . LEU A 1 392 ? -4.015 6.207 -22.069 1.00 87.56 392 LEU A O 1
ATOM 3118 N N . PHE A 1 393 ? -6.139 6.487 -21.394 1.00 85.44 393 PHE A N 1
ATOM 3119 C CA . PHE A 1 393 ? -6.596 5.141 -21.759 1.00 85.44 393 PHE A CA 1
ATOM 3120 C C . PHE A 1 393 ? -7.082 5.096 -23.214 1.00 85.44 393 PHE A C 1
ATOM 3122 O O . PHE A 1 393 ? -7.908 5.912 -23.622 1.00 85.44 393 PHE A O 1
ATOM 3129 N N . GLN A 1 394 ? -6.596 4.136 -24.006 1.00 81.38 394 GLN A N 1
ATOM 3130 C CA . GLN A 1 394 ? -6.982 3.968 -25.413 1.00 81.38 394 GLN A CA 1
ATOM 3131 C C . GLN A 1 394 ? -7.183 2.493 -25.761 1.00 81.38 394 GLN A C 1
ATOM 3133 O O . GLN A 1 394 ? -6.256 1.694 -25.652 1.00 81.38 394 GLN A O 1
ATOM 3138 N N . ARG A 1 395 ? -8.390 2.132 -26.221 1.00 78.25 395 ARG A N 1
ATOM 3139 C CA . ARG A 1 395 ? -8.777 0.728 -26.481 1.00 78.25 395 ARG A CA 1
ATOM 3140 C C . ARG A 1 395 ? -8.505 -0.188 -25.272 1.00 78.25 395 ARG A C 1
ATOM 3142 O O . ARG A 1 395 ? -8.147 -1.343 -25.449 1.00 78.25 395 ARG A O 1
ATOM 3149 N N . SER A 1 396 ? -8.622 0.354 -24.063 1.00 78.62 396 SER A N 1
ATOM 3150 C CA . SER A 1 396 ? -8.265 -0.297 -22.800 1.00 78.62 396 SER A CA 1
ATOM 3151 C C . SER A 1 396 ? -9.483 -0.370 -21.891 1.00 78.62 396 SER A C 1
ATOM 3153 O O . SER A 1 396 ? -10.324 0.529 -21.921 1.00 78.62 396 SER A O 1
ATOM 3155 N N . THR A 1 397 ? -9.535 -1.392 -21.045 1.00 78.69 397 THR A N 1
ATOM 3156 C CA . THR A 1 397 ? -10.584 -1.545 -20.033 1.00 78.69 397 THR A CA 1
ATOM 3157 C C . THR A 1 397 ? -10.097 -0.960 -18.715 1.00 78.69 397 THR A C 1
ATOM 3159 O O . THR A 1 397 ? -8.989 -1.273 -18.277 1.00 78.69 397 THR A O 1
ATOM 3162 N N . ARG A 1 398 ? -10.923 -0.135 -18.066 1.00 80.56 398 ARG A N 1
ATOM 3163 C CA . ARG A 1 398 ? -10.728 0.296 -16.677 1.00 80.56 398 ARG A CA 1
ATOM 3164 C C . ARG A 1 398 ? -11.977 -0.072 -15.891 1.00 80.56 398 ARG A C 1
ATOM 3166 O O . ARG A 1 398 ? -13.033 0.501 -16.137 1.00 80.56 398 ARG A O 1
ATOM 3173 N N . LEU A 1 399 ? -11.849 -1.027 -14.978 1.00 75.06 399 LEU A N 1
ATOM 3174 C CA . LEU A 1 399 ? -12.967 -1.556 -14.205 1.00 75.06 399 LEU A CA 1
ATOM 3175 C C . LEU A 1 399 ? -12.563 -1.645 -12.736 1.00 75.06 399 LEU A C 1
ATOM 3177 O O . LEU A 1 399 ? -11.699 -2.447 -12.410 1.00 75.06 399 LEU A O 1
ATOM 3181 N N . ASN A 1 400 ? -13.191 -0.848 -11.872 1.00 77.06 400 ASN A N 1
ATOM 3182 C CA . ASN A 1 400 ? -13.011 -0.919 -10.421 1.00 77.06 400 ASN A CA 1
ATOM 3183 C C . ASN A 1 400 ? -14.375 -1.209 -9.791 1.00 77.06 400 ASN A C 1
ATOM 3185 O O . ASN A 1 400 ? -15.266 -0.365 -9.858 1.00 77.06 400 ASN A O 1
ATOM 3189 N N . GLN A 1 401 ? -14.549 -2.403 -9.225 1.00 78.38 401 GLN A N 1
ATOM 3190 C CA . GLN A 1 401 ? -15.823 -2.834 -8.619 1.00 78.38 401 GLN A CA 1
ATOM 3191 C C . GLN A 1 401 ? -15.731 -3.019 -7.100 1.00 78.38 401 GLN A C 1
ATOM 3193 O O . GLN A 1 401 ? -16.750 -3.149 -6.412 1.00 78.38 401 GLN A O 1
ATOM 3198 N N . LYS A 1 402 ? -14.503 -3.041 -6.587 1.00 91.06 402 LYS A N 1
ATOM 3199 C CA . LYS A 1 402 ? -14.156 -3.279 -5.190 1.00 91.06 402 LYS A CA 1
ATOM 3200 C C . LYS A 1 402 ? -13.767 -1.965 -4.488 1.00 91.06 402 LYS A C 1
ATOM 3202 O O . LYS A 1 402 ? -13.128 -1.126 -5.127 1.00 91.06 402 LYS A O 1
ATOM 3207 N N . PRO A 1 403 ? -14.125 -1.769 -3.203 1.00 94.31 403 PRO A N 1
ATOM 3208 C CA . PRO A 1 403 ? -13.707 -0.599 -2.428 1.00 94.31 403 PRO A CA 1
ATOM 3209 C C . PRO A 1 403 ? -12.192 -0.541 -2.269 1.00 94.31 403 PRO A C 1
ATOM 3211 O O . PRO A 1 403 ? -11.537 -1.562 -2.053 1.00 94.31 403 PRO A O 1
ATOM 3214 N N . VAL A 1 404 ? -11.648 0.668 -2.351 1.00 94.56 404 VAL A N 1
ATOM 3215 C CA . VAL A 1 404 ? -10.230 0.956 -2.158 1.00 94.56 404 VAL A CA 1
ATOM 3216 C C . VAL A 1 404 ? -9.965 1.212 -0.682 1.00 94.56 404 VAL A C 1
ATOM 3218 O O . VAL A 1 404 ? -10.523 2.131 -0.089 1.00 94.56 404 VAL A O 1
ATOM 3221 N N . ILE A 1 405 ? -9.076 0.425 -0.087 1.00 96.62 405 ILE A N 1
ATOM 3222 C CA . ILE A 1 405 ? -8.683 0.549 1.313 1.00 96.62 405 ILE A CA 1
ATOM 3223 C C . ILE A 1 405 ? -7.274 1.127 1.395 1.00 96.62 405 ILE A C 1
ATOM 3225 O O . ILE A 1 405 ? -6.311 0.524 0.913 1.00 96.62 405 ILE A O 1
ATOM 3229 N N . ALA A 1 406 ? -7.155 2.298 2.015 1.00 96.12 406 ALA A N 1
ATOM 3230 C CA . ALA A 1 406 ? -5.875 2.885 2.387 1.00 96.12 406 ALA A CA 1
ATOM 3231 C C . ALA A 1 406 ? -5.197 1.999 3.443 1.00 96.12 406 ALA A C 1
ATOM 3233 O O . ALA A 1 406 ? -5.768 1.737 4.504 1.00 96.12 406 ALA A O 1
ATOM 3234 N N . TYR A 1 407 ? -3.988 1.530 3.130 1.00 94.00 407 TYR A N 1
ATOM 3235 C CA . TYR A 1 407 ? -3.262 0.547 3.932 1.00 94.00 407 TYR A CA 1
ATOM 3236 C C . TYR A 1 407 ? -1.831 1.042 4.211 1.00 94.00 407 TYR A C 1
ATOM 3238 O O . TYR A 1 407 ? -0.917 0.750 3.431 1.00 94.00 407 TYR A O 1
ATOM 3246 N N . PRO A 1 408 ? -1.608 1.832 5.277 1.00 92.19 408 PRO A N 1
ATOM 3247 C CA . PRO A 1 408 ? -0.263 2.201 5.692 1.00 92.19 408 PRO A CA 1
ATOM 3248 C C . PRO A 1 408 ? 0.519 0.942 6.091 1.00 92.19 408 PRO A C 1
ATOM 3250 O O . PRO A 1 408 ? 0.033 0.112 6.857 1.00 92.19 408 PRO A O 1
ATOM 3253 N N . THR A 1 409 ? 1.707 0.749 5.523 1.00 86.81 409 THR A N 1
ATOM 3254 C CA . THR A 1 409 ? 2.545 -0.424 5.791 1.00 86.81 409 THR A CA 1
ATOM 3255 C C . THR A 1 409 ? 3.987 -0.172 5.379 1.00 86.81 409 THR A C 1
ATOM 3257 O O . THR A 1 409 ? 4.255 0.651 4.508 1.00 86.81 409 THR A O 1
ATOM 3260 N N . ASP A 1 410 ? 4.924 -0.918 5.956 1.00 79.88 410 ASP A N 1
ATOM 3261 C CA . ASP A 1 410 ? 6.294 -0.930 5.457 1.00 79.88 410 ASP A CA 1
ATOM 3262 C C . ASP A 1 410 ? 6.339 -1.670 4.113 1.00 79.88 410 ASP A C 1
ATOM 3264 O O . ASP A 1 410 ? 6.103 -2.881 4.019 1.00 79.88 410 ASP A O 1
ATOM 3268 N N . LEU A 1 411 ? 6.632 -0.924 3.047 1.00 77.00 411 LEU A N 1
ATOM 3269 C CA . LEU A 1 411 ? 6.687 -1.490 1.706 1.00 77.00 411 LEU A CA 1
ATOM 3270 C C . LEU A 1 411 ? 7.941 -2.342 1.476 1.00 77.00 411 LEU A C 1
ATOM 3272 O O . LEU A 1 411 ? 7.995 -3.077 0.486 1.00 77.00 411 LEU A O 1
ATOM 3276 N N . SER A 1 412 ? 8.915 -2.294 2.390 1.00 62.06 412 SER A N 1
ATOM 3277 C CA . SER A 1 412 ? 10.142 -3.071 2.287 1.00 62.06 412 SER A CA 1
ATOM 3278 C C . SER A 1 412 ? 9.955 -4.567 2.534 1.00 62.06 412 SER A C 1
ATOM 3280 O O . SER A 1 412 ? 10.594 -5.387 1.879 1.00 62.06 412 SER A O 1
ATOM 3282 N N . GLY A 1 413 ? 8.980 -4.926 3.374 1.00 54.81 413 GLY A N 1
ATOM 3283 C CA . GLY A 1 413 ? 8.517 -6.298 3.598 1.00 54.81 413 GLY A CA 1
ATOM 3284 C C . GLY A 1 413 ? 7.290 -6.685 2.765 1.00 54.81 413 GLY A C 1
ATOM 3285 O O . GLY A 1 413 ? 6.726 -7.762 2.954 1.00 54.81 413 GLY A O 1
ATOM 3286 N N . PHE A 1 414 ? 6.839 -5.834 1.834 1.00 56.22 414 PHE A N 1
ATOM 3287 C CA . PHE A 1 414 ? 5.566 -6.034 1.127 1.00 56.22 414 PHE A CA 1
ATOM 3288 C C . PHE A 1 414 ? 5.514 -7.313 0.281 1.00 56.22 414 PHE A C 1
ATOM 3290 O O . PHE A 1 414 ? 4.431 -7.732 -0.114 1.00 56.22 414 PHE A O 1
ATOM 3297 N N . ALA A 1 415 ? 6.652 -7.940 -0.020 1.00 47.50 415 ALA A N 1
ATOM 3298 C CA . ALA A 1 415 ? 6.728 -9.088 -0.918 1.00 47.50 415 ALA A CA 1
ATOM 3299 C C . ALA A 1 415 ? 6.634 -10.468 -0.239 1.00 47.50 415 ALA A C 1
ATOM 3301 O O . ALA A 1 415 ? 6.565 -11.474 -0.959 1.00 47.50 415 ALA A O 1
ATOM 3302 N N . ASP A 1 416 ? 6.549 -10.527 1.094 1.00 50.44 416 ASP A N 1
ATOM 3303 C CA . ASP A 1 416 ? 6.392 -11.771 1.855 1.00 50.44 416 ASP A CA 1
ATOM 3304 C C . ASP A 1 416 ? 4.991 -11.844 2.488 1.00 50.44 416 ASP A C 1
ATOM 3306 O O . ASP A 1 416 ? 4.679 -11.249 3.513 1.00 50.44 416 ASP A O 1
ATOM 3310 N N . TRP A 1 417 ? 4.097 -12.536 1.778 1.00 50.84 417 TRP A N 1
ATOM 3311 C CA . TRP A 1 417 ? 2.651 -12.598 2.013 1.00 50.84 417 TRP A CA 1
ATOM 3312 C C . TRP A 1 417 ? 2.273 -13.796 2.903 1.00 50.84 417 TRP A C 1
ATOM 3314 O O . TRP A 1 417 ? 1.637 -14.736 2.428 1.00 50.84 417 TRP A O 1
ATOM 3324 N N . GLY A 1 418 ? 2.686 -13.792 4.172 1.00 42.16 418 GLY A N 1
ATOM 3325 C CA . GLY A 1 418 ? 2.240 -14.776 5.173 1.00 42.16 418 GLY A CA 1
ATOM 3326 C C . GLY A 1 418 ? 1.080 -14.232 6.013 1.00 42.16 418 GLY A C 1
ATOM 3327 O O . GLY A 1 418 ? 1.226 -13.142 6.539 1.00 42.16 418 GLY A O 1
ATOM 3328 N N . ASN A 1 419 ? -0.055 -14.950 6.078 1.00 50.00 419 ASN A N 1
ATOM 3329 C CA . ASN A 1 419 ? -1.229 -14.770 6.972 1.00 50.00 419 ASN A CA 1
ATOM 3330 C C . ASN A 1 419 ? -1.578 -13.341 7.451 1.00 50.00 419 ASN A C 1
ATOM 3332 O O . ASN A 1 419 ? -1.987 -13.120 8.581 1.00 50.00 419 ASN A O 1
ATOM 3336 N N . ASP A 1 420 ? -1.450 -12.365 6.559 1.00 76.31 420 ASP A N 1
ATOM 3337 C CA . ASP A 1 420 ? -1.529 -10.943 6.885 1.00 76.31 420 ASP A CA 1
ATOM 3338 C C . ASP A 1 420 ? -2.964 -10.408 6.676 1.00 76.31 420 ASP A C 1
ATOM 3340 O O . ASP A 1 420 ? -3.631 -10.827 5.714 1.00 76.31 420 ASP A O 1
ATOM 3344 N N . PRO A 1 421 ? -3.434 -9.438 7.486 1.00 87.69 421 PRO A N 1
ATOM 3345 C CA . PRO A 1 421 ? -4.647 -8.657 7.235 1.00 87.69 421 PRO A CA 1
ATOM 3346 C C . PRO A 1 421 ? -4.866 -8.228 5.774 1.00 87.69 421 PRO A C 1
ATOM 3348 O O . PRO A 1 421 ? -6.008 -8.163 5.315 1.00 87.69 421 PRO A O 1
ATOM 3351 N N . LYS A 1 422 ? -3.794 -8.000 4.998 1.00 87.19 422 LYS A N 1
ATOM 3352 C CA . LYS A 1 422 ? -3.860 -7.758 3.543 1.00 87.19 422 LYS A CA 1
ATOM 3353 C C . LYS A 1 422 ? -4.629 -8.840 2.783 1.00 87.19 422 LYS A C 1
ATOM 3355 O O . LYS A 1 422 ? -5.426 -8.518 1.902 1.00 87.19 422 LYS A O 1
ATOM 3360 N N . LYS A 1 423 ? -4.364 -10.119 3.074 1.00 87.94 423 LYS A N 1
ATOM 3361 C CA . LYS A 1 423 ? -5.025 -11.239 2.393 1.00 87.94 423 LYS A CA 1
ATOM 3362 C C . LYS A 1 423 ? -6.492 -11.315 2.805 1.00 87.94 423 LYS A C 1
ATOM 3364 O O . LYS A 1 423 ? -7.336 -11.429 1.926 1.00 87.94 423 LYS A O 1
ATOM 3369 N N . ALA A 1 424 ? -6.787 -11.152 4.097 1.00 92.12 424 ALA A N 1
ATOM 3370 C CA . ALA A 1 424 ? -8.159 -11.115 4.597 1.00 92.12 424 ALA A CA 1
ATOM 3371 C C . ALA A 1 424 ? -8.989 -10.025 3.900 1.00 92.12 424 ALA A C 1
ATOM 3373 O O . ALA A 1 424 ? -10.043 -10.325 3.353 1.00 92.12 424 ALA A O 1
ATOM 3374 N N . LEU A 1 425 ? -8.466 -8.796 3.813 1.00 94.06 425 LEU A N 1
ATOM 3375 C CA . LEU A 1 425 ? -9.118 -7.684 3.112 1.00 94.06 425 LEU A CA 1
ATOM 3376 C C . LEU A 1 425 ? -9.389 -7.986 1.631 1.00 94.06 425 LEU A C 1
ATOM 3378 O O . LEU A 1 425 ? -10.464 -7.678 1.120 1.00 94.06 425 LEU A O 1
ATOM 3382 N N . ARG A 1 426 ? -8.426 -8.579 0.916 1.00 91.06 426 ARG A N 1
ATOM 3383 C CA . ARG A 1 426 ? -8.606 -8.926 -0.504 1.00 91.06 426 ARG A CA 1
ATOM 3384 C C . ARG A 1 426 ? -9.622 -10.038 -0.707 1.00 91.06 426 ARG A C 1
ATOM 3386 O O . ARG A 1 426 ? -10.468 -9.923 -1.593 1.00 91.06 426 ARG A O 1
ATOM 3393 N N . ASP A 1 427 ? -9.544 -11.082 0.113 1.00 92.12 427 ASP A N 1
ATOM 3394 C CA . ASP A 1 427 ? -10.450 -12.228 0.059 1.00 92.12 427 ASP A CA 1
ATOM 3395 C C . ASP A 1 427 ? -11.893 -11.810 0.379 1.00 92.12 427 ASP A C 1
ATOM 3397 O O . ASP A 1 427 ? -12.829 -12.369 -0.188 1.00 92.12 427 ASP A O 1
ATOM 3401 N N . THR A 1 428 ? -12.084 -10.785 1.219 1.00 93.44 428 THR A N 1
ATOM 3402 C CA . THR A 1 428 ? -13.401 -10.181 1.480 1.00 93.44 428 THR A CA 1
ATOM 3403 C C . THR A 1 428 ? -13.794 -9.090 0.480 1.00 93.44 428 THR A C 1
ATOM 3405 O O . THR A 1 428 ? -14.856 -8.486 0.616 1.00 93.44 428 THR A O 1
ATOM 3408 N N . GLY A 1 429 ? -12.995 -8.864 -0.567 1.00 93.56 429 GLY A N 1
ATOM 3409 C CA . GLY A 1 429 ? -13.378 -8.053 -1.721 1.00 93.56 429 GLY A CA 1
ATOM 3410 C C . GLY A 1 429 ? -12.872 -6.611 -1.725 1.00 93.56 429 GLY A C 1
ATOM 3411 O O . GLY A 1 429 ? -13.470 -5.789 -2.414 1.00 93.56 429 GLY A O 1
ATOM 3412 N N . ALA A 1 430 ? -11.794 -6.282 -1.013 1.00 94.56 430 ALA A N 1
ATOM 3413 C CA . ALA A 1 430 ? -11.144 -4.971 -1.088 1.00 94.56 430 ALA A CA 1
ATOM 3414 C C . ALA A 1 430 ? -10.011 -4.905 -2.127 1.00 94.56 430 ALA A C 1
ATOM 3416 O O . ALA A 1 430 ? -9.286 -5.873 -2.358 1.00 94.56 430 ALA A O 1
ATOM 3417 N N . VAL A 1 431 ? -9.792 -3.709 -2.676 1.00 93.62 431 VAL A N 1
ATOM 3418 C CA . VAL A 1 431 ? -8.531 -3.315 -3.316 1.00 93.62 431 VAL A CA 1
ATOM 3419 C C . VAL A 1 431 ? -7.668 -2.620 -2.284 1.00 93.62 431 VAL A C 1
ATOM 3421 O O . VAL A 1 431 ? -8.128 -1.716 -1.595 1.00 93.62 431 VAL A O 1
ATOM 3424 N N . LEU A 1 432 ? -6.394 -2.985 -2.204 1.00 92.25 432 LEU A N 1
ATOM 3425 C CA . LEU A 1 432 ? -5.466 -2.294 -1.318 1.00 92.25 432 LEU A CA 1
ATOM 3426 C C . LEU A 1 432 ? -4.785 -1.142 -2.052 1.00 92.25 432 LEU A C 1
ATOM 3428 O O . LEU A 1 432 ? -4.215 -1.331 -3.127 1.00 92.25 432 LEU A O 1
ATOM 3432 N N . MET A 1 433 ? -4.777 0.023 -1.416 1.00 93.56 433 MET A N 1
ATOM 3433 C CA . MET A 1 433 ? -3.882 1.132 -1.720 1.00 93.56 433 MET A CA 1
ATOM 3434 C C . MET A 1 433 ? -2.792 1.157 -0.642 1.00 93.56 433 MET A C 1
ATOM 3436 O O . MET A 1 433 ? -2.910 1.898 0.339 1.00 93.56 433 MET A O 1
ATOM 3440 N N . PRO A 1 434 ? -1.758 0.303 -0.765 1.00 90.81 434 PRO A N 1
ATOM 3441 C CA . PRO A 1 434 ? -0.697 0.245 0.222 1.00 90.81 434 PRO A CA 1
ATOM 3442 C C . PRO A 1 434 ? 0.193 1.472 0.080 1.00 90.81 434 PRO A C 1
ATOM 3444 O O . PRO A 1 434 ? 0.488 1.881 -1.043 1.00 90.81 434 PRO A O 1
ATOM 3447 N N . PHE A 1 435 ? 0.652 2.049 1.182 1.00 88.69 435 PHE A N 1
ATOM 3448 C CA . PHE A 1 435 ? 1.624 3.132 1.134 1.00 88.69 435 PHE A CA 1
ATOM 3449 C C . PHE A 1 435 ? 2.551 3.140 2.342 1.00 88.69 435 PHE A C 1
ATOM 3451 O O . PHE A 1 435 ? 2.213 2.629 3.403 1.00 88.69 435 PHE A O 1
ATOM 3458 N N . ASP A 1 436 ? 3.729 3.721 2.144 1.00 83.31 436 ASP A N 1
ATOM 3459 C CA . ASP A 1 436 ? 4.817 3.669 3.110 1.00 83.31 436 ASP A CA 1
ATOM 3460 C C . ASP A 1 436 ? 4.630 4.654 4.273 1.00 83.31 436 ASP A C 1
ATOM 3462 O O . ASP A 1 436 ? 4.139 5.772 4.086 1.00 83.31 436 ASP A O 1
ATOM 3466 N N . TYR A 1 437 ? 5.126 4.265 5.446 1.00 80.38 437 TYR A N 1
ATOM 3467 C CA . TYR A 1 437 ? 5.290 5.117 6.621 1.00 80.38 437 TYR A CA 1
ATOM 3468 C C . TYR A 1 437 ? 6.368 6.196 6.449 1.00 80.38 437 TYR A C 1
ATOM 3470 O O . TYR A 1 437 ? 6.533 7.067 7.300 1.00 80.38 437 TYR A O 1
ATOM 3478 N N . TYR A 1 438 ? 7.123 6.163 5.357 1.00 68.62 438 TYR A N 1
ATOM 3479 C CA . TYR A 1 438 ? 8.184 7.122 5.085 1.00 68.62 438 TYR A CA 1
ATOM 3480 C C . TYR A 1 438 ? 7.841 7.982 3.866 1.00 68.62 438 TYR A C 1
ATOM 3482 O O . TYR A 1 438 ? 8.506 7.846 2.835 1.00 68.62 438 TYR A O 1
ATOM 3490 N N . PRO A 1 439 ? 6.852 8.901 3.925 1.00 66.44 439 PRO A N 1
ATOM 3491 C CA . PRO A 1 439 ? 6.705 9.929 2.894 1.00 66.44 439 PRO A CA 1
ATOM 3492 C C . PRO A 1 439 ? 8.024 10.717 2.785 1.00 66.44 439 PRO A C 1
ATOM 3494 O O . PRO A 1 439 ? 8.863 10.638 3.682 1.00 66.44 439 PRO A O 1
ATOM 3497 N N . ASN A 1 440 ? 8.240 11.455 1.689 1.00 65.75 440 ASN A N 1
ATOM 3498 C CA . ASN A 1 440 ? 9.479 12.205 1.376 1.00 65.75 440 ASN A CA 1
ATOM 3499 C C . ASN A 1 440 ? 9.880 13.298 2.411 1.00 65.75 440 ASN A C 1
ATOM 3501 O O . ASN A 1 440 ? 10.632 14.208 2.074 1.00 65.75 440 ASN A O 1
ATOM 3505 N N . ALA A 1 441 ? 9.374 13.238 3.641 1.00 69.00 441 ALA A N 1
ATOM 3506 C CA . ALA A 1 441 ? 9.693 14.140 4.726 1.00 69.00 441 ALA A CA 1
ATOM 3507 C C . ALA A 1 441 ? 11.081 13.859 5.323 1.00 69.00 441 ALA A C 1
ATOM 3509 O O . ALA A 1 441 ? 11.460 12.700 5.527 1.00 69.00 441 ALA A O 1
ATOM 3510 N N . ASN A 1 442 ? 11.816 14.927 5.635 1.00 83.00 442 ASN A N 1
ATOM 3511 C CA . ASN A 1 442 ? 13.133 14.862 6.266 1.00 83.00 442 ASN A CA 1
ATOM 3512 C C . ASN A 1 442 ? 12.995 14.671 7.784 1.00 83.00 442 ASN A C 1
ATOM 3514 O O . ASN A 1 442 ? 12.527 15.564 8.482 1.00 83.00 442 ASN A O 1
ATOM 3518 N N . ASP A 1 443 ? 13.454 13.534 8.308 1.00 82.88 443 ASP A N 1
ATOM 3519 C CA . ASP A 1 443 ? 13.283 13.128 9.713 1.00 82.88 443 ASP A CA 1
ATOM 3520 C C . ASP A 1 443 ? 13.862 14.136 10.701 1.00 82.88 443 ASP A C 1
ATOM 3522 O O . ASP A 1 443 ? 13.250 14.423 11.727 1.00 82.88 443 ASP A O 1
ATOM 3526 N N . LYS A 1 444 ? 15.036 14.694 10.387 1.00 86.62 444 LYS A N 1
ATOM 3527 C CA . LYS A 1 444 ? 15.698 15.683 11.241 1.00 86.62 444 LYS A CA 1
ATOM 3528 C C . LYS A 1 444 ? 14.904 16.985 11.271 1.00 86.62 444 LYS A C 1
ATOM 3530 O O . LYS A 1 444 ? 14.732 17.575 12.332 1.00 86.62 444 LYS A O 1
ATOM 3535 N N . MET A 1 445 ? 14.414 17.426 10.114 1.00 86.81 445 MET A N 1
ATOM 3536 C CA . MET A 1 445 ? 13.585 18.628 10.025 1.00 86.81 445 MET A CA 1
ATOM 3537 C C . MET A 1 445 ? 12.233 18.427 10.708 1.00 86.81 445 MET A C 1
ATOM 3539 O O . MET A 1 445 ? 11.827 19.293 11.471 1.00 86.81 445 MET A O 1
ATOM 3543 N N . LEU A 1 446 ? 11.593 17.271 10.516 1.00 87.94 446 LEU A N 1
ATOM 3544 C CA . LEU A 1 446 ? 10.344 16.915 11.184 1.00 87.94 446 LEU A CA 1
ATOM 3545 C C . LEU A 1 446 ? 10.510 16.908 12.707 1.00 87.94 446 LEU A C 1
ATOM 3547 O O . LEU A 1 446 ? 9.683 17.477 13.408 1.00 87.94 446 LEU A O 1
ATOM 3551 N N . LYS A 1 447 ? 11.604 16.334 13.223 1.00 87.94 447 LYS A N 1
ATOM 3552 C CA . LYS A 1 447 ? 11.933 16.381 14.656 1.00 87.94 447 LYS A CA 1
ATOM 3553 C C . LYS A 1 447 ? 12.009 17.814 15.179 1.00 87.94 447 LYS A C 1
ATOM 3555 O O . LYS A 1 447 ? 11.339 18.145 16.150 1.00 87.94 447 LYS A O 1
ATOM 3560 N N . ASN A 1 448 ? 12.769 18.665 14.494 1.00 88.06 448 ASN A N 1
ATOM 3561 C CA . ASN A 1 448 ? 12.913 20.072 14.866 1.00 88.06 448 ASN A CA 1
ATOM 3562 C C . ASN A 1 448 ? 11.582 20.841 14.768 1.00 88.06 448 ASN A C 1
ATOM 3564 O O . ASN A 1 448 ? 11.350 21.774 15.533 1.00 88.06 448 ASN A O 1
ATOM 3568 N N . GLU A 1 449 ? 10.722 20.500 13.804 1.00 88.88 449 GLU A N 1
ATOM 3569 C CA . GLU A 1 449 ? 9.380 21.080 13.686 1.00 88.88 449 GLU A CA 1
ATOM 3570 C C . GLU A 1 449 ? 8.491 20.675 14.861 1.00 88.88 449 GLU A C 1
ATOM 3572 O O . GLU A 1 449 ? 7.867 21.544 15.466 1.00 88.88 449 GLU A O 1
ATOM 3577 N N . LEU A 1 450 ? 8.478 19.391 15.231 1.00 88.44 450 LEU A N 1
ATOM 3578 C CA . LEU A 1 450 ? 7.730 18.911 16.392 1.00 88.44 450 LEU A CA 1
ATOM 3579 C C . LEU A 1 450 ? 8.211 19.600 17.676 1.00 88.44 450 LEU A C 1
ATOM 3581 O O . LEU A 1 450 ? 7.390 20.129 18.415 1.00 88.44 450 LEU A O 1
ATOM 3585 N N . GLU A 1 451 ? 9.520 19.709 17.909 1.00 87.94 451 GLU A N 1
ATOM 3586 C CA . GLU A 1 451 ? 10.060 20.431 19.075 1.00 87.94 451 GLU A CA 1
ATOM 3587 C C . GLU A 1 451 ? 9.551 21.883 19.161 1.00 87.94 451 GLU A C 1
ATOM 3589 O O . GLU A 1 451 ? 9.198 22.358 20.238 1.00 87.94 451 GLU A O 1
ATOM 3594 N N . LYS A 1 452 ? 9.430 22.583 18.027 1.00 88.44 452 LYS A N 1
ATOM 3595 C CA . LYS A 1 452 ? 8.894 23.956 17.985 1.00 88.44 452 LYS A CA 1
ATOM 3596 C C . LYS A 1 452 ? 7.381 24.030 18.191 1.00 88.44 452 LYS A C 1
ATOM 3598 O O . LYS A 1 452 ? 6.891 25.030 18.710 1.00 88.44 452 LYS A O 1
ATOM 3603 N N . LEU A 1 453 ? 6.639 23.010 17.763 1.00 88.19 453 LEU A N 1
ATOM 3604 C CA . LEU A 1 453 ? 5.187 22.924 17.955 1.00 88.19 453 LEU A CA 1
ATOM 3605 C C . LEU A 1 453 ? 4.805 22.516 19.375 1.00 88.19 453 LEU A C 1
ATOM 3607 O O . LEU A 1 453 ? 3.668 22.737 19.780 1.00 88.19 453 LEU A O 1
ATOM 3611 N N . GLN A 1 454 ? 5.742 21.938 20.123 1.00 86.81 454 GLN A N 1
ATOM 3612 C CA . GLN A 1 454 ? 5.508 21.368 21.439 1.00 86.81 454 GLN A CA 1
ATOM 3613 C C . GLN A 1 454 ? 4.722 22.293 22.395 1.00 86.81 454 GLN A C 1
ATOM 3615 O O . GLN A 1 454 ? 3.719 21.820 22.932 1.00 86.81 454 GLN A O 1
ATOM 3620 N N . PRO A 1 455 ? 5.072 23.589 22.578 1.00 86.94 455 PRO A N 1
ATOM 3621 C CA . PRO A 1 455 ? 4.324 24.464 23.486 1.00 86.94 455 PRO A CA 1
ATOM 3622 C C . PRO A 1 455 ? 2.888 24.694 23.003 1.00 86.94 455 PRO A C 1
ATOM 3624 O O . PRO A 1 455 ? 1.942 24.529 23.763 1.00 86.94 455 PRO A O 1
ATOM 3627 N N . LYS A 1 456 ? 2.710 24.959 21.700 1.00 87.06 456 LYS A N 1
ATOM 3628 C CA . LYS A 1 456 ? 1.385 25.165 21.095 1.00 87.06 456 LYS A CA 1
ATOM 3629 C C . LYS A 1 456 ? 0.490 23.939 21.230 1.00 87.06 456 LYS A C 1
ATOM 3631 O O . LYS A 1 456 ? -0.706 24.075 21.475 1.00 87.06 456 LYS A O 1
ATOM 3636 N N . VAL A 1 457 ? 1.061 22.748 21.034 1.00 86.56 457 VAL A N 1
ATOM 3637 C CA . VAL A 1 457 ? 0.336 21.487 21.198 1.00 86.56 457 VAL A CA 1
ATOM 3638 C C . VAL A 1 457 ? -0.132 21.365 22.636 1.00 86.56 457 VAL A C 1
ATOM 3640 O O . VAL A 1 457 ? -1.323 21.163 22.831 1.00 86.56 457 VAL A O 1
ATOM 3643 N N . GLN A 1 458 ? 0.767 21.550 23.609 1.00 83.56 458 GLN A N 1
ATOM 3644 C CA . GLN A 1 458 ? 0.459 21.462 25.036 1.00 83.56 458 GLN A CA 1
ATOM 3645 C C . GLN A 1 458 ? -0.643 22.447 25.460 1.00 83.56 458 GLN A C 1
ATOM 3647 O O . GLN A 1 458 ? -1.587 22.033 26.131 1.00 83.56 458 GLN A O 1
ATOM 3652 N N . ASP A 1 459 ? -0.576 23.698 24.999 1.00 83.50 459 ASP A N 1
ATOM 3653 C CA . ASP A 1 459 ? -1.583 24.736 25.274 1.00 83.50 459 ASP A CA 1
ATOM 3654 C C . ASP A 1 459 ? -2.951 24.428 24.635 1.00 83.50 459 ASP A C 1
ATOM 3656 O O . ASP A 1 459 ? -3.987 24.912 25.087 1.00 83.50 459 ASP A O 1
ATOM 3660 N N . SER A 1 460 ? -2.970 23.602 23.584 1.00 83.12 460 SER A N 1
ATOM 3661 C CA . SER A 1 460 ? -4.177 23.240 22.828 1.00 83.12 460 SER A CA 1
ATOM 3662 C C . SER A 1 460 ? -4.820 21.920 23.285 1.00 83.12 460 SER A C 1
ATOM 3664 O O . SER A 1 460 ? -5.841 21.504 22.713 1.00 83.12 460 SER A O 1
ATOM 3666 N N . LEU A 1 461 ? -4.254 21.250 24.303 1.00 78.62 461 LEU A N 1
ATOM 3667 C CA . LEU A 1 461 ? -4.781 20.019 24.912 1.00 78.62 461 LEU A CA 1
ATOM 3668 C C . LEU A 1 461 ? -5.974 20.319 25.829 1.00 78.62 461 LEU A C 1
ATOM 3670 O O . LEU A 1 461 ? -5.936 20.122 27.038 1.00 78.62 461 LEU A O 1
ATOM 3674 N N . ASN A 1 462 ? -7.079 20.771 25.243 1.00 72.31 462 ASN A N 1
ATOM 3675 C CA . ASN A 1 462 ? -8.352 20.968 25.940 1.00 72.31 462 ASN A CA 1
ATOM 3676 C C . ASN A 1 462 ? -9.132 19.643 26.057 1.00 72.31 462 ASN A C 1
ATOM 3678 O O . ASN A 1 462 ? -10.255 19.536 25.569 1.00 72.31 462 ASN A O 1
ATOM 3682 N N . GLY A 1 463 ? -8.508 18.603 26.627 1.00 70.94 463 GLY A N 1
ATOM 3683 C CA . GLY A 1 463 ? -9.098 17.259 26.728 1.00 70.94 463 GLY A CA 1
ATOM 3684 C C . GLY A 1 463 ? -9.170 16.499 25.396 1.00 70.94 463 GLY A C 1
ATOM 3685 O O . GLY A 1 463 ? -9.986 15.599 25.235 1.00 70.94 463 GLY A O 1
ATOM 3686 N N . ARG A 1 464 ? -8.343 16.882 24.415 1.00 76.81 464 ARG A N 1
ATOM 3687 C CA . ARG A 1 464 ? -8.219 16.213 23.109 1.00 76.81 464 ARG A CA 1
ATOM 3688 C C . ARG A 1 464 ? -6.896 15.462 23.035 1.00 76.81 464 ARG A C 1
ATOM 3690 O O . ARG A 1 464 ? -5.928 15.861 23.679 1.00 76.81 464 ARG A O 1
ATOM 3697 N N . SER A 1 465 ? -6.836 14.405 22.226 1.00 81.88 465 SER A N 1
ATOM 3698 C CA . SER A 1 465 ? -5.579 13.692 21.995 1.00 81.88 465 SER A CA 1
ATOM 3699 C C . SER A 1 465 ? -4.609 14.525 21.157 1.00 81.88 465 SER A C 1
ATOM 3701 O O . SER A 1 465 ? -5.000 15.307 20.285 1.00 81.88 465 SER A O 1
ATOM 3703 N N . ILE A 1 466 ? -3.315 14.317 21.396 1.00 85.75 466 ILE A N 1
ATOM 3704 C CA . ILE A 1 466 ? -2.232 15.014 20.695 1.00 85.75 466 ILE A CA 1
ATOM 3705 C C . ILE A 1 466 ? -2.296 14.815 19.186 1.00 85.75 466 ILE A C 1
ATOM 3707 O O . ILE A 1 466 ? -1.986 15.733 18.432 1.00 85.75 466 ILE A O 1
ATOM 3711 N N . ILE A 1 467 ? -2.737 13.641 18.742 1.00 87.06 467 ILE A N 1
ATOM 3712 C CA . ILE A 1 467 ? -2.905 13.329 17.323 1.00 87.06 467 ILE A CA 1
ATOM 3713 C C . ILE A 1 467 ? -3.903 14.281 16.658 1.00 87.06 467 ILE A C 1
ATOM 3715 O O . ILE A 1 467 ? -3.624 14.795 15.577 1.00 87.06 467 ILE A O 1
ATOM 3719 N N . VAL A 1 468 ? -5.052 14.527 17.295 1.00 86.81 468 VAL A N 1
ATOM 3720 C CA . VAL A 1 468 ? -6.085 15.422 16.753 1.00 86.81 468 VAL A CA 1
ATOM 3721 C C . VAL A 1 468 ? -5.550 16.850 16.678 1.00 86.81 468 VAL A C 1
ATOM 3723 O O . VAL A 1 468 ? -5.670 17.493 15.638 1.00 86.81 468 VAL A O 1
ATOM 3726 N N . THR A 1 469 ? -4.870 17.307 17.731 1.00 87.88 469 THR A N 1
ATOM 3727 C CA . THR A 1 469 ? -4.223 18.626 17.762 1.00 87.88 469 THR A CA 1
ATOM 3728 C C . THR A 1 469 ? -3.152 18.766 16.674 1.00 87.88 469 THR A C 1
ATOM 3730 O O . THR A 1 469 ? -3.118 19.765 15.960 1.00 87.88 469 THR A O 1
ATOM 3733 N N . LEU A 1 470 ? -2.297 17.756 16.487 1.00 88.44 470 LEU A N 1
ATOM 3734 C CA . LEU A 1 470 ? -1.290 17.738 15.420 1.00 88.44 470 LEU A CA 1
ATOM 3735 C C . LEU A 1 470 ? -1.922 17.767 14.025 1.00 88.44 470 LEU A C 1
ATOM 3737 O O . LEU A 1 470 ? -1.387 18.425 13.136 1.00 88.44 470 LEU A O 1
ATOM 3741 N N . ASN A 1 471 ? -3.051 17.080 13.831 1.00 88.19 471 ASN A N 1
ATOM 3742 C CA . ASN A 1 471 ? -3.772 17.070 12.559 1.00 88.19 471 ASN A CA 1
ATOM 3743 C C . ASN A 1 471 ? -4.282 18.465 12.169 1.00 88.19 471 ASN A C 1
ATOM 3745 O O . ASN A 1 471 ? -4.289 18.801 10.988 1.00 88.19 471 ASN A O 1
ATOM 3749 N N . GLU A 1 472 ? -4.691 19.270 13.152 1.00 86.94 472 GLU A N 1
ATOM 3750 C CA . GLU A 1 472 ? -5.152 20.651 12.960 1.00 86.94 472 GLU A CA 1
ATOM 3751 C C . GLU A 1 472 ? -3.984 21.624 12.738 1.00 86.94 472 GLU A C 1
ATOM 3753 O O . GLU A 1 472 ? -4.039 22.461 11.842 1.00 86.94 472 GLU A O 1
ATOM 3758 N N . LEU A 1 473 ? -2.896 21.479 13.501 1.00 85.50 473 LEU A N 1
ATOM 3759 C CA . LEU A 1 473 ? -1.724 22.361 13.415 1.00 85.50 473 LEU A CA 1
ATOM 3760 C C . LEU A 1 473 ? -0.828 22.094 12.198 1.00 85.50 473 LEU A C 1
ATOM 3762 O O . LEU A 1 473 ? 0.052 22.900 11.892 1.00 85.50 473 LEU A O 1
ATOM 3766 N N . ALA A 1 474 ? -1.027 20.978 11.495 1.00 82.81 474 ALA A N 1
ATOM 3767 C CA . ALA A 1 474 ? -0.202 20.588 10.357 1.00 82.81 474 ALA A CA 1
ATOM 3768 C C . ALA A 1 474 ? -0.182 21.617 9.209 1.00 82.81 474 ALA A C 1
ATOM 3770 O O . ALA A 1 474 ? 0.722 21.568 8.382 1.00 82.81 474 ALA A O 1
ATOM 3771 N N . GLU A 1 475 ? -1.114 22.569 9.152 1.00 72.56 475 GLU A N 1
ATOM 3772 C CA . GLU A 1 475 ? -1.167 23.606 8.108 1.00 72.56 475 GLU A CA 1
ATOM 3773 C C . GLU A 1 475 ? -0.499 24.938 8.526 1.00 72.56 475 GLU A C 1
ATOM 3775 O O . GLU A 1 475 ? -0.177 25.769 7.675 1.00 72.56 475 GLU A O 1
ATOM 3780 N N . GLU A 1 476 ? -0.209 25.143 9.817 1.00 64.81 476 GLU A N 1
ATOM 3781 C CA . GLU A 1 476 ? 0.259 26.426 10.359 1.00 64.81 476 GLU A CA 1
ATOM 3782 C C . GLU A 1 476 ? 1.789 26.522 10.465 1.00 64.81 476 GLU A C 1
ATOM 3784 O O . GLU A 1 476 ? 2.392 26.207 11.492 1.00 64.81 476 GLU A O 1
ATOM 3789 N N . GLY A 1 477 ? 2.451 27.012 9.413 1.00 62.19 477 GLY A N 1
ATOM 3790 C CA . GLY A 1 477 ? 3.888 27.332 9.467 1.00 62.19 477 GLY A CA 1
ATOM 3791 C C . GLY A 1 477 ? 4.815 26.116 9.613 1.00 62.19 477 GLY A C 1
ATOM 3792 O O . GLY A 1 477 ? 6.005 26.283 9.882 1.00 62.19 477 GLY A O 1
ATOM 3793 N N . THR A 1 478 ? 4.285 24.906 9.413 1.00 77.00 478 THR A N 1
ATOM 3794 C CA . THR A 1 478 ? 5.046 23.652 9.337 1.00 77.00 478 THR A CA 1
ATOM 3795 C C . THR A 1 478 ? 5.316 23.295 7.875 1.00 77.00 478 THR A C 1
ATOM 3797 O O . THR A 1 478 ? 4.548 23.675 6.988 1.00 77.00 478 THR A O 1
ATOM 3800 N N . LYS A 1 479 ? 6.412 22.587 7.589 1.00 87.19 479 LYS A N 1
ATOM 3801 C CA . LYS A 1 479 ? 6.756 22.169 6.224 1.00 87.19 479 LYS A CA 1
ATOM 3802 C C . LYS A 1 479 ? 6.718 20.654 6.093 1.00 87.19 479 LYS A C 1
ATOM 3804 O O . LYS A 1 479 ? 6.022 20.135 5.223 1.00 87.19 479 LYS A O 1
ATOM 3809 N N . GLU A 1 480 ? 7.434 19.940 6.953 1.00 88.62 480 GLU A N 1
ATOM 3810 C CA . GLU A 1 480 ? 7.485 18.478 6.916 1.00 88.62 480 GLU A CA 1
ATOM 3811 C C . GLU A 1 480 ? 6.171 17.860 7.404 1.00 88.62 480 GLU A C 1
ATOM 3813 O O . GLU A 1 480 ? 5.641 16.957 6.752 1.00 88.62 480 GLU A O 1
ATOM 3818 N N . LEU A 1 481 ? 5.594 18.380 8.494 1.00 88.56 481 LEU A N 1
ATOM 3819 C CA . LEU A 1 481 ? 4.289 17.918 8.977 1.00 88.56 481 LEU A CA 1
ATOM 3820 C C . LEU A 1 481 ? 3.168 18.221 7.964 1.00 88.56 481 LEU A C 1
ATOM 3822 O O . LEU A 1 481 ? 2.372 17.331 7.661 1.00 88.56 481 LEU A O 1
ATOM 3826 N N . ALA A 1 482 ? 3.166 19.410 7.351 1.00 89.12 482 ALA A N 1
ATOM 3827 C CA . ALA A 1 482 ? 2.252 19.766 6.262 1.00 89.12 482 ALA A CA 1
ATOM 3828 C C . ALA A 1 482 ? 2.355 18.812 5.059 1.00 89.12 482 ALA A C 1
ATOM 3830 O O . ALA A 1 482 ? 1.343 18.422 4.470 1.00 89.12 482 ALA A O 1
ATOM 3831 N N . HIS A 1 483 ? 3.571 18.394 4.685 1.00 88.75 483 HIS A N 1
ATOM 3832 C CA . HIS A 1 483 ? 3.768 17.406 3.622 1.00 88.75 483 HIS A CA 1
ATOM 3833 C C . HIS A 1 483 ? 3.158 16.045 3.972 1.00 88.75 483 HIS A C 1
ATOM 3835 O O . HIS A 1 483 ? 2.524 15.429 3.111 1.00 88.75 483 HIS A O 1
ATOM 3841 N N . ILE A 1 484 ? 3.329 15.580 5.215 1.00 90.69 484 ILE A N 1
ATOM 3842 C CA . ILE A 1 484 ? 2.710 14.337 5.697 1.00 90.69 484 ILE A CA 1
ATOM 3843 C C . ILE A 1 484 ? 1.190 14.480 5.670 1.00 90.69 484 ILE A C 1
ATOM 3845 O O . ILE A 1 484 ? 0.514 13.636 5.089 1.00 90.69 484 ILE A O 1
ATOM 3849 N N . LYS A 1 485 ? 0.650 15.568 6.221 1.00 91.44 485 LYS A N 1
ATOM 3850 C CA . LYS A 1 485 ? -0.792 15.826 6.254 1.00 91.44 485 LYS A CA 1
ATOM 3851 C C . LYS A 1 485 ? -1.404 15.836 4.859 1.00 91.44 485 LYS A C 1
ATOM 3853 O O . LYS A 1 485 ? -2.349 15.099 4.612 1.00 91.44 485 LYS A O 1
ATOM 3858 N N . LYS A 1 486 ? -0.803 16.553 3.907 1.00 90.69 486 LYS A N 1
ATOM 3859 C CA . LYS A 1 486 ? -1.257 16.563 2.509 1.00 90.69 486 LYS A CA 1
ATOM 3860 C C . LYS A 1 486 ? -1.285 15.163 1.894 1.00 90.69 486 LYS A C 1
ATOM 3862 O O . LYS A 1 486 ? -2.193 14.834 1.135 1.00 90.69 486 LYS A O 1
ATOM 3867 N N . PHE A 1 487 ? -0.282 14.343 2.196 1.00 91.44 487 PHE A N 1
ATOM 3868 C CA . PHE A 1 487 ? -0.234 12.960 1.740 1.00 91.44 487 PHE A CA 1
ATOM 3869 C C . PHE A 1 487 ? -1.362 12.115 2.359 1.00 91.44 487 PHE A C 1
ATOM 3871 O O . PHE A 1 487 ? -2.019 11.363 1.637 1.00 91.44 487 PHE A O 1
ATOM 3878 N N . ILE A 1 488 ? -1.630 12.279 3.659 1.00 94.50 488 ILE A N 1
ATOM 3879 C CA . ILE A 1 488 ? -2.751 11.633 4.358 1.00 94.50 488 ILE A CA 1
ATOM 3880 C C . ILE A 1 488 ? -4.094 12.073 3.775 1.00 94.50 488 ILE A C 1
ATOM 3882 O O . ILE A 1 488 ? -4.924 11.222 3.468 1.00 94.50 488 ILE A O 1
ATOM 3886 N N . ASP A 1 489 ? -4.282 13.366 3.526 1.00 93.00 489 ASP A N 1
ATOM 3887 C CA . ASP A 1 489 ? -5.511 13.902 2.937 1.00 93.00 489 ASP A CA 1
ATOM 3888 C C . ASP A 1 489 ? -5.803 13.269 1.584 1.00 93.00 489 ASP A C 1
ATOM 3890 O O . ASP A 1 489 ? -6.937 12.896 1.291 1.00 93.00 489 ASP A O 1
ATOM 3894 N N . GLN A 1 490 ? -4.764 13.086 0.768 1.00 92.25 490 GLN A N 1
ATOM 3895 C CA . GLN A 1 490 ? -4.884 12.381 -0.500 1.00 92.25 490 GLN A CA 1
ATOM 3896 C C . GLN A 1 490 ? -5.205 10.895 -0.292 1.00 92.25 490 GLN A C 1
ATOM 3898 O O . GLN A 1 490 ? -6.050 10.357 -1.005 1.00 92.25 490 GLN A O 1
ATOM 3903 N N . ALA A 1 491 ? -4.585 10.222 0.679 1.00 93.94 491 ALA A N 1
ATOM 3904 C CA . ALA A 1 491 ? -4.881 8.820 0.968 1.00 93.94 491 ALA A CA 1
ATOM 3905 C C . ALA A 1 491 ? -6.346 8.622 1.403 1.00 93.94 491 ALA A C 1
ATOM 3907 O O . ALA A 1 491 ? -7.021 7.721 0.907 1.00 93.94 491 ALA A O 1
ATOM 3908 N N . VAL A 1 492 ? -6.865 9.490 2.273 1.00 94.62 492 VAL A N 1
ATOM 3909 C CA . VAL A 1 492 ? -8.267 9.472 2.721 1.00 94.62 492 VAL A CA 1
ATOM 3910 C C . VAL A 1 492 ? -9.215 9.835 1.573 1.00 94.62 492 VAL A C 1
ATOM 3912 O O . VAL A 1 492 ? -10.224 9.166 1.374 1.00 94.62 492 VAL A O 1
ATOM 3915 N N . MET A 1 493 ? -8.872 10.839 0.762 1.00 92.19 493 MET A N 1
ATOM 3916 C CA . MET A 1 493 ? -9.676 11.274 -0.387 1.00 92.19 493 MET A CA 1
ATOM 3917 C C . MET A 1 493 ? -9.885 10.165 -1.424 1.00 92.19 493 MET A C 1
ATOM 3919 O O . MET A 1 493 ? -10.973 10.048 -1.985 1.00 92.19 493 MET A O 1
ATOM 3923 N N . TYR A 1 494 ? -8.848 9.373 -1.699 1.00 91.31 494 TYR A N 1
ATOM 3924 C CA . TYR A 1 494 ? -8.876 8.321 -2.717 1.00 91.31 494 TYR A CA 1
ATOM 3925 C C . TYR A 1 494 ? -9.201 6.926 -2.165 1.00 91.31 494 TYR A C 1
ATOM 3927 O O . TYR A 1 494 ? -9.066 5.943 -2.897 1.00 91.31 494 TYR A O 1
ATOM 3935 N N . SER A 1 495 ? -9.618 6.824 -0.902 1.00 93.94 495 SER A N 1
ATOM 3936 C CA . SER A 1 495 ? -10.036 5.564 -0.291 1.00 93.94 495 SER A CA 1
ATOM 3937 C C . SER A 1 495 ? -11.499 5.585 0.148 1.00 93.94 495 SER A C 1
ATOM 3939 O O . SER A 1 495 ? -12.095 6.613 0.470 1.00 93.94 495 SER A O 1
ATOM 3941 N N . ASP A 1 496 ? -12.082 4.395 0.156 1.00 95.25 496 ASP A N 1
ATOM 3942 C CA . ASP A 1 496 ? -13.418 4.114 0.667 1.00 95.25 496 ASP A CA 1
ATOM 3943 C C . ASP A 1 496 ? -13.392 3.720 2.147 1.00 95.25 496 ASP A C 1
ATOM 3945 O O . ASP A 1 496 ? -14.391 3.856 2.861 1.00 95.25 496 ASP A O 1
ATOM 3949 N N . GLY A 1 497 ? -12.229 3.263 2.613 1.00 97.00 497 GLY A N 1
ATOM 3950 C CA . GLY A 1 497 ? -11.937 2.989 4.008 1.00 97.00 497 GLY A CA 1
ATOM 3951 C C . GLY A 1 497 ? -10.438 3.007 4.304 1.00 97.00 497 GLY A C 1
ATOM 3952 O O . GLY A 1 497 ? -9.609 2.920 3.399 1.00 97.00 497 GLY A O 1
ATOM 3953 N N . ILE A 1 498 ? -10.089 3.090 5.583 1.00 98.00 498 ILE A N 1
ATOM 3954 C CA . ILE A 1 498 ? -8.718 2.963 6.083 1.00 98.00 498 ILE A CA 1
ATOM 3955 C C . ILE A 1 498 ? -8.589 1.688 6.919 1.00 98.00 498 ILE A C 1
ATOM 3957 O O . ILE A 1 498 ? -9.528 1.302 7.618 1.00 98.00 498 ILE A O 1
ATOM 3961 N N . PHE A 1 499 ? -7.424 1.049 6.881 1.00 97.81 499 PHE A N 1
ATOM 3962 C CA . PHE A 1 499 ? -7.118 -0.088 7.743 1.00 97.81 499 PHE A CA 1
ATOM 3963 C C . PHE A 1 499 ? -5.814 0.141 8.506 1.00 97.81 499 PHE A C 1
ATOM 3965 O O . PHE A 1 499 ? -4.783 0.397 7.894 1.00 97.81 499 PHE A O 1
ATOM 3972 N N . LEU A 1 500 ? -5.843 0.005 9.832 1.00 96.31 500 LEU A N 1
ATOM 3973 C CA . LEU A 1 500 ? -4.672 0.123 10.702 1.00 96.31 500 LEU A CA 1
ATOM 3974 C C . LEU A 1 500 ? -4.318 -1.244 11.290 1.00 96.31 500 LEU A C 1
ATOM 3976 O O . LEU A 1 500 ? -5.083 -1.815 12.068 1.00 96.31 500 LEU A O 1
ATOM 3980 N N . HIS A 1 501 ? -3.151 -1.768 10.928 1.00 92.06 501 HIS A N 1
ATOM 3981 C CA . HIS A 1 501 ? -2.722 -3.103 11.339 1.00 92.06 501 HIS A CA 1
ATOM 3982 C C . HIS A 1 501 ? -2.038 -3.126 12.722 1.00 92.06 501 HIS A C 1
ATOM 3984 O O . HIS A 1 501 ? -1.603 -2.094 13.247 1.00 92.06 501 HIS A O 1
ATOM 3990 N N . GLY A 1 502 ? -1.900 -4.328 13.295 1.00 90.56 502 GLY A N 1
ATOM 3991 C CA . GLY A 1 502 ? -1.218 -4.559 14.574 1.00 90.56 502 GLY A CA 1
ATOM 3992 C C . GLY A 1 502 ? 0.280 -4.226 14.551 1.00 90.56 502 GLY A C 1
ATOM 3993 O O . GLY A 1 502 ? 0.889 -4.039 13.495 1.00 90.56 502 GLY A O 1
ATOM 3994 N N . GLY A 1 503 ? 0.913 -4.115 15.718 1.00 87.88 503 GLY A N 1
ATOM 3995 C CA . GLY A 1 503 ? 2.342 -3.808 15.810 1.00 87.88 503 GLY A CA 1
ATOM 3996 C C . GLY A 1 503 ? 2.782 -3.359 17.197 1.00 87.88 503 GLY A C 1
ATOM 3997 O O . GLY A 1 503 ? 2.073 -3.578 18.173 1.00 87.88 503 GLY A O 1
ATOM 3998 N N . ALA A 1 504 ? 3.950 -2.716 17.258 1.00 85.44 504 ALA A N 1
ATOM 3999 C CA . ALA A 1 504 ? 4.524 -2.197 18.498 1.00 85.44 504 ALA A CA 1
AT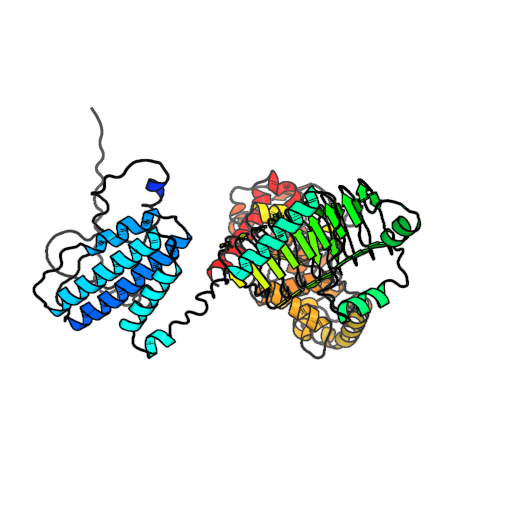OM 4000 C C . ALA A 1 504 ? 3.602 -1.183 19.197 1.00 85.44 504 ALA A C 1
ATOM 4002 O O . ALA A 1 504 ? 2.812 -0.501 18.550 1.00 85.44 504 ALA A O 1
ATOM 4003 N N . ASN A 1 505 ? 3.758 -1.056 20.510 1.00 88.06 505 ASN A N 1
ATOM 4004 C CA . ASN A 1 505 ? 2.970 -0.164 21.357 1.00 88.06 505 ASN A CA 1
ATOM 4005 C C . ASN A 1 505 ? 2.849 1.268 20.802 1.00 88.06 505 ASN A C 1
ATOM 4007 O O . ASN A 1 505 ? 3.800 1.817 20.243 1.00 88.06 505 ASN A O 1
ATOM 4011 N N . VAL A 1 506 ? 1.681 1.883 21.001 1.00 88.75 506 VAL A N 1
ATOM 4012 C CA . VAL A 1 506 ? 1.452 3.299 20.699 1.00 88.75 506 VAL A CA 1
ATOM 4013 C C . VAL A 1 506 ? 2.230 4.152 21.699 1.00 88.75 506 VAL A C 1
ATOM 4015 O O . VAL A 1 506 ? 2.182 3.915 22.912 1.00 88.75 506 VAL A O 1
ATOM 4018 N N . SER A 1 507 ? 2.940 5.162 21.193 1.00 87.81 507 SER A N 1
ATOM 4019 C CA . SER A 1 507 ? 3.704 6.093 22.026 1.00 87.81 507 SER A CA 1
ATOM 4020 C C . SER A 1 507 ? 2.803 6.830 23.021 1.00 87.81 507 SER A C 1
ATOM 4022 O O . SER A 1 507 ? 1.804 7.435 22.631 1.00 87.81 507 SER A O 1
ATOM 4024 N N . LYS A 1 508 ? 3.191 6.833 24.308 1.00 82.00 508 LYS A N 1
ATOM 4025 C CA . LYS A 1 508 ? 2.402 7.420 25.412 1.00 82.00 508 LYS A CA 1
ATOM 4026 C C . LYS A 1 508 ? 1.979 8.867 25.165 1.00 82.00 508 LYS A C 1
ATOM 4028 O O . LYS A 1 508 ? 0.865 9.254 25.487 1.00 82.00 508 LYS A O 1
ATOM 4033 N N . CYS A 1 509 ? 2.861 9.657 24.558 1.00 79.00 509 CYS A N 1
ATOM 4034 C CA . CYS A 1 509 ? 2.608 11.063 24.268 1.00 79.00 509 CYS A CA 1
ATOM 4035 C C . CYS A 1 509 ? 1.471 11.299 23.264 1.00 79.00 509 CYS A C 1
ATOM 4037 O O . CYS A 1 509 ? 1.029 12.425 23.154 1.00 79.00 509 CYS A O 1
ATOM 4039 N N . LEU A 1 510 ? 0.981 10.308 22.520 1.00 81.12 510 LEU A N 1
ATOM 4040 C CA . LEU A 1 510 ? -0.032 10.554 21.486 1.00 81.12 510 LEU A CA 1
ATOM 4041 C C . LEU A 1 510 ? -1.467 10.592 22.000 1.00 81.12 510 LEU A C 1
ATOM 4043 O O . LEU A 1 510 ? -2.334 11.197 21.368 1.00 81.12 510 LEU A O 1
ATOM 4047 N N . TYR A 1 511 ? -1.715 9.914 23.114 1.00 78.88 511 TYR A N 1
ATOM 4048 C CA . TYR A 1 511 ? -3.054 9.687 23.642 1.00 78.88 511 TYR A CA 1
ATOM 4049 C C . TYR A 1 511 ? -3.266 10.315 25.022 1.00 78.88 511 TYR A C 1
ATOM 4051 O O . TYR A 1 511 ? -4.382 10.264 25.524 1.00 78.88 511 TYR A O 1
ATOM 4059 N N . SER A 1 512 ? -2.239 10.936 25.618 1.00 72.75 512 SER A N 1
ATOM 4060 C CA . SER A 1 512 ? -2.409 11.790 26.799 1.00 72.75 512 SER A CA 1
ATOM 4061 C C . SER A 1 512 ? -3.320 12.973 26.464 1.00 72.75 512 SER A C 1
ATOM 4063 O O . SER A 1 512 ? -3.043 13.716 25.521 1.00 72.75 512 SER A O 1
ATOM 4065 N N . GLN A 1 513 ? -4.375 13.171 27.256 1.00 69.81 513 GLN A N 1
ATOM 4066 C CA . GLN A 1 513 ? -5.325 14.284 27.080 1.00 69.81 513 GLN A CA 1
ATOM 4067 C C . GLN A 1 513 ? -5.138 15.409 28.100 1.00 69.81 513 GLN A C 1
ATOM 4069 O O . GLN A 1 513 ? -5.725 16.482 27.968 1.00 69.81 513 GLN A O 1
ATOM 4074 N N . SER A 1 514 ? -4.316 15.164 29.120 1.00 68.62 514 SER A N 1
ATOM 4075 C CA . SER A 1 514 ? -3.984 16.115 30.175 1.00 68.62 514 SER A CA 1
ATOM 4076 C C . SER A 1 514 ? -2.640 16.802 29.876 1.00 68.62 514 SER A C 1
ATOM 4078 O O . SER A 1 514 ? -1.641 16.103 29.665 1.00 68.62 514 SER A O 1
ATOM 4080 N N . PRO A 1 515 ? -2.568 18.150 29.934 1.00 68.62 515 PRO A N 1
ATOM 4081 C CA . PRO A 1 515 ? -1.308 18.891 29.838 1.00 68.62 515 PRO A CA 1
ATOM 4082 C C . PRO A 1 515 ? -0.263 18.474 30.881 1.00 68.62 515 PRO A C 1
ATOM 4084 O O . PRO A 1 515 ? 0.932 18.597 30.630 1.00 68.62 515 PRO A O 1
ATOM 4087 N N . GLN A 1 516 ? -0.697 17.973 32.044 1.00 67.06 516 GLN A N 1
ATOM 4088 C CA . GLN A 1 516 ? 0.176 17.502 33.124 1.00 67.06 516 GLN A CA 1
ATOM 4089 C C . GLN A 1 516 ? 0.844 16.158 32.791 1.00 67.06 516 GLN A C 1
ATOM 4091 O O . GLN A 1 516 ? 1.950 15.889 33.251 1.00 67.06 516 GLN A O 1
ATOM 4096 N N . ASN A 1 517 ? 0.202 15.342 31.950 1.00 67.81 517 ASN A N 1
ATOM 4097 C CA . ASN A 1 517 ? 0.722 14.058 31.470 1.00 67.81 517 ASN A CA 1
ATOM 4098 C C . ASN A 1 517 ? 1.501 14.193 30.149 1.00 67.81 517 ASN A C 1
ATOM 4100 O O . ASN A 1 517 ? 1.878 13.189 29.531 1.00 67.81 517 ASN A O 1
ATOM 4104 N N . PHE A 1 518 ? 1.729 15.429 29.694 1.00 75.06 518 PHE A N 1
ATOM 4105 C CA . PHE A 1 518 ? 2.541 15.719 28.526 1.00 75.06 518 PHE A CA 1
ATOM 4106 C C . PHE A 1 518 ? 4.025 15.522 28.842 1.00 75.06 518 PHE A C 1
ATOM 4108 O O . PHE A 1 518 ? 4.564 16.140 29.757 1.00 75.06 518 PHE A O 1
ATOM 4115 N N . ASN A 1 519 ? 4.706 14.684 28.058 1.00 77.56 519 ASN A N 1
ATOM 4116 C CA . ASN A 1 519 ? 6.148 14.494 28.171 1.00 77.56 519 ASN A CA 1
ATOM 4117 C C . ASN A 1 519 ? 6.858 15.049 26.915 1.00 77.56 519 ASN A C 1
ATOM 4119 O O . ASN A 1 519 ? 6.799 14.400 25.862 1.00 77.56 519 ASN A O 1
ATOM 4123 N N . PRO A 1 520 ? 7.556 16.198 27.033 1.00 74.38 520 PRO A N 1
ATOM 4124 C CA . PRO A 1 520 ? 8.348 16.818 25.966 1.00 74.38 520 PRO A CA 1
ATOM 4125 C C . PRO A 1 520 ? 9.320 15.866 25.260 1.00 74.38 520 PRO A C 1
ATOM 4127 O O . PRO A 1 520 ? 9.392 15.821 24.031 1.00 74.38 520 PRO A O 1
ATOM 4130 N N . GLU A 1 521 ? 10.031 15.055 26.043 1.00 75.25 521 GLU A N 1
ATOM 4131 C CA . GLU A 1 521 ? 11.065 14.139 25.559 1.00 75.25 521 GLU A CA 1
ATOM 4132 C C . GLU A 1 521 ? 10.470 13.030 24.689 1.00 75.25 521 GLU A C 1
ATOM 4134 O O . GLU A 1 521 ? 11.013 12.681 23.642 1.00 75.25 521 GLU A O 1
ATOM 4139 N N . ASN A 1 522 ? 9.295 12.525 25.066 1.00 77.94 522 ASN A N 1
ATOM 4140 C CA . ASN A 1 522 ? 8.588 11.528 24.266 1.00 77.94 522 ASN A CA 1
ATOM 4141 C C . ASN A 1 522 ? 7.970 12.145 23.002 1.00 77.94 522 ASN A C 1
ATOM 4143 O O . ASN A 1 522 ? 7.870 11.478 21.974 1.00 77.94 522 ASN A O 1
ATOM 4147 N N . PHE A 1 523 ? 7.552 13.412 23.055 1.00 81.00 523 PHE A N 1
ATOM 4148 C CA . PHE A 1 523 ? 6.920 14.105 21.931 1.00 81.00 523 PHE A CA 1
ATOM 4149 C C . PHE A 1 523 ? 7.885 14.322 20.756 1.00 81.00 523 PHE A C 1
ATOM 4151 O O . PHE A 1 523 ? 7.548 14.041 19.606 1.00 81.00 523 PHE A O 1
ATOM 4158 N N . ARG A 1 524 ? 9.138 14.705 21.028 1.00 74.31 524 ARG A N 1
ATOM 4159 C CA . ARG A 1 524 ? 10.177 14.823 19.985 1.00 74.31 524 ARG A CA 1
ATOM 4160 C C . ARG A 1 524 ? 10.637 13.481 19.402 1.00 74.31 524 ARG A C 1
ATOM 4162 O O . ARG A 1 524 ? 11.465 13.439 18.490 1.00 74.31 524 ARG A O 1
ATOM 4169 N N . HIS A 1 525 ? 10.175 12.359 19.945 1.00 77.19 525 HIS A N 1
ATOM 4170 C CA . HIS A 1 525 ? 10.551 11.010 19.516 1.00 77.19 525 HIS A CA 1
ATOM 4171 C C . HIS A 1 525 ? 9.374 10.208 18.960 1.00 77.19 525 HIS A C 1
ATOM 4173 O O . HIS A 1 525 ? 9.510 9.003 18.752 1.00 77.19 525 HIS A O 1
ATOM 4179 N N . ILE A 1 526 ? 8.255 10.876 18.656 1.00 84.25 526 ILE A N 1
ATOM 4180 C CA . ILE A 1 526 ? 7.134 10.251 17.954 1.00 84.25 526 ILE A CA 1
ATOM 4181 C C . ILE A 1 526 ? 7.646 9.625 16.650 1.00 84.25 526 ILE A C 1
ATOM 4183 O O . ILE A 1 526 ? 8.303 10.274 15.830 1.00 84.25 526 ILE A O 1
ATOM 4187 N N . SER A 1 527 ? 7.346 8.340 16.465 1.00 85.50 527 SER A N 1
ATOM 4188 C CA . SER A 1 527 ? 7.739 7.612 15.262 1.00 85.50 527 SER A CA 1
ATOM 4189 C C . SER A 1 527 ? 6.924 8.066 14.044 1.00 85.50 527 SER A C 1
ATOM 4191 O O . SER A 1 527 ? 5.796 8.545 14.158 1.00 85.50 527 SER A O 1
ATOM 4193 N N . LYS A 1 528 ? 7.442 7.863 12.827 1.00 85.56 528 LYS A N 1
ATOM 4194 C CA . LYS A 1 528 ? 6.647 8.150 11.619 1.00 85.56 528 LYS A CA 1
ATOM 4195 C C . LYS A 1 528 ? 5.388 7.294 11.522 1.00 85.56 528 LYS A C 1
ATOM 4197 O O . LYS A 1 528 ? 4.364 7.779 11.052 1.00 85.56 528 LYS A O 1
ATOM 4202 N N . ARG A 1 529 ? 5.451 6.044 11.991 1.00 88.50 529 ARG A N 1
ATOM 4203 C CA . ARG A 1 529 ? 4.286 5.160 12.062 1.00 88.50 529 ARG A CA 1
ATOM 4204 C C . ARG A 1 529 ? 3.208 5.730 12.978 1.00 88.50 529 ARG A C 1
ATOM 4206 O O . ARG A 1 529 ? 2.044 5.753 12.599 1.00 88.50 529 ARG A O 1
ATOM 4213 N N . ASP A 1 530 ? 3.596 6.207 14.155 1.00 90.44 530 ASP A N 1
ATOM 4214 C CA . ASP A 1 530 ? 2.699 6.890 15.087 1.00 90.44 530 ASP A CA 1
ATOM 4215 C C . ASP A 1 530 ? 2.018 8.103 14.448 1.00 90.44 530 ASP A C 1
ATOM 4217 O O . ASP A 1 530 ? 0.795 8.211 14.509 1.00 90.44 530 ASP A O 1
ATOM 4221 N N . LEU A 1 531 ? 2.794 8.968 13.784 1.00 90.81 531 LEU A N 1
ATOM 4222 C CA . LEU A 1 531 ? 2.244 10.127 13.079 1.00 90.81 531 LEU A CA 1
ATOM 4223 C C . LEU A 1 531 ? 1.287 9.712 11.966 1.00 90.81 531 LEU A C 1
ATOM 4225 O O . LEU A 1 531 ? 0.191 10.240 11.884 1.00 90.81 531 LEU A O 1
ATOM 4229 N N . ILE A 1 532 ? 1.676 8.780 11.101 1.00 92.81 532 ILE A N 1
ATOM 4230 C CA . ILE A 1 532 ? 0.877 8.424 9.925 1.00 92.81 532 ILE A CA 1
ATOM 4231 C C . ILE A 1 532 ? -0.385 7.670 10.307 1.00 92.81 532 ILE A C 1
ATOM 4233 O O . ILE A 1 532 ? -1.449 8.048 9.833 1.00 92.81 532 ILE A O 1
ATOM 4237 N N . ASP A 1 533 ? -0.300 6.656 11.171 1.00 94.06 533 ASP A N 1
ATOM 4238 C CA . ASP A 1 533 ? -1.492 5.927 11.613 1.00 94.06 533 ASP A CA 1
ATOM 4239 C C . ASP A 1 533 ? -2.439 6.858 12.386 1.00 94.06 533 ASP A C 1
ATOM 4241 O O . ASP A 1 533 ? -3.651 6.810 12.177 1.00 94.06 533 ASP A O 1
ATOM 4245 N N . GLY A 1 534 ? -1.894 7.739 13.234 1.00 94.44 534 GLY A N 1
ATOM 4246 C CA . GLY A 1 534 ? -2.672 8.716 13.990 1.00 94.44 534 GLY A CA 1
ATOM 4247 C C . GLY A 1 534 ? -3.345 9.760 13.098 1.00 94.44 534 GLY A C 1
ATOM 4248 O O . GLY A 1 534 ? -4.558 9.940 13.176 1.00 94.44 534 GLY A O 1
ATOM 4249 N N . LEU A 1 535 ? -2.588 10.430 12.224 1.00 94.88 535 LEU A N 1
ATOM 4250 C CA . LEU A 1 535 ? -3.128 11.431 11.297 1.00 94.88 535 LEU A CA 1
ATOM 4251 C C . LEU A 1 535 ? -4.134 10.799 10.327 1.00 94.88 535 LEU A C 1
ATOM 4253 O O . LEU A 1 535 ? -5.173 11.395 10.061 1.00 94.88 535 LEU A O 1
ATOM 4257 N N . LEU A 1 536 ? -3.876 9.576 9.843 1.00 96.75 536 LEU A N 1
ATOM 4258 C CA . LEU A 1 536 ? -4.821 8.839 9.001 1.00 96.75 536 LEU A CA 1
ATOM 4259 C C . LEU A 1 536 ? -6.128 8.552 9.745 1.00 96.75 536 LEU A C 1
ATOM 4261 O O . LEU A 1 536 ? -7.200 8.787 9.193 1.00 96.75 536 LEU A O 1
ATOM 4265 N N . ALA A 1 537 ? -6.049 8.087 10.996 1.00 96.75 537 ALA A N 1
ATOM 4266 C CA . ALA A 1 537 ? -7.217 7.871 11.847 1.00 96.75 537 ALA A CA 1
ATOM 4267 C C . ALA A 1 537 ? -7.995 9.169 12.106 1.00 96.75 537 ALA A C 1
ATOM 4269 O O . ALA A 1 537 ? -9.218 9.182 11.964 1.00 96.75 537 ALA A O 1
ATOM 4270 N N . ALA A 1 538 ? -7.303 10.254 12.462 1.00 95.50 538 ALA A N 1
ATOM 4271 C CA . ALA A 1 538 ? -7.917 11.548 12.747 1.00 95.50 538 ALA A CA 1
ATOM 4272 C C . ALA A 1 538 ? -8.610 12.136 11.515 1.00 95.50 538 ALA A C 1
ATOM 4274 O O . ALA A 1 538 ? -9.758 12.577 11.598 1.00 95.50 538 ALA A O 1
ATOM 4275 N N . GLU A 1 539 ? -7.955 12.089 10.357 1.00 96.12 539 GLU A N 1
ATOM 4276 C CA . GLU A 1 539 ? -8.529 12.598 9.117 1.00 96.12 539 GLU A CA 1
ATOM 4277 C C . GLU A 1 539 ? -9.691 11.720 8.624 1.00 96.12 539 GLU A C 1
ATOM 4279 O O . GLU A 1 539 ? -10.723 12.240 8.196 1.00 96.12 539 GLU A O 1
ATOM 4284 N N . ALA A 1 540 ? -9.597 10.392 8.759 1.00 95.94 540 ALA A N 1
ATOM 4285 C CA . ALA A 1 540 ? -10.710 9.499 8.444 1.00 95.94 540 ALA A CA 1
ATOM 4286 C C . ALA A 1 540 ? -11.922 9.740 9.356 1.00 95.94 540 ALA A C 1
ATOM 4288 O O . ALA A 1 540 ? -13.049 9.806 8.859 1.00 95.94 540 ALA A O 1
ATOM 4289 N N . ALA A 1 541 ? -11.704 9.932 10.661 1.00 94.75 541 ALA A N 1
ATOM 4290 C CA . ALA A 1 541 ? -12.762 10.271 11.610 1.00 94.75 541 ALA A CA 1
ATOM 4291 C C . ALA A 1 541 ? -13.436 11.600 11.235 1.00 94.75 541 ALA A C 1
ATOM 4293 O O . ALA A 1 541 ? -14.663 11.657 11.111 1.00 94.75 541 ALA A O 1
ATOM 4294 N N . LYS A 1 542 ? -12.637 12.637 10.945 1.00 93.38 542 LYS A N 1
ATOM 4295 C CA . LYS A 1 542 ? -13.106 13.956 10.493 1.00 93.38 542 LYS A CA 1
ATOM 4296 C C . LYS A 1 542 ? -13.952 13.872 9.218 1.00 93.38 542 LYS A C 1
ATOM 4298 O O . LYS A 1 542 ? -14.994 14.516 9.130 1.00 93.38 542 LYS A O 1
ATOM 4303 N N . GLN A 1 543 ? -13.537 13.067 8.238 1.00 92.38 543 GLN A N 1
ATOM 4304 C CA . GLN A 1 543 ? -14.237 12.915 6.953 1.00 92.38 543 GLN A CA 1
ATOM 4305 C C . GLN A 1 543 ? -15.327 11.827 6.949 1.00 92.38 543 GLN A C 1
ATOM 4307 O O . GLN A 1 543 ? -15.929 11.545 5.902 1.00 92.38 543 GLN A O 1
ATOM 4312 N N . GLY A 1 544 ? -15.566 11.171 8.089 1.00 92.62 544 GLY A N 1
ATOM 4313 C CA . GLY A 1 544 ? -16.494 10.047 8.199 1.00 92.62 544 GLY A CA 1
ATOM 4314 C C . GLY A 1 544 ? -16.153 8.875 7.270 1.00 92.62 544 GLY A C 1
ATOM 4315 O O . GLY A 1 544 ? -17.059 8.204 6.769 1.00 92.62 544 GLY A O 1
ATOM 4316 N N . VAL A 1 545 ? -14.867 8.664 6.984 1.00 94.75 545 VAL A N 1
ATOM 4317 C CA . VAL A 1 545 ? -14.366 7.497 6.247 1.00 94.75 545 VAL A CA 1
ATOM 4318 C C . VAL A 1 545 ? -14.411 6.277 7.158 1.00 94.75 545 VAL A C 1
ATOM 4320 O O . VAL A 1 545 ? -14.185 6.374 8.363 1.00 94.75 545 VAL A O 1
ATOM 4323 N N . LYS A 1 546 ? -14.751 5.118 6.586 1.00 96.00 546 LYS A N 1
ATOM 4324 C CA . LYS A 1 546 ? -14.816 3.863 7.336 1.00 96.00 546 LYS A CA 1
ATOM 4325 C C . LYS A 1 546 ? -13.419 3.453 7.778 1.00 96.00 546 LYS A C 1
ATOM 4327 O O . LYS A 1 546 ? -12.499 3.470 6.970 1.00 96.00 546 LYS A O 1
ATOM 4332 N N . ALA A 1 547 ? -13.264 3.060 9.032 1.00 98.12 547 ALA A N 1
ATOM 4333 C CA . ALA A 1 547 ? -11.986 2.655 9.587 1.00 98.12 547 ALA A CA 1
ATOM 4334 C C . ALA A 1 547 ? -12.091 1.280 10.240 1.00 98.12 547 ALA A C 1
ATOM 4336 O O . ALA A 1 547 ? -13.034 1.011 10.989 1.00 98.12 547 ALA A O 1
ATOM 4337 N N . MET A 1 548 ? -11.096 0.438 9.978 1.00 98.31 548 MET A N 1
ATOM 4338 C CA . MET A 1 548 ? -10.870 -0.782 10.738 1.00 98.31 548 MET A CA 1
ATOM 4339 C C . MET A 1 548 ? -9.488 -0.773 11.376 1.00 98.31 548 MET A C 1
ATOM 4341 O O . MET A 1 548 ? -8.511 -0.360 10.755 1.00 98.31 548 MET A O 1
ATOM 4345 N N . GLY A 1 549 ? -9.409 -1.209 12.630 1.00 97.75 549 GLY A N 1
ATOM 4346 C CA . GLY A 1 549 ? -8.158 -1.284 13.377 1.00 97.75 549 GLY A CA 1
ATOM 4347 C C . GLY A 1 549 ? -7.993 -2.636 14.049 1.00 97.75 549 GLY A C 1
ATOM 4348 O O . GLY A 1 549 ? -8.927 -3.129 14.671 1.00 97.75 549 GLY A O 1
ATOM 4349 N N . VAL A 1 550 ? -6.802 -3.218 13.957 1.00 97.06 550 VAL A N 1
ATOM 4350 C CA . VAL A 1 550 ? -6.463 -4.485 14.620 1.00 97.06 550 VAL A CA 1
ATOM 4351 C C . VAL A 1 550 ? -5.317 -4.272 15.601 1.00 97.06 550 VAL A C 1
ATOM 4353 O O . VAL A 1 550 ? -4.314 -3.642 15.260 1.00 97.06 550 VAL A O 1
ATOM 4356 N N . CYS A 1 551 ? -5.455 -4.804 16.816 1.00 95.56 551 CYS A N 1
ATOM 4357 C CA . CYS A 1 551 ? -4.500 -4.712 17.915 1.00 95.56 551 CYS A CA 1
ATOM 4358 C C . CYS A 1 551 ? -4.072 -3.253 18.161 1.00 95.56 551 CYS A C 1
ATOM 4360 O O . CYS A 1 551 ? -4.866 -2.440 18.635 1.00 95.56 551 CYS A O 1
ATOM 4362 N N . ARG A 1 552 ? -2.859 -2.870 17.757 1.00 94.38 552 ARG A N 1
ATOM 4363 C CA . ARG A 1 552 ? -2.382 -1.480 17.782 1.00 94.38 552 ARG A CA 1
ATOM 4364 C C . ARG A 1 552 ? -3.319 -0.508 17.047 1.00 94.38 552 ARG A C 1
ATOM 4366 O O . ARG A 1 552 ? -3.543 0.606 17.512 1.00 94.38 552 ARG A O 1
ATOM 4373 N N . GLY A 1 553 ? -3.882 -0.909 15.908 1.00 96.31 553 GLY A N 1
ATOM 4374 C CA . GLY A 1 553 ? -4.831 -0.084 15.158 1.00 96.31 553 GLY A CA 1
ATOM 4375 C C . GLY A 1 553 ? -6.114 0.213 15.940 1.00 96.31 553 GLY A C 1
ATOM 4376 O O . GLY A 1 553 ? -6.636 1.321 15.855 1.00 96.31 553 GLY A O 1
ATOM 4377 N N . CYS A 1 554 ? -6.586 -0.739 16.751 1.00 97.62 554 CYS A N 1
ATOM 4378 C CA . CYS A 1 554 ? -7.721 -0.546 17.656 1.00 97.62 554 CYS A CA 1
ATOM 4379 C C . CYS A 1 554 ? -7.416 0.520 18.713 1.00 97.62 554 CYS A C 1
ATOM 4381 O O . CYS A 1 554 ? -8.206 1.440 18.911 1.00 97.62 554 CYS A O 1
ATOM 4383 N N . GLN A 1 555 ? -6.232 0.450 19.320 1.00 95.81 555 GLN A N 1
ATOM 4384 C CA . GLN A 1 555 ? -5.763 1.429 20.304 1.00 95.81 555 GLN A CA 1
ATOM 4385 C C . GLN A 1 555 ? -5.651 2.833 19.693 1.00 95.81 555 GLN A C 1
ATOM 4387 O O . GLN A 1 555 ? -6.094 3.812 20.288 1.00 95.81 555 GLN A O 1
ATOM 4392 N N . MET A 1 556 ? -5.115 2.939 18.473 1.00 95.88 556 MET A N 1
ATOM 4393 C CA . MET A 1 556 ? -5.004 4.217 17.767 1.00 95.88 556 MET A CA 1
ATOM 4394 C C . MET A 1 556 ? -6.377 4.844 17.485 1.00 95.88 556 MET A C 1
ATOM 4396 O O . MET A 1 556 ? -6.577 6.037 17.715 1.00 95.88 556 MET A O 1
ATOM 4400 N N . LEU A 1 557 ? -7.345 4.041 17.026 1.00 97.12 557 LEU A N 1
ATOM 4401 C CA . LEU A 1 557 ? -8.710 4.516 16.794 1.00 97.12 557 LEU A CA 1
ATOM 4402 C C . LEU A 1 557 ? -9.387 4.935 18.101 1.00 97.12 557 LEU A C 1
ATOM 4404 O O . LEU A 1 557 ? -10.029 5.982 18.123 1.00 97.12 557 LEU A O 1
ATOM 4408 N N . TRP A 1 558 ? -9.193 4.191 19.190 1.00 95.88 558 TRP A N 1
ATOM 4409 C CA . TRP A 1 558 ? -9.666 4.576 20.522 1.00 95.88 558 TRP A CA 1
ATOM 4410 C C . TRP A 1 558 ? -9.123 5.943 20.955 1.00 95.88 558 TRP A C 1
ATOM 4412 O O . TRP A 1 558 ? -9.903 6.820 21.329 1.00 95.88 558 TRP A O 1
ATOM 4422 N N . ALA A 1 559 ? -7.811 6.158 20.810 1.00 93.56 559 ALA A N 1
ATOM 4423 C CA . ALA A 1 559 ? -7.141 7.408 21.168 1.00 93.56 559 ALA A CA 1
ATOM 4424 C C . ALA A 1 559 ? -7.623 8.621 20.356 1.00 93.56 559 ALA A C 1
ATOM 4426 O O . ALA A 1 559 ? -7.831 9.711 20.894 1.00 93.56 559 ALA A O 1
ATOM 4427 N N . VAL A 1 560 ? -7.836 8.450 19.049 1.00 93.81 560 VAL A N 1
ATOM 4428 C CA . VAL A 1 560 ? -8.372 9.516 18.185 1.00 93.81 560 VAL A CA 1
ATOM 4429 C C . VAL A 1 560 ? -9.810 9.888 18.553 1.00 93.81 560 VAL A C 1
ATOM 4431 O O . VAL A 1 560 ? -10.194 11.045 18.410 1.00 93.81 560 VAL A O 1
ATOM 4434 N N . HIS A 1 561 ? -10.588 8.940 19.075 1.00 93.94 561 HIS A N 1
ATOM 4435 C CA . HIS A 1 561 ? -11.975 9.159 19.493 1.00 93.94 561 HIS A CA 1
ATOM 4436 C C . HIS A 1 561 ? -12.112 9.557 20.973 1.00 93.94 561 HIS A C 1
ATOM 4438 O O . HIS A 1 561 ? -13.199 9.445 21.536 1.00 93.94 561 HIS A O 1
ATOM 4444 N N . GLY A 1 562 ? -11.033 10.037 21.600 1.00 90.56 562 GLY A N 1
ATOM 4445 C CA . GLY A 1 562 ? -11.063 10.585 22.959 1.00 90.56 562 GLY A CA 1
ATOM 4446 C C . GLY A 1 562 ? -10.848 9.563 24.075 1.00 90.56 562 GLY A C 1
ATOM 4447 O O . GLY A 1 562 ? -10.982 9.904 25.242 1.00 90.56 562 GLY A O 1
ATOM 4448 N N . GLY A 1 563 ? -10.468 8.327 23.766 1.00 91.62 563 GLY A N 1
ATOM 4449 C CA . GLY A 1 563 ? -10.032 7.379 24.788 1.00 91.62 563 GLY A CA 1
ATOM 4450 C C . GLY A 1 563 ? -8.552 7.531 25.171 1.00 91.62 563 GLY A C 1
ATOM 4451 O O . GLY A 1 563 ? -7.768 8.112 24.421 1.00 91.62 563 GLY A O 1
ATOM 4452 N N . GLU A 1 564 ? -8.140 6.974 26.311 1.00 90.81 564 GLU A N 1
ATOM 4453 C CA . GLU A 1 564 ? -6.720 6.772 26.648 1.00 90.81 564 GLU A CA 1
ATOM 4454 C C . GLU A 1 564 ? -6.318 5.293 26.534 1.00 90.81 564 GLU A C 1
ATOM 4456 O O . GLU A 1 564 ? -7.158 4.396 26.434 1.00 90.81 564 GLU A O 1
ATOM 4461 N N . ILE A 1 565 ? -5.010 5.029 26.514 1.00 91.88 565 ILE A N 1
ATOM 4462 C CA . ILE A 1 565 ? -4.431 3.684 26.422 1.00 91.88 565 ILE A CA 1
ATOM 4463 C C . ILE A 1 565 ? -3.633 3.408 27.698 1.00 91.88 565 ILE A C 1
ATOM 4465 O O . ILE A 1 565 ? -2.780 4.207 28.092 1.00 91.88 565 ILE A O 1
ATOM 4469 N N . LYS A 1 566 ? -3.827 2.237 28.304 1.00 89.25 566 LYS A N 1
ATOM 4470 C CA . LYS A 1 566 ? -3.024 1.784 29.447 1.00 89.25 566 LYS A CA 1
ATOM 4471 C C . LYS A 1 566 ? -2.340 0.450 29.179 1.00 89.25 566 LYS A C 1
ATOM 4473 O O . LYS A 1 566 ? -2.698 -0.281 28.258 1.00 89.25 566 LYS A O 1
ATOM 4478 N N . THR A 1 567 ? -1.322 0.140 29.972 1.00 87.94 567 THR A N 1
ATOM 4479 C CA . THR A 1 567 ? -0.718 -1.199 29.995 1.00 87.94 567 THR A CA 1
ATOM 4480 C C . THR A 1 567 ? -1.720 -2.184 30.604 1.00 87.94 567 THR A C 1
ATOM 4482 O O . THR A 1 567 ? -2.503 -1.807 31.475 1.00 87.94 567 THR A O 1
ATOM 4485 N N . VAL A 1 568 ? -1.718 -3.436 30.150 1.00 85.12 568 VAL A N 1
ATOM 4486 C CA . VAL A 1 568 ? -2.549 -4.487 30.751 1.00 85.12 568 VAL A CA 1
ATOM 4487 C C . VAL A 1 568 ? -2.013 -4.871 32.139 1.00 85.12 568 VAL A C 1
ATOM 4489 O O . VAL A 1 568 ? -0.828 -5.172 32.289 1.00 85.12 568 VAL A O 1
ATOM 4492 N N . ASP A 1 569 ? -2.891 -4.875 33.145 1.00 73.12 569 ASP A N 1
ATOM 4493 C CA . ASP A 1 569 ? -2.559 -5.206 34.535 1.00 73.12 569 ASP A CA 1
ATOM 4494 C C . ASP A 1 569 ? -2.258 -6.715 34.709 1.00 73.12 569 ASP A C 1
ATOM 4496 O O . ASP A 1 569 ? -2.926 -7.566 34.120 1.00 73.12 569 ASP A O 1
ATOM 4500 N N . GLY A 1 570 ? -1.263 -7.067 35.538 1.00 56.81 570 GLY A N 1
ATOM 4501 C CA . GLY A 1 570 ? -1.042 -8.446 36.017 1.00 56.81 570 GLY A CA 1
ATOM 4502 C C . GLY A 1 570 ? -0.440 -9.452 35.025 1.00 56.81 570 GLY A C 1
ATOM 4503 O O . GLY A 1 570 ? -0.468 -10.655 35.272 1.00 56.81 570 GLY A O 1
ATOM 4504 N N . ALA A 1 571 ? 0.110 -9.003 33.904 1.00 50.53 571 ALA A N 1
ATOM 4505 C CA . ALA A 1 571 ? 0.597 -9.914 32.882 1.00 50.53 571 ALA A CA 1
ATOM 4506 C C . ALA A 1 571 ? 2.026 -10.446 33.115 1.00 50.53 571 ALA A C 1
ATOM 4508 O O . ALA A 1 571 ? 2.953 -9.685 33.399 1.00 50.53 571 ALA A O 1
ATOM 4509 N N . ILE A 1 572 ? 2.241 -11.743 32.871 1.00 45.91 572 ILE A N 1
ATOM 4510 C CA . ILE A 1 572 ? 3.585 -12.324 32.722 1.00 45.91 572 ILE A CA 1
ATOM 4511 C C . ILE A 1 572 ? 4.217 -11.675 31.478 1.00 45.91 572 ILE A C 1
ATOM 4513 O O . ILE A 1 572 ? 3.645 -11.727 30.393 1.00 45.91 572 ILE A O 1
ATOM 4517 N N . HIS A 1 573 ? 5.346 -10.981 31.645 1.00 53.72 573 HIS A N 1
ATOM 4518 C CA . HIS A 1 573 ? 5.943 -10.086 30.634 1.00 53.72 573 HIS A CA 1
ATOM 4519 C C . HIS A 1 573 ? 5.078 -8.881 30.191 1.00 53.72 573 HIS A C 1
ATOM 4521 O O . HIS A 1 573 ? 5.389 -8.252 29.182 1.00 53.72 573 HIS A O 1
ATOM 4527 N N . GLY A 1 574 ? 4.022 -8.508 30.925 1.00 61.53 574 GLY A N 1
ATOM 4528 C CA . GLY A 1 574 ? 3.304 -7.245 30.693 1.00 61.53 574 GLY A CA 1
ATOM 4529 C C . GLY A 1 574 ? 2.287 -7.210 29.532 1.00 61.53 574 GLY A C 1
ATOM 4530 O O . GLY A 1 574 ? 1.972 -6.114 29.080 1.00 61.53 574 GLY A O 1
ATOM 4531 N N . GLY A 1 575 ? 1.763 -8.350 29.044 1.00 78.69 575 GLY A N 1
ATOM 4532 C CA . GLY A 1 575 ? 0.612 -8.402 28.118 1.00 78.69 575 GLY A CA 1
ATOM 4533 C C . GLY A 1 575 ? -0.296 -9.651 28.159 1.00 78.69 575 GLY A C 1
ATOM 4534 O O . GLY A 1 575 ? -0.063 -10.595 28.909 1.00 78.69 575 GLY A O 1
ATOM 4535 N N . GLN A 1 576 ? -1.346 -9.671 27.331 1.00 83.12 576 GLN A N 1
ATOM 4536 C CA . GLN A 1 576 ? -2.181 -10.855 27.082 1.00 83.12 576 GLN A CA 1
ATOM 4537 C C . GLN A 1 576 ? -1.762 -11.552 25.783 1.00 83.12 576 GLN A C 1
ATOM 4539 O O . GLN A 1 576 ? -1.700 -10.918 24.725 1.00 83.12 576 GLN A O 1
ATOM 4544 N N . TYR A 1 577 ? -1.543 -12.867 25.872 1.00 87.62 577 TYR A N 1
ATOM 4545 C CA . TYR A 1 577 ? -1.008 -13.690 24.788 1.00 87.62 577 TYR A CA 1
ATOM 4546 C C . TYR A 1 577 ? -1.802 -14.987 24.602 1.00 87.62 577 TYR A C 1
ATOM 4548 O O . TYR A 1 577 ? -2.281 -15.560 25.581 1.00 87.62 577 TYR A O 1
ATOM 4556 N N . GLY A 1 578 ? -1.890 -15.458 23.358 1.00 90.31 578 GLY A N 1
ATOM 4557 C CA . GLY A 1 578 ? -2.515 -16.728 22.995 1.00 90.31 578 GLY A CA 1
ATOM 4558 C C . GLY A 1 578 ? -4.017 -16.640 22.740 1.00 90.31 578 GLY A C 1
ATOM 4559 O O . GLY A 1 578 ? -4.608 -15.555 22.690 1.00 90.31 578 GLY A O 1
ATOM 4560 N N . ASP A 1 579 ? -4.616 -17.812 22.558 1.00 93.12 579 ASP A N 1
ATOM 4561 C CA . ASP A 1 579 ? -6.022 -17.972 22.197 1.00 93.12 579 ASP A CA 1
ATOM 4562 C C . ASP A 1 579 ? -6.933 -17.655 23.382 1.00 93.12 579 ASP A C 1
ATOM 4564 O O . ASP A 1 579 ? -6.721 -18.119 24.504 1.00 93.12 579 ASP A O 1
ATOM 4568 N N . GLN A 1 580 ? -7.975 -16.869 23.125 1.00 93.62 580 GLN A N 1
ATOM 4569 C CA . GLN A 1 580 ? -8.950 -16.471 24.133 1.00 93.62 580 GLN A CA 1
ATOM 4570 C C . GLN A 1 580 ? -10.362 -16.773 23.656 1.00 93.62 580 GLN A C 1
ATOM 4572 O O . GLN A 1 580 ? -10.714 -16.481 22.513 1.00 93.62 580 GLN A O 1
ATOM 4577 N N . LYS A 1 581 ? -11.175 -17.312 24.564 1.00 95.88 581 LYS A N 1
ATOM 4578 C CA . LYS A 1 581 ? -12.615 -17.492 24.378 1.00 95.88 581 LYS A CA 1
ATOM 4579 C C . LYS A 1 581 ? -13.324 -16.241 24.874 1.00 95.88 581 LYS A C 1
ATOM 4581 O O . LYS A 1 581 ? -13.431 -16.026 26.076 1.00 95.88 581 LYS A O 1
ATOM 4586 N N . ILE A 1 582 ? -13.733 -15.394 23.941 1.00 96.62 582 ILE A N 1
ATOM 4587 C CA . ILE A 1 582 ? -14.352 -14.099 24.217 1.00 96.62 582 ILE A CA 1
ATOM 4588 C C . ILE A 1 582 ? -15.865 -14.284 24.151 1.00 96.62 582 ILE A C 1
ATOM 4590 O O . ILE A 1 582 ? -16.390 -14.623 23.092 1.00 96.62 582 ILE A O 1
ATOM 4594 N N . GLU A 1 583 ? -16.550 -14.081 25.271 1.00 97.00 583 GLU A N 1
ATOM 4595 C CA . GLU A 1 583 ? -18.011 -14.158 25.342 1.00 97.00 583 GLU A CA 1
ATOM 4596 C C . GLU A 1 583 ? -18.662 -13.013 24.556 1.00 97.00 583 GLU A C 1
ATOM 4598 O O . GLU A 1 583 ? -18.170 -11.880 24.541 1.00 97.00 583 GLU A O 1
ATOM 4603 N N . VAL A 1 584 ? -19.777 -13.318 23.896 1.00 96.94 584 VAL A N 1
ATOM 4604 C CA . VAL A 1 584 ? -20.538 -12.380 23.071 1.00 96.94 584 VAL A CA 1
ATOM 4605 C C . VAL A 1 584 ? -21.863 -12.080 23.758 1.00 96.94 584 VAL A C 1
ATOM 4607 O O . VAL A 1 584 ? -22.720 -12.954 23.889 1.00 96.94 584 VAL A O 1
ATOM 4610 N N . SER A 1 585 ? -22.047 -10.829 24.180 1.00 94.31 585 SER A N 1
ATOM 4611 C CA . SER A 1 585 ? -23.309 -10.381 24.770 1.00 94.31 585 SER A CA 1
ATOM 4612 C C . SER A 1 585 ? -24.377 -10.132 23.702 1.00 94.31 585 SER A C 1
ATOM 4614 O O . SER A 1 585 ? -24.082 -10.022 22.507 1.00 94.31 585 SER A O 1
ATOM 4616 N N . LYS A 1 586 ? -25.637 -9.992 24.125 1.00 93.56 586 LYS A N 1
ATOM 4617 C CA . LYS A 1 586 ? -26.733 -9.685 23.201 1.00 93.56 586 LYS A CA 1
ATOM 4618 C C . LYS A 1 586 ? -26.546 -8.319 22.533 1.00 93.56 586 LYS A C 1
ATOM 4620 O O . LYS A 1 586 ? -26.743 -8.193 21.328 1.00 93.56 586 LYS A O 1
ATOM 4625 N N . GLU A 1 587 ? -26.071 -7.336 23.289 1.00 93.00 587 GLU A N 1
ATOM 4626 C CA . GLU A 1 587 ? -25.762 -5.989 22.806 1.00 93.00 587 GLU A CA 1
ATOM 4627 C C . GLU A 1 587 ? -24.682 -6.022 21.716 1.00 93.00 587 GLU A C 1
ATOM 4629 O O . GLU A 1 587 ? -24.791 -5.328 20.704 1.00 93.00 587 GLU A O 1
ATOM 4634 N N . ALA A 1 588 ? -23.665 -6.879 21.871 1.00 93.62 588 ALA A N 1
ATOM 4635 C CA . ALA A 1 588 ? -22.637 -7.076 20.855 1.00 93.62 588 ALA A CA 1
ATOM 4636 C C . ALA A 1 588 ? -23.220 -7.628 19.545 1.00 93.62 588 ALA A C 1
ATOM 4638 O O . ALA A 1 588 ? -22.820 -7.189 18.468 1.00 93.62 588 ALA A O 1
ATOM 4639 N N . GLN A 1 589 ? -24.183 -8.554 19.622 1.00 94.25 589 GLN A N 1
ATOM 4640 C CA . GLN A 1 589 ? -24.874 -9.096 18.444 1.00 94.25 589 GLN A CA 1
ATOM 4641 C C . GLN A 1 589 ? -25.742 -8.048 17.745 1.00 94.25 589 GLN A C 1
ATOM 4643 O O . GLN A 1 589 ? -25.828 -8.041 16.518 1.00 94.25 589 GLN A O 1
ATOM 4648 N N . ASP A 1 590 ? -26.363 -7.150 18.507 1.00 91.94 590 ASP A N 1
ATOM 4649 C CA . ASP A 1 590 ? -27.211 -6.095 17.954 1.00 91.94 590 ASP A CA 1
ATOM 4650 C C . ASP A 1 590 ? -26.368 -5.006 17.254 1.00 91.94 590 ASP A C 1
ATOM 4652 O O . ASP A 1 590 ? -26.745 -4.509 16.189 1.00 91.94 590 ASP A O 1
ATOM 4656 N N . LEU A 1 591 ? -25.186 -4.683 17.796 1.00 92.56 591 LEU A N 1
ATOM 4657 C CA . LEU A 1 591 ? -24.241 -3.723 17.205 1.00 92.56 591 LEU A CA 1
ATOM 4658 C C . LEU A 1 591 ? -23.403 -4.313 16.060 1.00 92.56 591 LEU A C 1
ATOM 4660 O O . LEU A 1 591 ? -23.022 -3.595 15.130 1.00 92.56 591 LEU A O 1
ATOM 4664 N N . LEU A 1 592 ? -23.125 -5.616 16.100 1.00 94.12 592 LEU A N 1
ATOM 4665 C CA . LEU A 1 592 ? -22.402 -6.358 15.070 1.00 94.12 592 LEU A CA 1
ATOM 4666 C C . LEU A 1 592 ? -23.259 -7.538 14.588 1.00 94.12 592 LEU A C 1
ATOM 4668 O O . LEU A 1 592 ? -23.044 -8.668 15.021 1.00 94.12 592 LEU A O 1
ATOM 4672 N N . PRO A 1 593 ? -24.181 -7.321 13.628 1.00 91.75 593 PRO A N 1
ATOM 4673 C CA . PRO A 1 593 ? -25.158 -8.335 13.220 1.00 91.75 593 PRO A CA 1
ATOM 4674 C C . PRO A 1 593 ? -24.568 -9.662 12.728 1.00 91.75 593 PRO A C 1
ATOM 4676 O O . PRO A 1 593 ? -25.230 -10.694 12.796 1.00 91.75 593 PRO A O 1
ATOM 4679 N N . PHE A 1 594 ? -23.320 -9.667 12.247 1.00 94.44 594 PHE A N 1
ATOM 4680 C CA . PHE A 1 594 ? -22.632 -10.901 11.850 1.00 94.44 594 PHE A CA 1
ATOM 4681 C C . PHE A 1 594 ? -22.266 -11.809 13.041 1.00 94.44 594 PHE A C 1
ATOM 4683 O O . PHE A 1 594 ? -21.866 -12.946 12.820 1.00 94.44 594 PHE A O 1
ATOM 4690 N N . LEU A 1 595 ? -22.405 -11.327 14.282 1.00 95.12 595 LEU A N 1
ATOM 4691 C CA . LEU A 1 595 ? -22.265 -12.110 15.511 1.00 95.12 595 LEU A CA 1
ATOM 4692 C C . LEU A 1 595 ? -23.572 -12.792 15.939 1.00 95.12 595 LEU A C 1
ATOM 4694 O O . LEU A 1 595 ? -23.577 -13.501 16.941 1.00 95.12 595 LEU A O 1
ATOM 4698 N N . ASN A 1 596 ? -24.690 -12.585 15.236 1.00 93.25 596 ASN A N 1
ATOM 4699 C CA . ASN A 1 596 ? -25.978 -13.148 15.638 1.00 93.25 596 ASN A CA 1
ATOM 4700 C C . ASN A 1 596 ? -25.909 -14.680 15.791 1.00 93.25 596 ASN A C 1
ATOM 4702 O O . ASN A 1 596 ? -25.466 -15.382 14.882 1.00 93.25 596 ASN A O 1
ATOM 4706 N N . GLY A 1 597 ? -26.343 -15.189 16.947 1.00 92.81 597 GLY A N 1
ATOM 4707 C CA . GLY A 1 597 ? -26.254 -16.614 17.292 1.00 92.81 597 GLY A CA 1
ATOM 4708 C C . GLY A 1 597 ? -24.855 -17.101 17.697 1.00 92.81 597 GLY A C 1
ATOM 4709 O O . GLY A 1 597 ? -24.680 -18.290 17.941 1.00 92.81 597 GLY A O 1
ATOM 4710 N N . THR A 1 598 ? -23.864 -16.210 17.786 1.00 95.50 598 THR A N 1
ATOM 4711 C CA . THR A 1 598 ? -22.537 -16.520 18.330 1.00 95.50 598 THR A CA 1
ATOM 4712 C C . THR A 1 598 ? -22.530 -16.252 19.828 1.00 95.50 598 THR A C 1
ATOM 4714 O O . THR A 1 598 ? -22.821 -15.137 20.253 1.00 95.50 598 THR A O 1
ATOM 4717 N N . GLU A 1 599 ? -22.170 -17.259 20.620 1.00 96.19 599 GLU A N 1
ATOM 4718 C CA . GLU A 1 599 ? -22.011 -17.128 22.077 1.00 96.19 599 GLU A CA 1
ATOM 4719 C C . GLU A 1 599 ? -20.561 -16.816 22.471 1.00 96.19 599 GLU A C 1
ATOM 4721 O O . GLU A 1 599 ? -20.313 -16.086 23.428 1.00 96.19 599 GLU A O 1
ATOM 4726 N N . VAL A 1 600 ? -19.591 -17.354 21.723 1.00 96.12 600 VAL A N 1
ATOM 4727 C CA . VAL A 1 600 ? -18.156 -17.230 22.008 1.00 96.12 600 VAL A CA 1
ATOM 4728 C C . VAL A 1 600 ? -17.368 -17.081 20.708 1.00 96.12 600 VAL A C 1
ATOM 4730 O O . VAL A 1 600 ? -17.636 -17.777 19.731 1.00 96.12 600 VAL A O 1
ATOM 4733 N N . ILE A 1 601 ? -16.355 -16.215 20.719 1.00 95.44 601 ILE A N 1
ATOM 4734 C CA . ILE A 1 601 ? -15.385 -16.029 19.631 1.00 95.44 601 ILE A CA 1
ATOM 4735 C C . ILE A 1 601 ? -14.014 -16.510 20.096 1.00 95.44 601 ILE A C 1
ATOM 4737 O O . ILE A 1 601 ? -13.587 -16.187 21.206 1.00 95.44 601 ILE A O 1
ATOM 4741 N N . ASN A 1 602 ? -13.293 -17.228 19.234 1.00 94.75 602 ASN A N 1
ATOM 4742 C CA . ASN A 1 602 ? -11.871 -17.487 19.445 1.00 94.75 602 ASN A CA 1
ATOM 4743 C C . ASN A 1 602 ? -11.064 -16.301 18.906 1.00 94.75 602 ASN A C 1
ATOM 4745 O O . ASN A 1 602 ? -11.094 -16.015 17.708 1.00 94.75 602 ASN A O 1
ATOM 4749 N N . GLY A 1 603 ? -10.363 -15.592 19.788 1.00 92.88 603 GLY A N 1
ATOM 4750 C CA . GLY A 1 603 ? -9.538 -14.439 19.432 1.00 92.88 603 GLY A CA 1
ATOM 4751 C C . GLY A 1 603 ? -8.094 -14.623 19.879 1.00 92.88 603 GLY A C 1
ATOM 4752 O O . GLY A 1 603 ? -7.826 -14.713 21.077 1.00 92.88 603 GLY A O 1
ATOM 4753 N N . TYR A 1 604 ? -7.156 -14.621 18.931 1.00 93.75 604 TYR A N 1
ATOM 4754 C CA . TYR A 1 604 ? -5.730 -14.655 19.246 1.00 93.75 604 TYR A CA 1
ATOM 4755 C C . TYR A 1 604 ? -5.284 -13.284 19.759 1.00 93.75 604 TYR A C 1
ATOM 4757 O O . TYR A 1 604 ? -5.438 -12.265 19.080 1.00 93.75 604 TYR A O 1
ATOM 4765 N N . SER A 1 605 ? -4.749 -13.236 20.975 1.00 91.25 605 SER A N 1
ATOM 4766 C CA . SER A 1 605 ? -4.216 -12.013 21.576 1.00 91.25 605 SER A CA 1
ATOM 4767 C C . SER A 1 605 ? -2.692 -12.013 21.569 1.00 91.25 605 SER A C 1
ATOM 4769 O O . SER A 1 605 ? -2.058 -13.024 21.846 1.00 91.25 605 SER A O 1
ATOM 4771 N N . CYS A 1 606 ? -2.104 -10.854 21.280 1.00 89.81 606 CYS A N 1
ATOM 4772 C CA . CYS A 1 606 ? -0.673 -10.603 21.421 1.00 89.81 606 CYS A CA 1
ATOM 4773 C C . CYS A 1 606 ? -0.448 -9.098 21.632 1.00 89.81 606 CYS A C 1
ATOM 4775 O O . CYS A 1 606 ? -0.140 -8.359 20.697 1.00 89.81 606 CYS A O 1
ATOM 4777 N N . HIS A 1 607 ? -0.708 -8.604 22.846 1.00 88.56 607 HIS A N 1
ATOM 4778 C CA . HIS A 1 607 ? -0.634 -7.167 23.142 1.00 88.56 607 HIS A CA 1
ATOM 4779 C C . HIS A 1 607 ? -0.274 -6.889 24.603 1.00 88.56 607 HIS A C 1
ATOM 4781 O O . HIS A 1 607 ? -0.717 -7.595 25.505 1.00 88.56 607 HIS A O 1
ATOM 4787 N N . GLY A 1 608 ? 0.523 -5.839 24.830 1.00 89.38 608 GLY A N 1
ATOM 4788 C CA . GLY A 1 608 ? 0.860 -5.324 26.168 1.00 89.38 608 GLY A CA 1
ATOM 4789 C C . GLY A 1 608 ? 0.085 -4.069 26.581 1.00 89.38 608 GLY A C 1
ATOM 4790 O O . GLY A 1 608 ? 0.142 -3.641 27.733 1.00 89.38 608 GLY A O 1
ATOM 4791 N N . GLN A 1 609 ? -0.647 -3.469 25.644 1.00 92.31 609 GLN A N 1
ATOM 4792 C CA . GLN A 1 609 ? -1.465 -2.276 25.846 1.00 92.31 609 GLN A CA 1
ATOM 4793 C C . GLN A 1 609 ? -2.932 -2.584 25.562 1.00 92.31 609 GLN A C 1
ATOM 4795 O O . GLN A 1 609 ? -3.244 -3.437 24.736 1.00 92.31 609 GLN A O 1
ATOM 4800 N N . MET A 1 610 ? -3.828 -1.835 26.196 1.00 93.62 610 MET A N 1
ATOM 4801 C CA . MET A 1 610 ? -5.263 -1.894 25.955 1.00 93.62 610 MET A CA 1
ATOM 4802 C C . MET A 1 610 ? -5.889 -0.502 25.922 1.00 93.62 610 MET A C 1
ATOM 4804 O O . MET A 1 610 ? -5.370 0.447 26.512 1.00 93.62 610 MET A O 1
ATOM 4808 N N . CYS A 1 611 ? -7.037 -0.408 25.257 1.00 95.12 611 CYS A N 1
ATOM 4809 C CA . CYS A 1 611 ? -7.941 0.730 25.391 1.00 95.12 611 CYS A CA 1
ATOM 4810 C C . CYS A 1 611 ? -8.389 0.822 26.857 1.00 95.12 611 CYS A C 1
ATOM 4812 O O . CYS A 1 611 ? -8.850 -0.183 27.396 1.00 95.12 611 CYS A O 1
ATOM 4814 N N . ASP A 1 612 ? -8.226 1.973 27.511 1.00 93.75 612 ASP A N 1
ATOM 4815 C CA . ASP A 1 612 ? -8.613 2.137 28.912 1.00 93.75 612 ASP A CA 1
ATOM 4816 C C . ASP A 1 612 ? -10.136 2.337 29.032 1.00 93.75 612 ASP A C 1
ATOM 4818 O O . ASP A 1 612 ? -10.630 3.416 28.681 1.00 93.75 612 ASP A O 1
ATOM 4822 N N . PRO A 1 613 ? -10.893 1.347 29.548 1.00 93.50 613 PRO A N 1
ATOM 4823 C CA . PRO A 1 613 ? -12.348 1.439 29.643 1.00 93.50 613 PRO A CA 1
ATOM 4824 C C . PRO A 1 613 ? -12.832 2.497 30.647 1.00 93.50 613 PRO A C 1
ATOM 4826 O O . PRO A 1 613 ? -14.010 2.838 30.636 1.00 93.50 613 PRO A O 1
ATOM 4829 N N . SER A 1 614 ? -11.955 3.020 31.515 1.00 92.19 614 SER A N 1
ATOM 4830 C CA . SER A 1 614 ? -12.303 4.090 32.462 1.00 92.19 614 SER A CA 1
ATOM 4831 C C . SER A 1 614 ? -12.361 5.480 31.817 1.00 92.19 614 SER A C 1
ATOM 4833 O O . SER A 1 614 ? -12.839 6.434 32.435 1.00 92.19 614 SER A O 1
ATOM 4835 N N . THR A 1 615 ? -11.906 5.602 30.567 1.00 89.69 615 THR A N 1
ATOM 4836 C CA . THR A 1 615 ? -11.846 6.872 29.836 1.00 89.69 615 THR A CA 1
ATOM 4837 C C . THR A 1 615 ? -13.026 7.055 28.888 1.00 89.69 615 THR A C 1
ATOM 4839 O O . THR A 1 615 ? -13.582 6.095 28.355 1.00 89.69 615 THR A O 1
ATOM 4842 N N . LYS A 1 616 ? -13.440 8.310 28.679 1.00 86.44 616 LYS A N 1
ATOM 4843 C CA . LYS A 1 616 ? -14.589 8.640 27.826 1.00 86.44 616 LYS A CA 1
ATO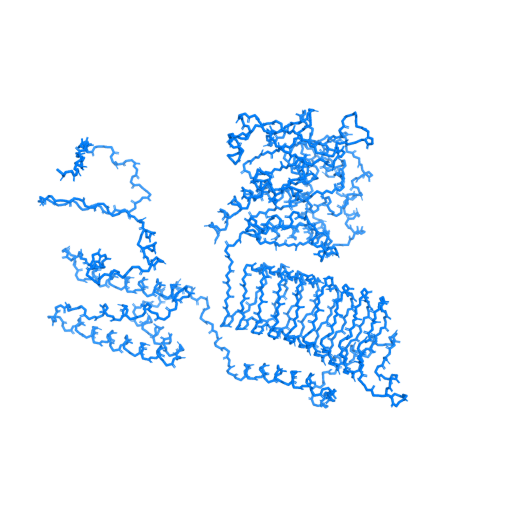M 4844 C C . LYS A 1 616 ? -14.194 8.637 26.351 1.00 86.44 616 LYS A C 1
ATOM 4846 O O . LYS A 1 616 ? -13.656 9.623 25.872 1.00 86.44 616 LYS A O 1
ATOM 4851 N N . SER A 1 617 ? -14.544 7.585 25.620 1.00 91.12 617 SER A N 1
ATOM 4852 C CA . SER A 1 617 ? -14.429 7.545 24.157 1.00 91.12 617 SER A CA 1
ATOM 4853 C C . SER A 1 617 ? -15.784 7.747 23.474 1.00 91.12 617 SER A C 1
ATOM 4855 O O . SER A 1 617 ? -16.829 7.428 24.036 1.00 91.12 617 SER A O 1
ATOM 4857 N N . ALA A 1 618 ? -15.766 8.233 22.231 1.00 93.38 618 ALA A N 1
ATOM 4858 C CA . ALA A 1 618 ? -16.928 8.203 21.339 1.00 93.38 618 ALA A CA 1
ATOM 4859 C C . ALA A 1 618 ? -17.189 6.809 20.723 1.00 93.38 618 ALA A C 1
ATOM 4861 O O . ALA A 1 618 ? -18.115 6.659 19.925 1.00 93.38 618 ALA A O 1
ATOM 4862 N N . LEU A 1 619 ? -16.350 5.815 21.037 1.00 96.44 619 LEU A N 1
ATOM 4863 C CA . LEU A 1 619 ? -16.507 4.422 20.622 1.00 96.44 619 LEU A CA 1
ATOM 4864 C C . LEU A 1 619 ? -17.060 3.572 21.768 1.00 96.44 619 LEU A C 1
ATOM 4866 O O . LEU A 1 619 ? -16.732 3.783 22.934 1.00 96.44 619 LEU A O 1
ATOM 4870 N N . GLU A 1 620 ? -17.855 2.572 21.413 1.00 96.50 620 GLU A N 1
ATOM 4871 C CA . GLU A 1 620 ? -18.476 1.637 22.345 1.00 96.50 620 GLU A CA 1
ATOM 4872 C C . GLU A 1 620 ? -17.650 0.355 22.434 1.00 96.50 620 GLU A C 1
ATOM 4874 O O . GLU A 1 620 ? -17.245 -0.203 21.413 1.00 96.50 620 GLU A O 1
ATOM 4879 N N . ILE A 1 621 ? -17.404 -0.128 23.653 1.00 97.19 621 ILE A N 1
ATOM 4880 C CA . ILE A 1 621 ? -16.786 -1.435 23.892 1.00 97.19 621 ILE A CA 1
ATOM 4881 C C . ILE A 1 621 ? -17.884 -2.493 23.808 1.00 97.19 621 ILE A C 1
ATOM 4883 O O . ILE A 1 621 ? -18.824 -2.460 24.596 1.00 97.19 621 ILE A O 1
ATOM 4887 N N . VAL A 1 622 ? -17.748 -3.440 22.881 1.00 96.75 622 VAL A N 1
ATOM 4888 C CA . VAL A 1 622 ? -18.775 -4.470 22.629 1.00 96.75 622 VAL A CA 1
ATOM 4889 C C . VAL A 1 622 ? -18.335 -5.873 22.999 1.00 96.75 622 VAL A C 1
ATOM 4891 O O . VAL A 1 622 ? -19.167 -6.722 23.274 1.00 96.75 622 VAL A O 1
ATOM 4894 N N . LEU A 1 623 ? -17.029 -6.128 23.036 1.00 97.31 623 LEU A N 1
ATOM 4895 C CA . LEU A 1 623 ? -16.479 -7.388 23.525 1.00 97.31 623 LEU A CA 1
ATOM 4896 C C . LEU A 1 623 ? -15.400 -7.084 24.549 1.00 97.31 623 LEU A C 1
ATOM 4898 O O . LEU A 1 623 ? -14.647 -6.123 24.384 1.00 97.31 623 LEU A O 1
ATOM 4902 N N . SER A 1 624 ? -15.294 -7.918 25.577 1.00 95.62 624 SER A N 1
ATOM 4903 C CA . SER A 1 624 ? -14.260 -7.827 26.607 1.00 95.62 624 SER A CA 1
ATOM 4904 C C . SER A 1 624 ? -13.842 -9.217 27.073 1.00 95.62 624 SER A C 1
ATOM 4906 O O . SER A 1 624 ? -14.590 -10.177 26.941 1.00 95.62 624 SER A O 1
ATOM 4908 N N . TYR A 1 625 ? -12.639 -9.325 27.628 1.00 94.69 625 TYR A N 1
ATOM 4909 C CA . TYR A 1 625 ? -12.139 -10.555 28.238 1.00 94.69 625 TYR A CA 1
ATOM 4910 C C . TYR A 1 625 ? -11.262 -10.202 29.437 1.00 94.69 625 TYR A C 1
ATOM 4912 O O . TYR A 1 625 ? -10.262 -9.496 29.285 1.00 94.69 625 TYR A O 1
ATOM 4920 N N . ASN A 1 626 ? -11.641 -10.672 30.628 1.00 91.25 626 ASN A N 1
ATOM 4921 C CA . ASN A 1 626 ? -10.953 -10.385 31.894 1.00 91.25 626 ASN A CA 1
ATOM 4922 C C . ASN A 1 626 ? -10.685 -8.883 32.108 1.00 91.25 626 ASN A C 1
ATOM 4924 O O . ASN A 1 626 ? -9.559 -8.473 32.380 1.00 91.25 626 ASN A O 1
ATOM 4928 N N . GLY A 1 627 ? -11.715 -8.052 31.911 1.00 89.44 627 GLY A N 1
ATOM 4929 C CA . GLY A 1 627 ? -11.627 -6.595 32.074 1.00 89.44 627 GLY A CA 1
ATOM 4930 C C . GLY A 1 627 ? -10.865 -5.855 30.966 1.00 89.44 627 GLY A C 1
ATOM 4931 O O . GLY A 1 627 ? -10.749 -4.635 31.032 1.00 89.44 627 GLY A O 1
ATOM 4932 N N . VAL A 1 628 ? -10.368 -6.561 29.944 1.00 93.81 628 VAL A N 1
ATOM 4933 C CA . VAL A 1 628 ? -9.689 -5.963 28.788 1.00 93.81 628 VAL A CA 1
ATOM 4934 C C . VAL A 1 628 ? -10.668 -5.823 27.622 1.00 93.81 628 VAL A C 1
ATOM 4936 O O . VAL A 1 628 ? -11.186 -6.848 27.167 1.00 93.81 628 VAL A O 1
ATOM 4939 N N . PRO A 1 629 ? -10.880 -4.611 27.079 1.00 96.50 629 PRO A N 1
ATOM 4940 C CA . PRO A 1 629 ? -11.659 -4.419 25.859 1.00 96.50 629 PRO A CA 1
ATOM 4941 C C . PRO A 1 629 ? -11.080 -5.199 24.671 1.00 96.50 629 PRO A C 1
ATOM 4943 O O . PRO A 1 629 ? -9.878 -5.157 24.399 1.00 96.50 629 PRO A O 1
ATOM 4946 N N . LYS A 1 630 ? -11.941 -5.924 23.953 1.00 97.06 630 LYS A N 1
ATOM 4947 C CA . LYS A 1 630 ? -11.579 -6.814 22.837 1.00 97.06 630 LYS A CA 1
ATOM 4948 C C . LYS A 1 630 ? -12.101 -6.387 21.487 1.00 97.06 630 LYS A C 1
ATOM 4950 O O . LYS A 1 630 ? -11.414 -6.626 20.497 1.00 97.06 630 LYS A O 1
ATOM 4955 N N . ALA A 1 631 ? -13.254 -5.744 21.440 1.00 97.81 631 ALA A N 1
ATOM 4956 C CA . ALA A 1 631 ? -13.729 -5.092 20.237 1.00 97.81 631 ALA A CA 1
ATOM 4957 C C . ALA A 1 631 ? -14.419 -3.787 20.602 1.00 97.81 631 ALA A C 1
ATOM 4959 O O . ALA A 1 631 ? -15.136 -3.714 21.603 1.00 97.81 631 ALA A O 1
ATOM 4960 N N . ILE A 1 632 ? -14.180 -2.781 19.772 1.00 97.88 632 ILE A N 1
ATOM 4961 C CA . ILE A 1 632 ? -14.790 -1.463 19.870 1.00 97.88 632 ILE A CA 1
ATOM 4962 C C . ILE A 1 632 ? -15.459 -1.116 18.545 1.00 97.88 632 ILE A C 1
ATOM 4964 O O . ILE A 1 632 ? -14.963 -1.462 17.466 1.00 97.88 632 ILE A O 1
ATOM 4968 N N . VAL A 1 633 ? -16.587 -0.423 18.622 1.00 97.50 633 VAL A N 1
ATOM 4969 C CA . VAL A 1 633 ? -17.372 -0.034 17.451 1.00 97.50 633 VAL A CA 1
ATOM 4970 C C . VAL A 1 633 ? -17.824 1.411 17.554 1.00 97.50 633 VAL A C 1
ATOM 4972 O O . VAL A 1 633 ? -17.918 1.998 18.626 1.00 97.50 633 VAL A O 1
ATOM 4975 N N . GLY A 1 634 ? -18.115 1.994 16.405 1.00 95.19 634 GLY A N 1
ATOM 4976 C CA . GLY A 1 634 ? -18.788 3.275 16.296 1.00 95.19 634 GLY A CA 1
ATOM 4977 C C . GLY A 1 634 ? -19.388 3.415 14.906 1.00 95.19 634 GLY A C 1
ATOM 4978 O O . GLY A 1 634 ? -19.219 2.552 14.045 1.00 95.19 634 GLY A O 1
ATOM 4979 N N . LYS A 1 635 ? -20.043 4.545 14.632 1.00 90.56 635 LYS A N 1
ATOM 4980 C CA . LYS A 1 635 ? -20.739 4.781 13.351 1.00 90.56 635 LYS A CA 1
ATOM 4981 C C . LYS A 1 635 ? -19.891 4.476 12.104 1.00 90.56 635 LYS A C 1
ATOM 4983 O O . LYS A 1 635 ? -20.421 4.028 11.086 1.00 90.56 635 LYS A O 1
ATOM 4988 N N . ASN A 1 636 ? -18.588 4.756 12.156 1.00 94.12 636 ASN A N 1
ATOM 4989 C CA . ASN A 1 636 ? -17.645 4.535 11.057 1.00 94.12 636 ASN A CA 1
ATOM 4990 C C . ASN A 1 636 ? -16.437 3.677 11.452 1.00 94.12 636 ASN A C 1
ATOM 4992 O O . ASN A 1 636 ? -15.480 3.621 10.687 1.00 94.12 636 ASN A O 1
ATOM 4996 N N . VAL A 1 637 ? -16.474 3.021 12.611 1.00 97.56 637 VAL A N 1
ATOM 4997 C CA . VAL A 1 637 ? -15.329 2.297 13.172 1.00 97.56 637 VAL A CA 1
ATOM 4998 C C . VAL A 1 637 ? -15.740 0.879 13.535 1.00 97.56 637 VAL A C 1
ATOM 5000 O O . VAL A 1 637 ? -16.760 0.675 14.187 1.00 97.56 637 VAL A O 1
ATOM 5003 N N . ILE A 1 638 ? -14.911 -0.087 13.153 1.00 97.62 638 ILE A N 1
ATOM 5004 C CA . ILE A 1 638 ? -14.932 -1.450 13.684 1.00 97.62 638 ILE A CA 1
ATOM 5005 C C . ILE A 1 638 ? -13.498 -1.849 14.015 1.00 97.62 638 ILE A C 1
ATOM 5007 O O . ILE A 1 638 ? -12.639 -1.834 13.143 1.00 97.62 638 ILE A O 1
ATOM 5011 N N . ALA A 1 639 ? -13.190 -2.163 15.266 1.00 98.19 639 ALA A N 1
ATOM 5012 C CA . ALA A 1 639 ? -11.819 -2.484 15.634 1.00 98.19 639 ALA A CA 1
ATOM 5013 C C . ALA A 1 639 ? -11.736 -3.572 16.700 1.00 98.19 639 ALA A C 1
ATOM 5015 O O . ALA A 1 639 ? -12.620 -3.697 17.544 1.00 98.19 639 ALA A O 1
ATOM 5016 N N . THR A 1 640 ? -10.668 -4.363 16.646 1.00 98.00 640 THR A N 1
ATOM 5017 C CA . THR A 1 640 ? -10.438 -5.505 17.535 1.00 98.00 640 THR A CA 1
ATOM 5018 C C . THR A 1 640 ? -9.068 -5.403 18.189 1.00 98.00 640 THR A C 1
ATOM 5020 O O . THR A 1 640 ? -8.081 -5.069 17.540 1.00 98.00 640 THR A O 1
ATOM 5023 N N . GLN A 1 641 ? -8.975 -5.712 19.480 1.00 96.75 641 GLN A N 1
ATOM 5024 C CA . GLN A 1 641 ? -7.697 -5.826 20.192 1.00 96.75 641 GLN A CA 1
ATOM 5025 C C . GLN A 1 641 ? -7.014 -7.177 19.916 1.00 96.75 641 GLN A C 1
ATOM 5027 O O . GLN A 1 641 ? -5.788 -7.267 19.979 1.00 96.75 641 GLN A O 1
ATOM 5032 N N . PHE A 1 642 ? -7.803 -8.215 19.624 1.00 95.44 642 PHE A N 1
ATOM 5033 C CA . PHE A 1 642 ? -7.325 -9.505 19.125 1.00 95.44 642 PHE A CA 1
ATOM 5034 C C . PHE A 1 642 ? -7.090 -9.454 17.605 1.00 95.44 642 PHE A C 1
ATOM 5036 O O . PHE A 1 642 ? -7.487 -8.488 16.947 1.00 95.44 642 PHE A O 1
ATOM 5043 N N . HIS A 1 643 ? -6.452 -10.496 17.075 1.00 94.94 643 HIS A N 1
ATOM 5044 C CA . HIS A 1 643 ? -6.034 -10.637 15.680 1.00 94.94 643 HIS A CA 1
ATOM 5045 C C . HIS A 1 643 ? -6.982 -11.561 14.888 1.00 94.94 643 HIS A C 1
ATOM 5047 O O . HIS A 1 643 ? -6.742 -12.770 14.821 1.00 94.94 643 HIS A O 1
ATOM 5053 N N . PRO A 1 644 ? -8.080 -11.043 14.298 1.00 94.94 644 PRO A N 1
ATOM 5054 C CA . PRO A 1 644 ? -8.999 -11.854 13.500 1.00 94.94 644 PRO A CA 1
ATOM 5055 C C . PRO A 1 644 ? -8.363 -12.441 12.230 1.00 94.94 644 PRO A C 1
ATOM 5057 O O . PRO A 1 644 ? -8.865 -13.424 11.681 1.00 94.94 644 PRO A O 1
ATOM 5060 N N . GLU A 1 645 ? -7.249 -11.877 11.758 1.00 93.19 645 GLU A N 1
ATOM 5061 C CA . GLU A 1 645 ? -6.445 -12.409 10.655 1.00 93.19 645 GLU A CA 1
ATOM 5062 C C . GLU A 1 645 ? -5.896 -13.819 10.912 1.00 93.19 645 GLU A C 1
ATOM 5064 O O . GLU A 1 645 ? -5.646 -14.545 9.952 1.00 93.19 645 GLU A O 1
ATOM 5069 N N . GLU A 1 646 ? -5.752 -14.239 12.171 1.00 91.62 646 GLU A N 1
ATOM 5070 C CA . GLU A 1 646 ? -5.253 -15.580 12.500 1.00 91.62 646 GLU A CA 1
ATOM 5071 C C . GLU A 1 646 ? -6.295 -16.666 12.193 1.00 91.62 646 GLU A C 1
ATOM 5073 O O . GLU A 1 646 ? -5.946 -17.813 11.917 1.00 91.62 646 GLU A O 1
ATOM 5078 N N . TYR A 1 647 ? -7.584 -16.300 12.163 1.00 92.56 647 TYR A N 1
ATOM 5079 C CA . TYR A 1 647 ? -8.686 -17.250 11.990 1.00 92.56 647 TYR A CA 1
ATOM 5080 C C . TYR A 1 647 ? -9.626 -16.950 10.821 1.00 92.56 647 TYR A C 1
ATOM 5082 O O . TYR A 1 647 ? -10.488 -17.773 10.536 1.00 92.56 647 TYR A O 1
ATOM 5090 N N . TYR A 1 648 ? -9.495 -15.839 10.085 1.00 91.31 648 TYR A N 1
ATOM 5091 C CA . TYR A 1 648 ? -10.483 -15.476 9.046 1.00 91.31 648 TYR A CA 1
ATOM 5092 C C . TYR A 1 648 ? -10.699 -16.553 7.959 1.00 91.31 648 TYR A C 1
ATOM 5094 O O . TYR A 1 648 ? -11.729 -16.568 7.274 1.00 91.31 648 TYR A O 1
ATOM 5102 N N . GLN A 1 649 ? -9.727 -17.445 7.736 1.00 90.50 649 GLN A N 1
ATOM 5103 C CA . GLN A 1 649 ? -9.862 -18.534 6.765 1.00 90.50 649 GLN A CA 1
ATOM 5104 C C . GLN A 1 649 ? -10.753 -19.667 7.278 1.00 90.50 649 GLN A C 1
ATOM 5106 O O . GLN A 1 649 ? -11.487 -20.250 6.481 1.00 90.50 649 GLN A O 1
ATOM 5111 N N . THR A 1 650 ? -10.706 -19.953 8.577 1.00 91.62 650 THR A N 1
ATOM 5112 C CA . THR A 1 650 ? -11.335 -21.121 9.207 1.00 91.62 650 THR A CA 1
ATOM 5113 C C . THR A 1 650 ? -12.548 -20.767 10.064 1.00 91.62 650 THR A C 1
ATOM 5115 O O . THR A 1 650 ? -13.403 -21.624 10.266 1.00 91.62 650 THR A O 1
ATOM 5118 N N . ASP A 1 651 ? -12.665 -19.519 10.515 1.00 91.50 651 ASP A N 1
ATOM 5119 C CA . ASP A 1 651 ? -13.747 -19.024 11.360 1.00 91.50 651 ASP A CA 1
ATOM 5120 C C . ASP A 1 651 ? -14.545 -17.907 10.647 1.00 91.50 651 ASP A C 1
ATOM 5122 O O . ASP A 1 651 ? -14.030 -16.796 10.433 1.00 91.50 651 ASP A O 1
ATOM 5126 N N . PRO A 1 652 ? -15.816 -18.172 10.277 1.00 92.62 652 PRO A N 1
ATOM 5127 C CA . PRO A 1 652 ? -16.707 -17.188 9.668 1.00 92.62 652 PRO A CA 1
ATOM 5128 C C . PRO A 1 652 ? -16.919 -15.928 10.510 1.00 92.62 652 PRO A C 1
ATOM 5130 O O . PRO A 1 652 ? -17.096 -14.854 9.936 1.00 92.62 652 PRO A O 1
ATOM 5133 N N . VAL A 1 653 ? -16.873 -16.025 11.841 1.00 94.62 653 VAL A N 1
ATOM 5134 C CA . VAL A 1 653 ? -17.070 -14.877 12.734 1.00 94.62 653 VAL A CA 1
ATOM 5135 C C . VAL A 1 653 ? -15.881 -13.924 12.648 1.00 94.62 653 VAL A C 1
ATOM 5137 O O . VAL A 1 653 ? -16.056 -12.724 12.428 1.00 94.62 653 VAL A O 1
ATOM 5140 N N . ASN A 1 654 ? -14.660 -14.461 12.707 1.00 95.38 654 ASN A N 1
ATOM 5141 C CA . ASN A 1 654 ? -13.437 -13.686 12.494 1.00 95.38 654 ASN A CA 1
ATOM 5142 C C . ASN A 1 654 ? -13.391 -13.068 11.081 1.00 95.38 654 ASN A C 1
ATOM 5144 O O . ASN A 1 654 ? -13.038 -11.896 10.919 1.00 95.38 654 ASN A O 1
ATOM 5148 N N . ARG A 1 655 ? -13.843 -13.799 10.050 1.00 95.38 655 ARG A N 1
ATOM 5149 C CA . ARG A 1 655 ? -14.033 -13.246 8.692 1.00 95.38 655 ARG A CA 1
ATOM 5150 C C . ARG A 1 655 ? -15.094 -12.141 8.641 1.00 95.38 655 ARG A C 1
ATOM 5152 O O . ARG A 1 655 ? -14.985 -11.224 7.819 1.00 95.38 655 ARG A O 1
ATOM 5159 N N . GLY A 1 656 ? -16.107 -12.217 9.499 1.00 96.25 656 GLY A N 1
ATOM 5160 C CA . GLY A 1 656 ? -17.208 -11.263 9.601 1.00 96.25 656 GLY A CA 1
ATOM 5161 C C . GLY A 1 656 ? -16.742 -9.833 9.874 1.00 96.25 656 GLY A C 1
ATOM 5162 O O . GLY A 1 656 ? -17.261 -8.907 9.251 1.00 96.25 656 GLY A O 1
ATOM 5163 N N . PHE A 1 657 ? -15.691 -9.645 10.683 1.00 96.94 657 PHE A N 1
ATOM 5164 C CA . PHE A 1 657 ? -15.097 -8.323 10.931 1.00 96.94 657 PHE A CA 1
ATOM 5165 C C . PHE A 1 657 ? -14.589 -7.663 9.639 1.00 96.94 657 PHE A C 1
ATOM 5167 O O . PHE A 1 657 ? -14.945 -6.520 9.342 1.00 96.94 657 PHE A O 1
ATOM 5174 N N . TYR A 1 658 ? -13.821 -8.397 8.828 1.00 97.31 658 TYR A N 1
ATOM 5175 C CA . TYR A 1 658 ? -13.319 -7.905 7.540 1.00 97.31 658 TYR A CA 1
ATOM 5176 C C . TYR A 1 658 ? -14.436 -7.720 6.513 1.00 97.31 658 TYR A C 1
ATOM 5178 O O . TYR A 1 658 ? -14.445 -6.730 5.784 1.00 97.31 658 TYR A O 1
ATOM 5186 N N . THR A 1 659 ? -15.385 -8.655 6.451 1.00 96.50 659 THR A N 1
ATOM 5187 C CA . THR A 1 659 ? -16.503 -8.602 5.495 1.00 96.50 659 THR A CA 1
ATOM 5188 C C . THR A 1 659 ? -17.384 -7.387 5.771 1.00 96.50 659 THR A C 1
ATOM 5190 O O . THR A 1 659 ? -17.604 -6.573 4.877 1.00 96.50 659 THR A O 1
ATOM 5193 N N . SER A 1 660 ? -17.787 -7.193 7.030 1.00 95.62 660 SER A N 1
ATOM 5194 C CA . SER A 1 660 ? -18.574 -6.035 7.461 1.00 95.62 660 SER A CA 1
ATOM 5195 C C . SER A 1 660 ? -17.854 -4.718 7.164 1.00 95.62 660 SER A C 1
ATOM 5197 O O . SER A 1 660 ? -18.456 -3.792 6.619 1.00 95.62 660 SER A O 1
ATOM 5199 N N . PHE A 1 661 ? -16.552 -4.626 7.458 1.00 97.19 661 PHE A N 1
ATOM 5200 C CA . PHE A 1 661 ? -15.762 -3.437 7.139 1.00 97.19 661 PHE A CA 1
ATOM 5201 C C . PHE A 1 661 ? -15.752 -3.127 5.633 1.00 97.19 661 PHE A C 1
ATOM 5203 O O . PHE A 1 661 ? -16.052 -1.999 5.230 1.00 97.19 661 PHE A O 1
ATOM 5210 N N . VAL A 1 662 ? -15.447 -4.120 4.794 1.00 96.12 662 VAL A N 1
ATOM 5211 C CA . VAL A 1 662 ? -15.355 -3.947 3.337 1.00 96.12 662 VAL A CA 1
ATOM 5212 C C . VAL A 1 662 ? -16.715 -3.595 2.728 1.00 96.12 662 VAL A C 1
ATOM 5214 O O . VAL A 1 662 ? -16.804 -2.693 1.892 1.00 96.12 662 VAL A O 1
ATOM 5217 N N . GLU A 1 663 ? -17.800 -4.221 3.182 1.00 92.94 663 GLU A N 1
ATOM 5218 C CA . GLU A 1 663 ? -19.159 -3.877 2.753 1.00 92.94 663 GLU A CA 1
ATOM 5219 C C . GLU A 1 663 ? -19.546 -2.446 3.135 1.00 92.94 663 GLU A C 1
ATOM 5221 O O . GLU A 1 663 ? -20.152 -1.721 2.339 1.00 92.94 663 GLU A O 1
ATOM 5226 N N . GLN A 1 664 ? -19.176 -2.008 4.340 1.00 90.69 664 GLN A N 1
ATOM 5227 C CA . GLN A 1 664 ? -19.402 -0.635 4.774 1.00 90.69 664 GLN A CA 1
ATOM 5228 C C . GLN A 1 664 ? -18.601 0.368 3.939 1.00 90.69 664 GLN A C 1
ATOM 5230 O O . GLN A 1 664 ? -19.153 1.410 3.574 1.00 90.69 664 GLN A O 1
ATOM 5235 N N . ALA A 1 665 ? -17.345 0.058 3.602 1.00 93.06 665 ALA A N 1
ATOM 5236 C CA . ALA A 1 665 ? -16.521 0.881 2.717 1.00 93.06 665 ALA A CA 1
ATOM 5237 C C . ALA A 1 665 ? -17.143 0.975 1.311 1.00 93.06 665 ALA A C 1
ATOM 5239 O O . ALA A 1 665 ? -17.278 2.065 0.758 1.00 93.06 665 ALA A O 1
ATOM 5240 N N . LYS A 1 666 ? -17.659 -0.133 0.766 1.00 87.81 666 LYS A N 1
ATOM 5241 C CA . LYS A 1 666 ? -18.311 -0.170 -0.557 1.00 87.81 666 LYS A CA 1
ATOM 5242 C C . LYS A 1 666 ? -19.498 0.793 -0.693 1.00 87.81 666 LYS A C 1
ATOM 5244 O O . LYS A 1 666 ? -19.773 1.278 -1.785 1.00 87.81 666 LYS A O 1
ATOM 5249 N N . ARG A 1 667 ? -20.190 1.140 0.396 1.00 77.00 667 ARG A N 1
ATOM 5250 C CA . ARG A 1 667 ? -21.288 2.131 0.363 1.00 77.00 667 ARG A CA 1
ATOM 5251 C C . ARG A 1 667 ? -20.800 3.556 0.057 1.00 77.00 667 ARG A C 1
ATOM 5253 O O . ARG A 1 667 ? -21.597 4.384 -0.389 1.00 77.00 667 ARG A O 1
ATOM 5260 N N . ARG A 1 668 ? -19.514 3.854 0.283 1.00 72.25 668 ARG A N 1
ATOM 5261 C CA . ARG A 1 668 ? -18.881 5.129 -0.090 1.00 72.25 668 ARG A CA 1
ATOM 5262 C C . ARG A 1 668 ? -18.601 5.197 -1.594 1.00 72.25 668 ARG A C 1
ATOM 5264 O O . ARG A 1 668 ? -18.913 6.226 -2.186 1.00 72.25 668 ARG A O 1
ATOM 5271 N N . LEU A 1 669 ? -18.184 4.086 -2.215 1.00 64.75 669 LEU A N 1
ATOM 5272 C CA . LEU A 1 669 ? -18.029 3.984 -3.675 1.00 64.75 669 LEU A CA 1
ATOM 5273 C C . LEU A 1 669 ? -19.295 4.389 -4.431 1.00 64.75 669 LEU A C 1
ATOM 5275 O O . LEU A 1 669 ? -19.215 5.065 -5.442 1.00 64.75 669 LEU A O 1
ATOM 5279 N N . THR A 1 670 ? -20.473 3.985 -3.950 1.00 50.69 670 THR A N 1
ATOM 5280 C CA . THR A 1 670 ? -21.749 4.246 -4.642 1.00 50.69 670 THR A CA 1
ATOM 5281 C C . THR A 1 670 ? -22.236 5.698 -4.553 1.00 50.69 670 THR A C 1
ATOM 5283 O O . THR A 1 670 ? -23.274 6.019 -5.128 1.00 50.69 670 THR A O 1
ATOM 5286 N N . ARG A 1 671 ? -21.544 6.564 -3.797 1.00 38.91 671 ARG A N 1
ATOM 5287 C CA . ARG A 1 671 ? -21.910 7.980 -3.603 1.00 38.91 671 ARG A CA 1
ATOM 5288 C C . ARG A 1 671 ? -21.070 8.958 -4.431 1.00 38.91 671 ARG A C 1
ATOM 5290 O O . ARG A 1 671 ? -21.506 10.097 -4.584 1.00 38.91 671 ARG A O 1
ATOM 5297 N N . ASN A 1 672 ? -19.912 8.523 -4.926 1.00 35.12 672 ASN A N 1
ATOM 5298 C CA . ASN A 1 672 ? -19.019 9.282 -5.810 1.00 35.12 672 ASN A CA 1
ATOM 5299 C C . ASN A 1 672 ? -19.177 8.803 -7.255 1.00 35.12 672 ASN A C 1
ATOM 5301 O O . ASN A 1 672 ? -18.905 9.617 -8.166 1.00 35.12 672 ASN A O 1
#